Protein 8J43 (pdb70)

Sequence (570 aa):
HPPAVTVIGLGLMGSALAAVLLDAGCPTTVWNRSAHKAQSLVDRGARLTGTPREAVEASPFVIVCVLDYDVLYSVLAPSVDALAGKVLVNLTSGSPEQAREAMAWARSHGADYLDGAIMTTPPGVGSPEMMFLYGGPDDVFDAHRQTLAFLGDPLHLGDDPGLASLYDVALLGLMWSTLTGWLHGTALVGAEKTSATTFTPFAVRWLTAVAGFLTTYAPQVDAGRYPGDDATVDVQQIASIDHLLHAAASRGVDNALPELLKSVMEQARAAGHGSDSYASVIEVLRHPPAVTVIGLGLMGSALAAVLLDAGCPTTVWNRSAHKAQSLVDRGARLTGTPREAVEASPFVIVCVLDYDVLYSVLAPSVDALAGKVLVNLTSGSPEQAREAMAWARSHGADYLDGAIMTTPPGVGSPEMMFLYGGPDDVFDAHRQTLAFLGDPLHLGDDPGLASLYDVALLGLMWSTLTGWLHGTALVGAEKTSATTFTPFAVRWLTAVAGFLTTYAPQVDAGRYPGDDATVDVQQIASIDHLLHAAASRGVDNALPELLKSVMEQARAAGHGSDSYASVIEVLR

Solvent-accessible surface area: 20433 Å² total; per-residue (Å²): 231,50,44,31,0,0,0,0,3,1,31,78,34,1,33,19,0,0,19,29,0,28,121,36,51,5,83,6,12,0,29,20,214,36,54,135,103,0,104,67,4,54,112,130,55,6,134,63,6,67,63,21,93,70,0,0,92,38,2,73,2,0,0,0,16,26,95,31,0,101,54,0,61,77,24,0,56,92,0,37,120,14,0,70,72,29,3,0,0,0,7,3,41,1,4,0,47,44,0,87,114,0,17,64,49,0,164,86,58,44,8,72,5,0,0,2,4,27,1,10,24,17,112,10,10,30,38,96,133,46,5,0,0,0,0,0,40,71,115,15,13,99,77,45,106,141,10,0,39,59,0,2,31,7,44,54,35,20,95,45,10,0,35,0,3,1,9,9,2,1,0,22,4,0,10,0,1,0,2,0,2,0,0,5,1,3,3,0,0,25,54,68,196,16,40,2,68,72,1,3,82,41,0,47,86,6,4,101,14,0,8,36,18,0,82,79,9,3,71,26,8,71,77,42,139,2,38,20,111,18,24,21,0,62,74,19,12,30,8,0,55,22,1,17,102,0,0,69,82,36,56,8,74,26,44,7,2,87,32,1,41,43,7,0,58,83,0,105,92,63,62,32,8,84,23,0,1,0,0,0,0,68,30,7,150,232,54,43,30,0,0,0,0,4,1,29,79,34,1,32,19,0,0,18,29,0,27,118,36,50,6,83,6,12,0,28,20,214,36,55,139,102,0,103,68,4,54,110,126,55,6,134,63,7,66,63,22,87,71,0,0,94,37,2,70,1,0,0,0,16,26,94,30,1,100,53,0,60,78,27,0,57,93,0,34,116,14,0,67,70,28,9,0,0,0,7,2,41,1,4,0,46,42,0,88,108,0,18,66,48,0,143,86,59,44,5,69,4,0,0,2,5,26,1,12,26,16,112,16,10,31,26,99,108,32,6,0,0,0,0,0,36,84,115,12,12,100,78,37,106,146,10,0,39,63,0,2,32,8,43,53,34,20,108,45,10,0,35,0,3,2,10,8,2,1,0,21,5,0,10,0,1,0,2,1,1,0,0,4,1,2,5,0,0,31,56,64,195,16,40,2,69,70,0,3,80,44,0,46,88,6,4,104,13,0,9,34,17,0,83,77,8,3,70,26,7,70,78,43,136,2,40,19,112,18,24,18,0,62,71,19,13,30,9,0,56,24,1,16,104,0,0,69,81,35,51,7,72,25,46,8,2,88,33,1,42,43,8,0,60,81,0,105,92,64,64,32,9,85,22,0,2,0,0,0,0,73,29,7,146

B-factor: mean 20.93, std 6.82, range [9.43, 72.63]

Secondary structure (DSSP, 8-state):
-PPPEEEE--SHHHHHHHHHHHHTT--EEEE-SSGGGGHHHHHTTPEEPSSHHHHHHH-SEEEE--S-HHHHHHHHGGGGGG-TT-EEEE-----HHHHHHHHHHHHHTT-EEEEEEE-S-GGGTT-TTSEEEEES-HHHHHHHHHHHTTTSEEEEEES-THHHHHHHHHHHHHHHHHHHHHHHHHHHHHHTT--HHHHHHHHHHHHHHHHHHHHHHHHHHHHT----SS--HHHHHHHHHHHHHHHHTTT---HHHHHHHHHHHHHIIIIITTS-GGGGGGG--/-PPPEEEE--SHHHHHHHHHHHHTT--EEEE-SSGGGGHHHHHTTPEEPSSHHHHHHT-SEEEE--S-HHHHHHHHGGGGGG-TT-EEEE-S---HHHHHHHHHHHHHTT-EEEEEEEES-GGGTT-TTSEEEEES-HHHHHHHHHHHTTTSEEEEEES-THHHHHHHHHHHHHHHHHHHHHHHHHHHHHHTT--HHHHHHHHHHHHHHHHHHHHHHHHHHHHT----SS--HHHHHHHHHHHHHHHHTTT---HHHHHHHHHHHHHIIIIITTS-GGGGGGG--

Structure (mmCIF, N/CA/C/O backbone):
data_8J43
#
_entry.id   8J43
#
_cell.length_a   42.521
_cell.length_b   95.904
_cell.length_c   67.395
_cell.angle_alpha   90.00
_cell.angle_beta   96.88
_cell.angle_gamma   90.00
#
_symmetry.space_group_name_H-M   'P 1 21 1'
#
loop_
_entity.id
_entity.type
_entity.pdbx_description
1 polymer 'Beta-hydroxyacid dehydrogenase, 3-hydroxyisobutyrate dehydrogenase'
2 non-polymer 'NADP NICOTINAMIDE-ADENINE-DINUCLEOTIDE PHOSPHATE'
3 non-polymer 1,2-ETHANEDIOL
4 water water
#
loop_
_atom_site.group_PDB
_atom_site.id
_atom_site.type_symbol
_atom_site.label_atom_id
_atom_site.label_alt_id
_atom_site.label_comp_id
_atom_site.label_asym_id
_atom_site.label_entity_id
_atom_site.label_seq_id
_atom_site.pdbx_PDB_ins_code
_atom_site.Cartn_x
_atom_site.Cartn_y
_atom_site.Cartn_z
_atom_site.occupancy
_atom_site.B_iso_or_equiv
_atom_site.auth_seq_id
_atom_site.auth_comp_id
_atom_site.auth_asym_id
_atom_site.auth_atom_id
_atom_site.pdbx_PDB_model_num
ATOM 1 N N . HIS A 1 4 ? 37.678 0.352 -7.682 1.00 54.57 4 HIS A N 1
ATOM 2 C CA . HIS A 1 4 ? 36.950 1.663 -7.665 1.00 52.69 4 HIS A CA 1
ATOM 3 C C . HIS A 1 4 ? 35.439 1.481 -7.888 1.00 43.39 4 HIS A C 1
ATOM 4 O O . HIS A 1 4 ? 35.025 0.886 -8.878 1.00 41.08 4 HIS A O 1
ATOM 11 N N . PRO A 1 5 ? 34.620 1.986 -6.947 1.00 36.59 5 PRO A N 1
ATOM 12 C CA . PRO A 1 5 ? 33.174 1.775 -6.981 1.00 32.88 5 PRO A CA 1
ATOM 13 C C . PRO A 1 5 ? 32.488 2.589 -8.067 1.00 29.75 5 PRO A C 1
ATOM 14 O O . PRO A 1 5 ? 32.993 3.647 -8.433 1.00 29.23 5 PRO A O 1
ATOM 18 N N . PRO A 1 6 ? 31.332 2.107 -8.582 1.00 26.58 6 PRO A N 1
ATOM 19 C CA . PRO A 1 6 ? 30.658 2.773 -9.689 1.00 23.19 6 PRO A CA 1
ATOM 20 C C . PRO A 1 6 ? 29.717 3.874 -9.212 1.00 20.40 6 PRO A C 1
ATOM 21 O O . PRO A 1 6 ? 29.450 3.962 -8.025 1.00 18.66 6 PRO A O 1
ATOM 25 N N . ALA A 1 7 ? 29.228 4.709 -10.121 1.00 19.09 7 ALA A N 1
ATOM 26 C CA . ALA A 1 7 ? 28.154 5.649 -9.785 1.00 18.04 7 ALA A CA 1
ATOM 27 C C . ALA A 1 7 ? 26.890 4.825 -9.542 1.00 17.61 7 ALA A C 1
ATOM 28 O O . ALA A 1 7 ? 26.647 3.831 -10.249 1.00 18.00 7 ALA A O 1
ATOM 30 N N . VAL A 1 8 ? 26.123 5.203 -8.518 1.00 16.10 8 VAL A N 1
ATOM 31 C CA . VAL A 1 8 ? 24.919 4.466 -8.161 1.00 14.93 8 VAL A CA 1
ATOM 32 C C . VAL A 1 8 ? 23.753 5.405 -7.940 1.00 13.98 8 VAL A C 1
ATOM 33 O O . VAL A 1 8 ? 23.923 6.476 -7.369 1.00 12.85 8 VAL A O 1
ATOM 37 N N . THR A 1 9 ? 22.567 4.977 -8.379 1.00 13.16 9 THR A N 1
ATOM 38 C CA . THR A 1 9 ? 21.318 5.683 -8.126 1.00 12.62 9 THR A CA 1
ATOM 39 C C . THR A 1 9 ? 20.397 4.846 -7.248 1.00 12.39 9 THR A C 1
ATOM 40 O O . THR A 1 9 ? 20.295 3.624 -7.427 1.00 12.92 9 THR A O 1
ATOM 44 N N . VAL A 1 10 ? 19.750 5.498 -6.288 1.00 12.48 10 VAL A N 1
ATOM 45 C CA . VAL A 1 10 ? 18.697 4.891 -5.498 1.00 12.76 10 VAL A CA 1
ATOM 46 C C . VAL A 1 10 ? 17.381 5.629 -5.728 1.00 12.81 10 VAL A C 1
ATOM 47 O O . VAL A 1 10 ? 17.303 6.847 -5.524 1.00 12.19 10 VAL A O 1
ATOM 51 N N . ILE A 1 11 ? 16.356 4.873 -6.138 1.00 12.72 11 ILE A N 1
ATOM 52 C CA . ILE A 1 11 ? 15.005 5.387 -6.321 1.00 12.63 11 ILE A CA 1
ATOM 53 C C . ILE A 1 11 ? 14.160 4.917 -5.148 1.00 13.12 11 ILE A C 1
ATOM 54 O O . ILE A 1 11 ? 13.928 3.711 -4.988 1.00 13.21 11 ILE A O 1
ATOM 59 N N . GLY A 1 12 ? 13.728 5.868 -4.318 1.00 12.91 12 GLY A N 1
ATOM 60 C CA . GLY A 1 12 ? 12.926 5.586 -3.127 1.00 13.53 12 GLY A CA 1
ATOM 61 C C . GLY A 1 12 ? 13.791 5.835 -1.900 1.00 13.56 12 GLY A C 1
ATOM 62 O O . GLY A 1 12 ? 14.822 5.189 -1.738 1.00 13.59 12 GLY A O 1
ATOM 63 N N . LEU A 1 13 ? 13.394 6.810 -1.088 1.00 13.95 13 LEU A N 1
ATOM 64 C CA . LEU A 1 13 ? 14.122 7.187 0.110 1.00 14.82 13 LEU A CA 1
ATOM 65 C C . LEU A 1 13 ? 13.241 7.077 1.353 1.00 14.64 13 LEU A C 1
ATOM 66 O O . LEU A 1 13 ? 13.228 7.972 2.214 1.00 14.86 13 LEU A O 1
ATOM 71 N N . GLY A 1 14 ? 12.511 5.968 1.443 1.00 14.40 14 GLY A N 1
ATOM 72 C CA . GLY A 1 14 ? 11.814 5.591 2.668 1.00 14.33 14 GLY A CA 1
ATOM 73 C C . GLY A 1 14 ? 12.809 5.160 3.740 1.00 14.34 14 GLY A C 1
ATOM 74 O O . GLY A 1 14 ? 14.011 5.377 3.614 1.00 14.11 14 GLY A O 1
ATOM 75 N N . LEU A 1 15 ? 12.294 4.535 4.794 1.00 14.72 15 LEU A N 1
ATOM 76 C CA . LEU A 1 15 ? 13.133 4.020 5.862 1.00 15.27 15 LEU A CA 1
ATOM 77 C C . LEU A 1 15 ? 14.232 3.133 5.307 1.00 14.60 15 LEU A C 1
ATOM 78 O O . LEU A 1 15 ? 15.378 3.265 5.722 1.00 13.87 15 LEU A O 1
ATOM 83 N N . MET A 1 16 ? 13.899 2.259 4.359 1.00 14.59 16 MET A N 1
ATOM 84 C CA . MET A 1 16 ? 14.910 1.349 3.811 1.00 14.91 16 MET A CA 1
ATOM 85 C C . MET A 1 16 ? 15.759 1.986 2.712 1.00 14.27 16 MET A C 1
ATOM 86 O O . MET A 1 16 ? 16.966 1.848 2.700 1.00 13.94 16 MET A O 1
ATOM 91 N N . GLY A 1 17 ? 15.116 2.647 1.770 1.00 14.31 17 GLY A N 1
ATOM 92 C CA . GLY A 1 17 ? 15.823 3.335 0.682 1.00 14.15 17 GLY A CA 1
ATOM 93 C C . GLY A 1 17 ? 16.900 4.314 1.158 1.00 14.55 17 GLY A C 1
ATOM 94 O O . GLY A 1 17 ? 18.008 4.348 0.602 1.00 13.81 17 GLY A O 1
ATOM 95 N N . SER A 1 18 ? 16.567 5.106 2.177 1.00 14.89 18 SER A N 1
ATOM 96 C CA . SER A 1 18 ? 17.524 5.998 2.854 1.00 15.51 18 SER A CA 1
ATOM 97 C C . SER A 1 18 ? 18.746 5.273 3.297 1.00 14.69 18 SER A C 1
ATOM 98 O O . SER A 1 18 ? 19.851 5.716 3.048 1.00 15.20 18 SER A O 1
ATOM 101 N N . ALA A 1 19 ? 18.532 4.161 3.977 1.00 14.80 19 ALA A N 1
ATOM 102 C CA . ALA A 1 19 ? 19.640 3.407 4.552 1.00 14.93 19 ALA A CA 1
ATOM 103 C C . ALA A 1 19 ? 20.542 2.843 3.466 1.00 14.06 19 ALA A C 1
ATOM 104 O O . ALA A 1 19 ? 21.756 2.822 3.635 1.00 14.21 19 ALA A O 1
ATOM 106 N N . LEU A 1 20 ? 19.950 2.392 2.369 1.00 13.80 20 LEU A N 1
ATOM 107 C CA . LEU A 1 20 ? 20.716 1.895 1.214 1.00 14.08 20 LEU A CA 1
ATOM 108 C C . LEU A 1 20 ? 21.608 2.995 0.634 1.00 13.99 20 LEU A C 1
ATOM 109 O O . LEU A 1 20 ? 22.818 2.804 0.416 1.00 14.18 20 LEU A O 1
ATOM 114 N N . ALA A 1 21 ? 21.014 4.161 0.432 1.00 13.88 21 ALA A N 1
ATOM 115 C CA . ALA A 1 21 ? 21.749 5.318 -0.070 1.00 14.20 21 ALA A CA 1
ATOM 116 C C . ALA A 1 21 ? 22.881 5.714 0.886 1.00 14.70 21 ALA A C 1
ATOM 117 O O . ALA A 1 21 ? 23.981 5.985 0.440 1.00 14.38 21 ALA A O 1
ATOM 119 N N . ALA A 1 22 ? 22.608 5.728 2.193 1.00 15.48 22 ALA A N 1
ATOM 120 C CA . ALA A 1 22 ? 23.634 6.124 3.173 1.00 16.00 22 ALA A CA 1
ATOM 121 C C . ALA A 1 22 ? 24.859 5.197 3.151 1.00 16.34 22 ALA A C 1
ATOM 122 O O . ALA A 1 22 ? 26.001 5.675 3.281 1.00 17.30 22 ALA A O 1
ATOM 124 N N . VAL A 1 23 ? 24.618 3.896 2.994 1.00 16.22 23 VAL A N 1
ATOM 125 C CA . VAL A 1 23 ? 25.687 2.907 2.907 1.00 16.96 23 VAL A CA 1
ATOM 126 C C . VAL A 1 23 ? 26.508 3.066 1.624 1.00 16.78 23 VAL A C 1
ATOM 127 O O . VAL A 1 23 ? 27.737 3.034 1.645 1.00 17.12 23 VAL A O 1
ATOM 131 N N . LEU A 1 24 ? 25.826 3.279 0.513 1.00 17.32 24 LEU A N 1
ATOM 132 C CA . LEU A 1 24 ? 26.498 3.448 -0.761 1.00 17.94 24 LEU A CA 1
ATOM 133 C C . LEU A 1 24 ? 27.383 4.684 -0.721 1.00 18.31 24 LEU A C 1
ATOM 134 O O . LEU A 1 24 ? 28.511 4.668 -1.172 1.00 17.38 24 LEU A O 1
ATOM 139 N N . LEU A 1 25 ? 26.855 5.735 -0.126 1.00 19.79 25 LEU A N 1
ATOM 140 C CA . LEU A 1 25 ? 27.573 6.966 0.081 1.00 21.84 25 LEU A CA 1
ATOM 141 C C . LEU A 1 25 ? 28.857 6.721 0.902 1.00 22.37 25 LEU A C 1
ATOM 142 O O . LEU A 1 25 ? 29.945 7.108 0.491 1.00 21.11 25 LEU A O 1
ATOM 147 N N . ASP A 1 26 ? 28.736 6.037 2.037 1.00 22.17 26 ASP A N 1
ATOM 148 C CA . ASP A 1 26 ? 29.894 5.759 2.894 1.00 21.97 26 ASP A CA 1
ATOM 149 C C . ASP A 1 26 ? 30.906 4.812 2.246 1.00 20.59 26 ASP A C 1
ATOM 150 O O . ASP A 1 26 ? 32.072 4.845 2.592 1.00 20.81 26 ASP A O 1
ATOM 155 N N . ALA A 1 27 ? 30.465 3.972 1.320 1.00 19.47 27 ALA A N 1
ATOM 156 C CA . ALA A 1 27 ? 31.377 3.115 0.547 1.00 18.84 27 ALA A CA 1
ATOM 157 C C . ALA A 1 27 ? 32.129 3.842 -0.600 1.00 18.21 27 ALA A C 1
ATOM 158 O O . ALA A 1 27 ? 32.893 3.218 -1.349 1.00 18.21 27 ALA A O 1
ATOM 160 N N . GLY A 1 28 ? 31.904 5.143 -0.767 1.00 16.76 28 GLY A N 1
ATOM 161 C CA . GLY A 1 28 ? 32.624 5.914 -1.791 1.00 16.07 28 GLY A CA 1
ATOM 162 C C . GLY A 1 28 ? 31.946 5.983 -3.159 1.00 15.35 28 GLY A C 1
ATOM 163 O O . GLY A 1 28 ? 32.578 6.346 -4.138 1.00 14.72 28 GLY A O 1
ATOM 164 N N . CYS A 1 29 ? 30.664 5.626 -3.256 1.00 14.49 29 CYS A N 1
ATOM 165 C CA . CYS A 1 29 ? 29.982 5.668 -4.552 1.00 14.03 29 CYS A CA 1
ATOM 166 C C . CYS A 1 29 ? 29.492 7.087 -4.812 1.00 13.76 29 CYS A C 1
ATOM 167 O O . CYS A 1 29 ? 28.946 7.722 -3.916 1.00 14.70 29 CYS A O 1
ATOM 170 N N . PRO A 1 30 ? 29.685 7.600 -6.033 1.00 13.73 30 PRO A N 1
ATOM 171 C CA . PRO A 1 30 ? 28.918 8.794 -6.381 1.00 13.88 30 PRO A CA 1
ATOM 172 C C . PRO A 1 30 ? 27.435 8.450 -6.352 1.00 13.86 30 PRO A C 1
ATOM 173 O O . PRO A 1 30 ? 26.988 7.629 -7.134 1.00 14.50 30 PRO A O 1
ATOM 177 N N . THR A 1 31 ? 26.694 9.049 -5.428 1.00 14.07 31 THR A N 1
ATOM 178 C CA . THR A 1 31 ? 25.331 8.626 -5.136 1.00 14.07 31 THR A CA 1
ATOM 179 C C . THR A 1 31 ? 24.283 9.658 -5.563 1.00 13.46 31 THR A C 1
ATOM 180 O O . THR A 1 31 ? 24.300 10.784 -5.088 1.00 13.49 31 THR A O 1
ATOM 184 N N . THR A 1 32 ? 23.389 9.249 -6.466 1.00 13.22 32 THR A N 1
ATOM 185 C CA . THR A 1 32 ? 22.250 10.051 -6.910 1.00 13.23 32 THR A CA 1
ATOM 186 C C . THR A 1 32 ? 20.946 9.432 -6.402 1.00 13.28 32 THR A C 1
ATOM 187 O O . THR A 1 32 ? 20.807 8.223 -6.349 1.00 13.63 32 THR A O 1
ATOM 191 N N . VAL A 1 33 ? 20.002 10.280 -6.015 1.00 13.62 33 VAL A N 1
ATOM 192 C CA . VAL A 1 33 ? 18.769 9.823 -5.411 1.00 13.64 33 VAL A CA 1
ATOM 193 C C . VAL A 1 33 ? 17.546 10.559 -5.909 1.00 13.93 33 VAL A C 1
ATOM 194 O O . VAL A 1 33 ? 17.609 11.707 -6.393 1.00 13.45 33 VAL A O 1
ATOM 198 N N . TRP A 1 34 ? 16.423 9.863 -5.792 1.00 14.34 34 TRP A N 1
ATOM 199 C CA . TRP A 1 34 ? 15.136 10.452 -6.027 1.00 15.04 34 TRP A CA 1
ATOM 200 C C . TRP A 1 34 ? 14.111 9.841 -5.109 1.00 14.80 34 TRP A C 1
ATOM 201 O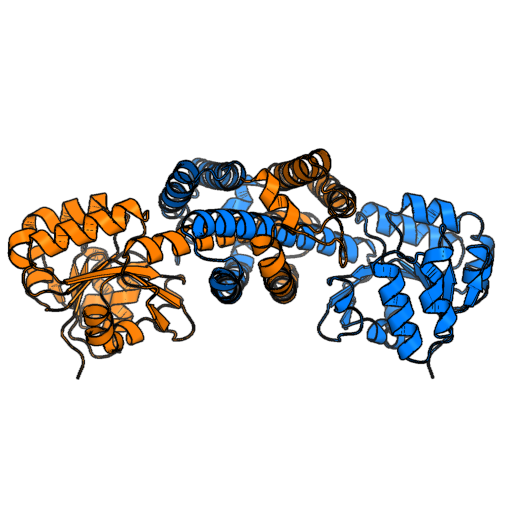 O . TRP A 1 34 ? 14.138 8.647 -4.834 1.00 13.45 34 TRP A O 1
ATOM 212 N N . ASN A 1 35 ? 13.176 10.675 -4.681 1.00 14.82 35 ASN A N 1
ATOM 213 C CA . ASN A 1 35 ? 12.021 10.244 -3.930 1.00 15.06 35 ASN A CA 1
ATOM 214 C C . ASN A 1 35 ? 10.866 11.191 -4.253 1.00 15.70 35 ASN A C 1
ATOM 215 O O . ASN A 1 35 ? 11.102 12.372 -4.492 1.00 15.77 35 ASN A O 1
ATOM 220 N N . ARG A 1 36 ? 9.632 10.679 -4.295 1.00 16.00 36 ARG A N 1
ATOM 221 C CA . ARG A 1 36 ? 8.448 11.519 -4.489 1.00 16.78 36 ARG A CA 1
ATOM 222 C C . ARG A 1 36 ? 8.438 12.714 -3.534 1.00 17.59 36 ARG A C 1
ATOM 223 O O . ARG A 1 36 ? 8.272 13.843 -3.964 1.00 17.30 36 ARG A O 1
ATOM 231 N N . SER A 1 37 ? 8.647 12.460 -2.243 1.00 18.69 37 SER A N 1
ATOM 232 C CA . SER A 1 37 ? 8.809 13.539 -1.262 1.00 19.34 37 SER A CA 1
ATOM 233 C C . SER A 1 37 ? 10.269 13.910 -1.107 1.00 19.39 37 SER A C 1
ATOM 234 O O . SER A 1 37 ? 11.016 13.233 -0.421 1.00 20.35 37 SER A O 1
ATOM 237 N N . ALA A 1 38 ? 10.654 15.018 -1.720 1.00 20.51 38 ALA A N 1
ATOM 238 C CA . ALA A 1 38 ? 12.039 15.479 -1.709 1.00 21.21 38 ALA A CA 1
ATOM 239 C C . ALA A 1 38 ? 12.614 15.726 -0.322 1.00 20.86 38 ALA A C 1
ATOM 240 O O . ALA A 1 38 ? 13.823 15.590 -0.128 1.00 20.06 38 ALA A O 1
ATOM 242 N N . HIS A 1 39 ? 11.782 16.099 0.645 1.00 20.76 39 HIS A N 1
ATOM 243 C CA . HIS A 1 39 ? 12.338 16.469 1.955 1.00 21.40 39 HIS A CA 1
ATOM 244 C C . HIS A 1 39 ? 13.091 15.293 2.609 1.00 21.51 39 HIS A C 1
ATOM 245 O O . HIS A 1 39 ? 14.026 15.503 3.381 1.00 21.11 39 HIS A O 1
ATOM 252 N N . LYS A 1 40 ? 12.721 14.059 2.260 1.00 21.50 40 LYS A N 1
ATOM 253 C CA . LYS A 1 40 ? 13.398 12.876 2.811 1.00 20.45 40 LYS A CA 1
ATOM 254 C C . LYS A 1 40 ? 14.827 12.726 2.340 1.00 20.29 40 LYS A C 1
ATOM 255 O O . LYS A 1 40 ? 15.600 11.982 2.955 1.00 20.98 40 LYS A O 1
ATOM 261 N N . ALA A 1 41 ? 15.184 13.445 1.271 1.00 19.17 41 ALA A N 1
ATOM 262 C CA . ALA A 1 41 ? 16.539 13.456 0.746 1.00 18.99 41 ALA A CA 1
ATOM 263 C C . ALA A 1 41 ? 17.487 14.386 1.498 1.00 19.79 41 ALA A C 1
ATOM 264 O O . ALA A 1 41 ? 18.699 14.343 1.279 1.00 17.39 41 ALA A O 1
ATOM 266 N N . GLN A 1 42 ? 16.953 15.256 2.355 1.00 20.80 42 GLN A N 1
ATOM 267 C CA . GLN A 1 42 ? 17.748 16.395 2.813 1.00 22.37 42 GLN A CA 1
ATOM 268 C C . GLN A 1 42 ? 19.044 15.979 3.495 1.00 21.39 42 GLN A C 1
ATOM 269 O O . GLN A 1 42 ? 20.103 16.507 3.196 1.00 19.68 42 GLN A O 1
ATOM 275 N N . SER A 1 43 ? 18.946 15.032 4.414 1.00 21.22 43 SER A N 1
ATOM 276 C CA . SER A 1 43 ? 20.101 14.607 5.156 1.00 22.34 43 SER A CA 1
ATOM 277 C C . SER A 1 43 ? 21.112 13.918 4.238 1.00 20.71 43 SER A C 1
ATOM 278 O O . SER A 1 43 ? 22.323 14.061 4.408 1.00 19.58 43 SER A O 1
ATOM 281 N N . LEU A 1 44 ? 20.614 13.169 3.265 1.00 19.04 44 LEU A N 1
ATOM 282 C CA . LEU A 1 44 ? 21.492 12.543 2.287 1.00 18.96 44 LEU A CA 1
ATOM 283 C C . LEU A 1 44 ? 22.215 13.587 1.416 1.00 18.80 44 LEU A C 1
ATOM 284 O O . LEU A 1 44 ? 23.427 13.478 1.195 1.00 17.07 44 LEU A O 1
ATOM 289 N N . VAL A 1 45 ? 21.483 14.597 0.944 1.00 18.90 45 VAL A N 1
ATOM 290 C CA . VAL A 1 45 ? 22.094 15.655 0.149 1.00 19.09 45 VAL A CA 1
ATOM 291 C C . VAL A 1 45 ? 23.208 16.373 0.944 1.00 20.28 45 VAL A C 1
ATOM 292 O O . VAL A 1 45 ? 24.318 16.568 0.429 1.00 19.08 45 VAL A O 1
ATOM 296 N N . ASP A 1 46 ? 22.914 16.741 2.197 1.00 21.78 46 ASP A N 1
ATOM 297 C CA . ASP A 1 46 ? 23.891 17.378 3.086 1.00 23.02 46 ASP A CA 1
ATOM 298 C C . ASP A 1 46 ? 25.204 16.607 3.198 1.00 22.28 46 ASP A C 1
ATOM 299 O O . ASP A 1 46 ? 26.248 17.221 3.374 1.00 21.69 46 ASP A O 1
ATOM 304 N N . ARG A 1 47 ? 25.138 15.278 3.086 1.00 22.16 47 ARG A N 1
ATOM 305 C CA . ARG A 1 47 ? 26.298 14.380 3.190 1.00 22.69 47 ARG A CA 1
ATOM 306 C C . ARG A 1 47 ? 26.959 14.061 1.848 1.00 20.92 47 ARG A C 1
ATOM 307 O O . ARG A 1 47 ? 27.909 13.292 1.819 1.00 20.79 47 ARG A O 1
ATOM 315 N N . GLY A 1 48 ? 26.437 14.579 0.737 1.00 17.99 48 GLY A N 1
ATOM 316 C CA . GLY A 1 48 ? 27.048 14.332 -0.584 1.00 17.01 48 GLY A CA 1
ATOM 317 C C . GLY A 1 48 ? 26.236 13.611 -1.666 1.00 15.95 48 GLY A C 1
ATOM 318 O O . GLY A 1 48 ? 26.746 13.379 -2.761 1.00 16.24 48 GLY A O 1
ATOM 319 N N . ALA A 1 49 ? 24.980 13.273 -1.384 1.00 14.47 49 ALA A N 1
ATOM 320 C CA . ALA A 1 49 ? 24.088 12.733 -2.416 1.00 14.80 49 ALA A CA 1
ATOM 321 C C . ALA A 1 49 ? 23.541 13.853 -3.306 1.00 14.71 49 ALA A C 1
ATOM 322 O O . ALA A 1 49 ? 23.299 14.959 -2.835 1.00 13.24 49 ALA A O 1
ATOM 324 N N . ARG A 1 50 ? 23.367 13.550 -4.591 1.00 15.60 50 ARG A N 1
ATOM 325 C CA . ARG A 1 50 ? 22.661 14.436 -5.513 1.00 16.68 50 ARG A CA 1
ATOM 326 C C . ARG A 1 50 ? 21.196 14.012 -5.622 1.00 16.70 50 ARG A C 1
ATOM 327 O O . ARG A 1 50 ? 20.900 12.846 -5.955 1.00 17.17 50 ARG A O 1
ATOM 335 N N . LEU A 1 51 ? 20.294 14.960 -5.367 1.00 16.12 51 LEU A N 1
ATOM 336 C CA . LEU A 1 51 ? 18.865 14.769 -5.580 1.00 15.85 51 LEU A CA 1
ATOM 337 C C . LEU A 1 51 ? 18.430 15.318 -6.951 1.00 16.17 51 LEU A C 1
ATOM 338 O O . LEU A 1 51 ? 18.618 16.487 -7.235 1.00 15.03 51 LEU A O 1
ATOM 343 N N . THR A 1 52 ? 17.815 14.482 -7.778 1.00 16.52 52 THR A N 1
ATOM 344 C CA . THR A 1 52 ? 17.206 14.957 -9.021 1.00 17.68 52 THR A CA 1
ATOM 345 C C . THR A 1 52 ? 15.748 15.306 -8.806 1.00 17.71 52 THR A C 1
ATOM 346 O O . THR A 1 52 ? 15.138 14.874 -7.832 1.00 17.43 52 THR A O 1
ATOM 350 N N . GLY A 1 53 ? 15.200 16.107 -9.717 1.00 19.10 53 GLY A N 1
ATOM 351 C CA . GLY A 1 53 ? 13.771 16.471 -9.695 1.00 18.94 53 GLY A CA 1
ATOM 352 C C . GLY A 1 53 ? 12.891 15.318 -10.150 1.00 20.00 53 GLY A C 1
ATOM 353 O O . GLY A 1 53 ? 11.802 15.108 -9.620 1.00 20.32 53 GLY A O 1
ATOM 354 N N . THR A 1 54 ? 13.366 14.540 -11.119 1.00 21.06 54 THR A N 1
ATOM 355 C CA . THR A 1 54 ? 12.596 13.405 -11.642 1.00 20.41 54 THR A CA 1
ATOM 356 C C . THR A 1 54 ? 13.349 12.079 -11.535 1.00 20.04 54 THR A C 1
ATOM 357 O O . THR A 1 54 ? 14.577 12.060 -11.453 1.00 19.86 54 THR A O 1
ATOM 361 N N . PRO A 1 55 ? 12.606 10.956 -11.574 1.00 19.79 55 PRO A N 1
ATOM 362 C CA . PRO A 1 55 ? 13.246 9.643 -11.615 1.00 19.44 55 PRO A CA 1
ATOM 363 C C . PRO A 1 55 ? 14.124 9.452 -12.843 1.00 20.07 55 PRO A C 1
ATOM 364 O O . PRO A 1 55 ? 15.189 8.829 -12.751 1.00 19.17 55 PRO A O 1
ATOM 368 N N . ARG A 1 56 ? 13.693 9.984 -13.981 1.00 20.68 56 ARG A N 1
ATOM 369 C CA . ARG A 1 56 ? 14.433 9.805 -15.207 1.00 21.00 56 ARG A CA 1
ATOM 370 C C . ARG A 1 56 ? 15.866 10.323 -15.088 1.00 19.93 56 ARG A C 1
ATOM 371 O O . ARG A 1 56 ? 16.816 9.628 -15.465 1.00 19.08 56 ARG A O 1
ATOM 379 N N . GLU A 1 57 ? 16.029 11.536 -14.562 1.00 19.60 57 GLU A N 1
ATOM 380 C CA . GLU A 1 57 ? 17.370 12.122 -14.410 1.00 19.37 57 GLU A CA 1
ATOM 381 C C . GLU A 1 57 ? 18.216 11.274 -13.475 1.00 17.55 57 GLU A C 1
ATOM 382 O O . G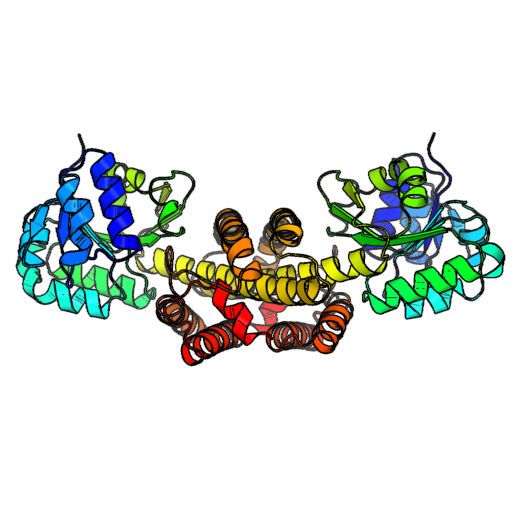LU A 1 57 ? 19.422 11.166 -13.643 1.00 16.08 57 GLU A O 1
ATOM 388 N N . ALA A 1 58 ? 17.577 10.689 -12.470 1.00 17.68 58 ALA A N 1
ATOM 389 C CA . ALA A 1 58 ? 18.287 9.831 -11.521 1.00 18.25 58 ALA A CA 1
ATOM 390 C C . ALA A 1 58 ? 18.760 8.567 -12.238 1.00 18.07 58 ALA A C 1
ATOM 391 O O . ALA A 1 58 ? 19.899 8.167 -12.091 1.00 18.44 58 ALA A O 1
ATOM 393 N N . VAL A 1 59 ? 17.879 7.981 -13.037 1.00 18.08 59 VAL A N 1
ATOM 394 C CA . VAL A 1 59 ? 18.209 6.804 -13.856 1.00 19.31 59 VAL A CA 1
ATOM 395 C C . VAL A 1 59 ? 19.332 7.093 -14.844 1.00 19.64 59 VAL A C 1
ATOM 396 O O . VAL A 1 59 ? 20.254 6.287 -14.975 1.00 20.48 59 VAL A O 1
ATOM 400 N N . GLU A 1 60 ? 19.259 8.239 -15.523 1.00 20.37 60 GLU A N 1
ATOM 401 C CA . GLU A 1 60 ? 20.300 8.640 -16.487 1.00 20.78 60 GLU A CA 1
ATOM 402 C C . GLU A 1 60 ? 21.669 8.875 -15.852 1.00 19.45 60 GLU A C 1
ATOM 403 O O . GLU A 1 60 ? 22.685 8.718 -16.512 1.00 17.52 60 GLU A O 1
ATOM 409 N N . ALA A 1 61 ? 21.683 9.246 -14.572 1.00 18.00 61 ALA A N 1
ATOM 410 C CA . ALA A 1 61 ? 22.906 9.620 -13.901 1.00 17.30 61 ALA A CA 1
ATOM 411 C C . ALA A 1 61 ? 23.853 8.452 -13.558 1.00 17.32 61 ALA A C 1
ATOM 412 O O . ALA A 1 61 ? 25.030 8.681 -13.311 1.00 16.46 61 ALA A O 1
ATOM 414 N N . SER A 1 62 ? 23.359 7.219 -13.534 1.00 17.06 62 SER A N 1
ATOM 415 C CA . SER A 1 62 ? 24.181 6.092 -13.075 1.00 17.45 62 SER A CA 1
ATOM 416 C C . SER A 1 62 ? 23.978 4.844 -13.936 1.00 17.02 62 SER A C 1
ATOM 417 O O . SER A 1 62 ? 22.886 4.621 -14.452 1.00 17.01 62 SER A O 1
ATOM 420 N N . PRO A 1 63 ? 25.030 4.018 -14.086 1.00 17.37 63 PRO A N 1
ATOM 421 C CA . PRO A 1 63 ? 24.871 2.718 -14.763 1.00 17.17 63 PRO A CA 1
ATOM 422 C C . PRO A 1 63 ? 24.178 1.670 -13.872 1.00 16.97 63 PRO A C 1
ATOM 423 O O . PRO A 1 63 ? 23.678 0.657 -14.376 1.00 16.45 63 PRO A O 1
ATOM 427 N N . PHE A 1 64 ? 24.128 1.939 -12.566 1.00 16.40 64 PHE A N 1
ATOM 428 C CA . PHE A 1 64 ? 23.653 0.999 -11.560 1.00 16.19 64 PHE A CA 1
ATOM 429 C C . PHE A 1 64 ? 22.520 1.665 -10.792 1.00 15.33 64 PHE A C 1
ATOM 430 O O . PHE A 1 64 ? 22.731 2.685 -10.136 1.00 14.68 64 PHE A O 1
ATOM 438 N N . VAL A 1 65 ? 21.318 1.106 -10.912 1.00 14.40 65 VAL A N 1
ATOM 439 C CA . VAL A 1 65 ? 20.135 1.683 -10.325 1.00 14.05 65 VAL A CA 1
ATOM 440 C C . VAL A 1 65 ? 19.473 0.702 -9.352 1.00 13.57 65 VAL A C 1
ATOM 441 O O . VAL A 1 65 ? 19.130 -0.419 -9.717 1.00 13.24 65 VAL A O 1
ATOM 445 N N . ILE A 1 66 ? 19.277 1.142 -8.117 1.00 14.16 66 ILE A N 1
ATOM 446 C CA . ILE A 1 66 ? 18.514 0.389 -7.129 1.00 14.59 66 ILE A CA 1
ATOM 447 C C . ILE A 1 66 ? 17.146 1.051 -6.962 1.00 15.09 66 ILE A C 1
ATOM 448 O O . ILE A 1 66 ? 17.058 2.278 -6.906 1.00 14.69 66 ILE A O 1
ATOM 453 N N . VAL A 1 67 ? 16.092 0.232 -6.902 1.00 15.23 67 VAL A N 1
ATOM 454 C CA . VAL A 1 67 ? 14.740 0.702 -6.574 1.00 15.48 67 VAL A CA 1
ATOM 455 C C . VAL A 1 67 ? 14.281 0.051 -5.278 1.00 15.46 67 VAL A C 1
ATOM 456 O O . VAL A 1 67 ? 14.405 -1.158 -5.086 1.00 16.46 67 VAL A O 1
ATOM 460 N N . CYS A 1 68 ? 13.753 0.858 -4.378 1.00 15.30 68 CYS A N 1
ATOM 461 C CA . CYS A 1 68 ? 13.211 0.358 -3.116 1.00 15.36 68 CYS A CA 1
ATOM 462 C C . CYS A 1 68 ? 12.044 1.255 -2.736 1.00 14.79 68 CYS A C 1
ATOM 463 O O . CYS A 1 68 ? 12.203 2.230 -1.990 1.00 15.37 68 CYS A O 1
ATOM 466 N N . VAL A 1 69 ? 10.887 0.937 -3.306 1.00 14.14 69 VAL A N 1
ATOM 467 C CA . VAL A 1 69 ? 9.647 1.694 -3.081 1.00 14.36 69 VAL A CA 1
ATOM 468 C C . VAL A 1 69 ? 8.617 0.766 -2.437 1.00 14.24 69 VAL A C 1
ATOM 469 O O . VAL A 1 69 ? 8.919 -0.405 -2.181 1.00 14.42 69 VAL A O 1
ATOM 473 N N . LEU A 1 70 ? 7.416 1.266 -2.173 1.00 13.88 70 LEU A N 1
ATOM 474 C CA . LEU A 1 70 ? 6.424 0.467 -1.458 1.00 14.09 70 LEU A CA 1
ATOM 475 C C . LEU A 1 70 ? 6.169 -0.897 -2.111 1.00 14.26 70 LEU A C 1
ATOM 476 O O . LEU A 1 70 ? 6.295 -1.936 -1.453 1.00 12.76 70 LEU A O 1
ATOM 481 N N . ASP A 1 71 ? 5.789 -0.881 -3.391 1.00 15.27 71 ASP A N 1
ATOM 482 C CA . ASP A 1 71 ? 5.458 -2.099 -4.124 1.00 15.96 71 ASP A CA 1
ATOM 483 C C . ASP A 1 71 ? 5.719 -1.906 -5.612 1.00 16.47 71 ASP A C 1
ATOM 484 O O . ASP A 1 71 ? 6.105 -0.821 -6.045 1.00 15.65 71 ASP A O 1
ATOM 489 N N . TYR A 1 72 ? 5.499 -2.960 -6.387 1.00 17.10 72 TYR A N 1
ATOM 490 C CA . TYR A 1 72 ? 5.912 -2.955 -7.791 1.00 18.37 72 TYR A CA 1
ATOM 491 C C . TYR A 1 72 ? 5.034 -2.057 -8.659 1.00 18.45 72 TYR A C 1
ATOM 492 O O . TYR A 1 72 ? 5.500 -1.557 -9.680 1.00 18.11 72 TYR A O 1
ATOM 501 N N . ASP A 1 73 ? 3.783 -1.846 -8.272 1.00 18.96 73 ASP A N 1
ATOM 502 C CA . ASP A 1 73 ? 2.922 -0.886 -9.010 1.00 20.28 73 ASP A CA 1
ATOM 503 C C . ASP A 1 73 ? 3.545 0.509 -8.995 1.00 19.41 73 ASP A C 1
ATOM 504 O O . ASP A 1 73 ? 3.608 1.200 -10.021 1.00 19.87 73 ASP A O 1
ATOM 509 N N . VAL A 1 74 ? 4.025 0.902 -7.824 1.00 18.97 74 VAL A N 1
ATOM 510 C CA . VAL A 1 74 ? 4.738 2.176 -7.669 1.00 19.13 74 VAL A CA 1
ATOM 511 C C . VAL A 1 74 ? 6.006 2.202 -8.521 1.00 19.51 74 VAL A C 1
ATOM 512 O O . VAL A 1 74 ? 6.304 3.209 -9.147 1.00 20.03 74 VAL A O 1
ATOM 516 N N . LEU A 1 75 ? 6.736 1.090 -8.554 1.00 20.46 75 LEU A N 1
ATOM 517 C CA . LEU A 1 75 ? 7.935 0.980 -9.404 1.00 20.12 75 LEU A CA 1
ATOM 518 C C . LEU A 1 75 ? 7.594 1.273 -10.869 1.00 19.96 75 LEU A C 1
ATOM 519 O O . LEU A 1 75 ? 8.268 2.062 -11.508 1.00 18.44 75 LEU A O 1
ATOM 524 N N . TYR A 1 76 ? 6.554 0.632 -11.400 1.00 20.89 76 TYR A N 1
ATOM 525 C CA . TYR A 1 76 ? 6.167 0.835 -12.811 1.00 22.06 76 TYR A CA 1
ATOM 526 C C . TYR A 1 76 ? 5.703 2.270 -13.015 1.00 21.01 76 TYR A C 1
ATOM 527 O O . TYR A 1 76 ? 6.015 2.915 -14.020 1.00 20.48 76 TYR A O 1
ATOM 536 N N . SER A 1 77 ? 4.976 2.770 -12.032 1.00 21.36 77 SER A N 1
ATOM 537 C CA . SER A 1 77 ? 4.472 4.119 -12.073 1.00 22.61 77 SER A CA 1
ATOM 538 C C . SER A 1 77 ? 5.624 5.147 -12.174 1.00 22.04 77 SER A C 1
ATOM 539 O O . SER A 1 77 ? 5.605 6.014 -13.042 1.00 20.51 77 SER A O 1
ATOM 542 N N . VAL A 1 78 ? 6.644 5.029 -11.325 1.00 22.18 78 VAL A N 1
ATOM 543 C CA . VAL A 1 78 ? 7.743 6.018 -11.331 1.00 22.58 78 VAL A CA 1
ATOM 544 C C . VAL A 1 78 ? 8.774 5.767 -12.434 1.00 23.01 78 VAL A C 1
ATOM 545 O O . VAL A 1 78 ? 9.482 6.682 -12.827 1.00 22.66 78 VAL A O 1
ATOM 549 N N . LEU A 1 79 ? 8.871 4.538 -12.932 1.00 23.62 79 LEU A N 1
ATOM 550 C CA . LEU A 1 79 ? 9.879 4.219 -13.968 1.00 23.31 79 LEU A CA 1
ATOM 551 C C . LEU A 1 79 ? 9.330 4.205 -15.384 1.00 24.31 79 LEU A C 1
ATOM 552 O O . LEU A 1 79 ? 10.121 4.246 -16.341 1.00 25.00 79 LEU A O 1
ATOM 557 N N . ALA A 1 80 ? 8.005 4.164 -15.540 1.00 24.16 80 ALA A N 1
ATOM 558 C CA . ALA A 1 80 ? 7.416 4.117 -16.885 1.00 25.16 80 ALA A CA 1
ATOM 559 C C . ALA A 1 80 ? 7.900 5.275 -17.754 1.00 24.51 80 ALA A C 1
ATOM 560 O O . ALA A 1 80 ? 8.247 5.074 -18.910 1.00 24.96 80 ALA A O 1
ATOM 562 N N . PRO A 1 81 ? 7.957 6.489 -17.198 1.00 25.57 81 PRO A N 1
ATOM 563 C CA . PRO A 1 81 ? 8.513 7.594 -17.980 1.00 26.42 81 PRO A CA 1
ATOM 564 C C . PRO A 1 81 ? 10.018 7.502 -18.305 1.00 26.73 81 PRO A C 1
ATOM 565 O O . PRO A 1 81 ? 10.487 8.260 -19.147 1.00 27.26 81 PRO A O 1
ATOM 569 N N . SER A 1 82 ? 10.766 6.609 -17.663 1.00 28.12 82 SER A N 1
ATOM 570 C CA . SER A 1 82 ? 12.218 6.481 -17.933 1.00 29.10 82 SER A CA 1
ATOM 571 C C . SER A 1 82 ? 12.600 5.284 -18.814 1.00 28.22 82 SER A C 1
ATOM 572 O O . SER A 1 82 ? 13.789 5.005 -18.964 1.00 27.00 82 SER A O 1
ATOM 575 N N . VAL A 1 83 ? 11.624 4.577 -19.386 1.00 28.22 83 VAL A N 1
ATOM 576 C CA . VAL A 1 83 ? 11.937 3.317 -20.087 1.00 28.69 83 VAL A CA 1
ATOM 577 C C . VAL A 1 83 ? 12.971 3.490 -21.193 1.00 28.57 83 VAL A C 1
ATOM 578 O O . VAL A 1 83 ? 13.769 2.579 -21.425 1.00 30.46 83 VAL A O 1
ATOM 582 N N . ASP A 1 84 ? 12.959 4.642 -21.866 1.00 28.48 84 ASP A N 1
ATOM 583 C CA . ASP A 1 84 ? 13.932 4.933 -22.920 1.00 30.58 84 ASP A CA 1
ATOM 584 C C . ASP A 1 84 ? 15.364 5.132 -22.407 1.00 30.22 84 ASP A C 1
ATOM 585 O O . ASP A 1 84 ? 16.300 5.154 -23.201 1.00 31.16 84 ASP A O 1
ATOM 590 N N . ALA A 1 85 ? 15.528 5.325 -21.099 1.00 27.44 85 ALA A N 1
ATOM 591 C CA . ALA A 1 85 ? 16.848 5.536 -20.512 1.00 25.61 85 ALA A CA 1
ATOM 592 C C . ALA A 1 85 ? 17.409 4.277 -19.857 1.00 24.34 85 ALA A C 1
ATOM 593 O O . ALA A 1 85 ? 18.497 4.311 -19.327 1.00 22.36 85 ALA A O 1
ATOM 595 N N . LEU A 1 86 ? 16.665 3.176 -19.880 1.00 24.46 86 LEU A N 1
ATOM 596 C CA . LEU A 1 86 ? 17.076 1.983 -19.137 1.00 23.93 86 LEU A CA 1
ATOM 597 C C . LEU A 1 86 ? 18.139 1.157 -19.850 1.00 24.10 86 LEU A C 1
ATOM 598 O O . LEU A 1 86 ? 18.846 0.382 -19.198 1.00 22.41 86 LEU A O 1
ATOM 603 N N . ALA A 1 87 ? 18.266 1.316 -21.171 1.00 22.64 87 ALA A N 1
ATOM 604 C CA . ALA A 1 87 ? 19.141 0.437 -21.943 1.00 22.74 87 ALA A CA 1
ATOM 605 C C . ALA A 1 87 ? 20.598 0.511 -21.474 1.00 22.97 87 ALA A C 1
ATOM 606 O O . ALA A 1 87 ? 21.157 1.589 -21.332 1.00 20.46 87 ALA A O 1
ATOM 608 N N . GLY A 1 88 ? 21.198 -0.658 -21.229 1.00 23.18 88 GLY A N 1
ATOM 609 C CA . GLY A 1 88 ? 22.602 -0.743 -20.833 1.00 22.34 88 GLY A CA 1
ATOM 610 C C . GLY A 1 88 ? 22.778 -0.580 -19.337 1.00 22.07 88 GLY A C 1
ATOM 611 O O . GLY A 1 88 ? 23.884 -0.707 -18.835 1.00 22.87 88 GLY A O 1
ATOM 612 N N . LYS A 1 89 ? 21.689 -0.294 -18.626 1.00 21.49 89 LYS A N 1
ATOM 613 C CA . LYS A 1 89 ? 21.727 -0.117 -17.177 1.00 21.03 89 LYS A CA 1
ATOM 614 C C . LYS A 1 89 ? 21.589 -1.475 -16.475 1.00 19.60 89 LYS A C 1
ATOM 615 O O . LYS A 1 89 ? 21.144 -2.451 -17.066 1.00 19.07 89 LYS A O 1
ATOM 621 N N . VAL A 1 90 ? 21.928 -1.512 -15.198 1.00 19.74 90 VAL A N 1
ATOM 622 C CA . VAL A 1 90 ? 21.479 -2.606 -14.344 1.00 20.19 90 VAL A CA 1
ATOM 623 C C . VAL A 1 90 ? 20.444 -2.055 -13.368 1.00 19.32 90 VAL A C 1
ATOM 624 O O . VAL A 1 90 ? 20.670 -1.017 -12.739 1.00 18.95 90 VAL A O 1
ATOM 628 N N . LEU A 1 91 ? 19.323 -2.745 -13.253 1.00 17.89 91 LEU A N 1
ATOM 629 C CA . LEU A 1 91 ? 18.293 -2.353 -12.340 1.00 18.70 91 LEU A CA 1
ATOM 630 C C . LEU A 1 91 ? 18.212 -3.441 -11.273 1.00 17.33 91 LEU A C 1
ATOM 631 O O . LEU A 1 91 ? 17.983 -4.610 -11.578 1.00 17.13 91 LEU A O 1
ATOM 636 N N . VAL A 1 92 ? 18.415 -3.051 -10.020 1.00 16.45 92 VAL A N 1
ATOM 637 C CA . VAL A 1 92 ? 18.366 -3.982 -8.900 1.00 16.19 92 VAL A CA 1
ATOM 638 C C . VAL A 1 92 ? 17.172 -3.612 -8.070 1.00 16.23 92 VAL A C 1
ATOM 639 O O . VAL A 1 92 ? 17.164 -2.573 -7.390 1.00 16.37 92 VAL A O 1
ATOM 643 N N . ASN A 1 93 ? 16.158 -4.465 -8.114 1.00 15.89 93 ASN A N 1
ATOM 644 C CA . ASN A 1 93 ? 14.888 -4.163 -7.487 1.00 16.38 93 ASN A CA 1
ATOM 645 C C . ASN A 1 93 ? 14.751 -4.795 -6.106 1.00 16.40 93 ASN A C 1
ATOM 646 O O . ASN A 1 93 ? 14.552 -5.994 -6.000 1.00 15.77 93 ASN A O 1
ATOM 651 N N . LEU A 1 94 ? 14.857 -3.977 -5.052 1.00 16.74 94 LEU A N 1
ATOM 652 C CA . LEU A 1 94 ? 14.825 -4.458 -3.660 1.00 17.05 94 LEU A CA 1
ATOM 653 C C . LEU A 1 94 ? 13.476 -4.149 -3.030 1.00 17.71 94 LEU A C 1
ATOM 654 O O . LEU A 1 94 ? 13.288 -4.265 -1.811 1.00 17.85 94 LEU A O 1
ATOM 659 N N . THR A 1 95 ? 12.524 -3.786 -3.883 1.00 17.29 95 THR A N 1
ATOM 660 C CA . THR A 1 95 ? 11.135 -3.647 -3.470 1.00 16.57 95 THR A CA 1
ATOM 661 C C . THR A 1 95 ? 10.563 -5.026 -3.089 1.00 17.24 95 THR A C 1
ATOM 662 O O . THR A 1 95 ? 10.946 -6.044 -3.674 1.00 16.90 95 THR A O 1
ATOM 666 N N . SER A 1 96 ? 9.685 -5.059 -2.083 1.00 17.61 96 SER A N 1
ATOM 667 C CA . SER A 1 96 ? 8.991 -6.285 -1.711 1.00 18.46 96 SER A CA 1
ATOM 668 C C . SER A 1 96 ? 7.915 -6.574 -2.769 1.00 18.76 96 SER A C 1
ATOM 669 O O . SER A 1 96 ? 7.278 -5.653 -3.299 1.00 17.56 96 SER A O 1
ATOM 672 N N . GLY A 1 97 ? 7.730 -7.857 -3.076 1.00 19.30 97 GLY A N 1
ATOM 673 C CA . GLY A 1 97 ? 6.659 -8.320 -3.956 1.00 19.57 97 GLY A CA 1
ATOM 674 C C . GLY A 1 97 ? 6.565 -9.843 -4.011 1.00 20.58 97 GLY A C 1
ATOM 675 O O . GLY A 1 97 ? 7.249 -10.561 -3.268 1.00 20.82 97 GLY A O 1
ATOM 676 N N . SER A 1 98 ? 5.711 -10.324 -4.907 1.00 20.71 98 SER A N 1
ATOM 677 C CA . SER A 1 98 ? 5.499 -11.751 -5.098 1.00 21.17 98 SER A CA 1
ATOM 678 C C . SER A 1 98 ? 6.410 -12.320 -6.202 1.00 21.40 98 SER A C 1
ATOM 679 O O . SER A 1 98 ? 6.873 -11.588 -7.067 1.00 20.09 98 SER A O 1
ATOM 682 N N . PRO A 1 99 ? 6.642 -13.638 -6.198 1.00 22.09 99 PRO A N 1
ATOM 683 C CA . PRO A 1 99 ? 7.475 -14.225 -7.251 1.00 22.55 99 PRO A CA 1
ATOM 684 C C . PRO A 1 99 ? 6.985 -13.879 -8.676 1.00 23.35 99 PRO A C 1
ATOM 685 O O . PRO A 1 99 ? 7.803 -13.652 -9.592 1.00 22.77 99 PRO A O 1
ATOM 689 N N . GLU A 1 100 ? 5.668 -13.812 -8.835 1.00 23.13 100 GLU A N 1
ATOM 690 C CA . GLU A 1 100 ? 5.036 -13.558 -10.118 1.00 24.36 100 GLU A CA 1
ATOM 691 C C . GLU A 1 100 ? 5.363 -12.118 -10.580 1.00 22.86 100 GLU A C 1
ATOM 692 O O . GLU A 1 100 ? 5.714 -11.885 -11.743 1.00 22.06 100 GLU A O 1
ATOM 698 N N . GLN A 1 101 ? 5.307 -11.168 -9.649 1.00 21.57 101 GLN A N 1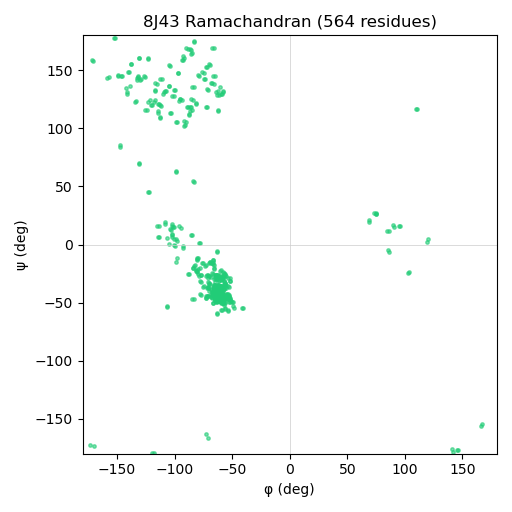
ATOM 699 C CA . GLN A 1 101 ? 5.711 -9.785 -9.928 1.00 21.29 101 GLN A CA 1
ATOM 700 C C . GLN A 1 101 ? 7.178 -9.641 -10.299 1.00 20.96 101 GLN A C 1
ATOM 701 O O . GLN A 1 101 ? 7.525 -8.815 -11.148 1.00 19.31 101 GLN A O 1
ATOM 707 N N . ALA A 1 102 ? 8.027 -10.415 -9.628 1.00 20.56 102 ALA A N 1
ATOM 708 C CA . ALA A 1 102 ? 9.465 -10.396 -9.888 1.00 21.68 102 ALA A CA 1
ATOM 709 C C . ALA A 1 102 ? 9.778 -10.873 -11.302 1.00 22.81 102 ALA A C 1
ATOM 710 O O . ALA A 1 102 ? 10.633 -10.296 -11.966 1.00 21.72 102 ALA A O 1
ATOM 712 N N . ARG A 1 103 ? 9.106 -11.933 -11.747 1.00 23.91 103 ARG A N 1
ATOM 713 C CA . ARG A 1 103 ? 9.361 -12.470 -13.090 1.00 24.76 103 ARG A CA 1
ATOM 714 C C . ARG A 1 103 ? 8.837 -11.529 -14.162 1.00 24.78 103 ARG A C 1
ATOM 715 O O . ARG A 1 103 ? 9.479 -11.343 -15.185 1.00 24.04 103 ARG A O 1
ATOM 723 N N . GLU A 1 104 ? 7.702 -10.891 -13.909 1.00 26.16 104 GLU A N 1
ATOM 724 C CA . GLU A 1 104 ? 7.182 -9.890 -14.842 1.00 27.02 104 GLU A CA 1
ATOM 725 C C . GLU A 1 104 ? 8.114 -8.688 -14.962 1.00 24.56 104 GLU A C 1
ATOM 726 O O . GLU A 1 104 ? 8.336 -8.168 -16.058 1.00 22.42 104 GLU A O 1
ATOM 732 N N . ALA A 1 105 ? 8.639 -8.238 -13.825 1.00 23.89 105 ALA A N 1
ATOM 733 C CA . ALA A 1 105 ? 9.511 -7.060 -13.802 1.00 23.69 105 ALA A CA 1
ATOM 734 C C . ALA A 1 105 ? 10.800 -7.316 -14.575 1.00 22.40 105 ALA A C 1
ATOM 735 O O . ALA A 1 105 ? 11.294 -6.433 -15.253 1.00 21.04 105 ALA A O 1
ATOM 737 N N . MET A 1 106 ? 11.331 -8.531 -14.486 1.00 23.94 106 MET A N 1
ATOM 738 C CA . MET A 1 106 ? 12.521 -8.873 -15.248 1.00 25.28 106 MET A CA 1
ATOM 739 C C . MET A 1 106 ? 12.249 -8.836 -16.746 1.00 24.93 106 MET A C 1
ATOM 740 O O . MET A 1 106 ? 13.064 -8.311 -17.512 1.00 25.92 106 MET A O 1
ATOM 745 N N . ALA A 1 107 ? 11.130 -9.420 -17.166 1.00 25.42 107 ALA A N 1
ATOM 746 C CA . ALA A 1 107 ? 10.762 -9.417 -18.582 1.00 25.84 107 ALA A CA 1
ATOM 747 C C . ALA A 1 107 ? 10.632 -7.966 -19.068 1.00 25.56 107 ALA A C 1
ATOM 748 O O . ALA A 1 107 ? 11.207 -7.599 -20.094 1.00 25.12 107 ALA A O 1
ATOM 750 N N . TRP A 1 108 ? 9.933 -7.141 -18.291 1.00 25.53 108 TRP A N 1
ATOM 751 C CA . TRP A 1 108 ? 9.752 -5.714 -18.626 1.00 25.18 108 TRP A CA 1
ATOM 752 C C . TRP A 1 108 ? 11.094 -4.932 -18.742 1.00 24.07 108 TRP A C 1
ATOM 753 O O . TRP A 1 108 ? 11.300 -4.172 -19.697 1.00 23.07 108 TRP A O 1
ATOM 764 N N . ALA A 1 109 ? 11.993 -5.128 -17.782 1.00 23.18 109 ALA A N 1
ATOM 765 C CA . ALA A 1 109 ? 13.308 -4.484 -17.814 1.00 23.54 109 ALA A CA 1
ATOM 766 C C . ALA A 1 109 ? 14.149 -4.974 -18.998 1.00 25.06 109 ALA A C 1
ATOM 767 O O . ALA A 1 109 ? 14.828 -4.181 -19.664 1.00 23.75 109 ALA A O 1
ATOM 769 N N . ARG A 1 110 ? 14.102 -6.275 -19.267 1.00 27.82 110 ARG A N 1
ATOM 770 C CA . ARG A 1 110 ? 14.832 -6.817 -20.412 1.00 31.59 110 ARG A CA 1
ATOM 771 C C . ARG A 1 110 ? 14.284 -6.244 -21.720 1.00 28.72 110 ARG A C 1
ATOM 772 O O . ARG A 1 110 ? 15.061 -5.977 -22.643 1.00 26.17 110 ARG A O 1
ATOM 780 N N . SER A 1 111 ? 12.965 -6.043 -21.791 1.00 26.71 111 SER A N 1
ATOM 781 C CA . SER A 1 111 ? 12.353 -5.518 -23.005 1.00 26.19 111 SER A CA 1
ATOM 782 C C . SER A 1 111 ? 12.845 -4.110 -23.332 1.00 26.31 111 SER A C 1
ATOM 783 O O . SER A 1 111 ? 12.839 -3.712 -24.497 1.00 27.84 111 SER A O 1
ATOM 786 N N . HIS A 1 112 ? 13.273 -3.360 -22.314 1.00 25.09 112 HIS A N 1
ATOM 787 C CA . HIS A 1 112 ? 13.848 -2.034 -22.526 1.00 24.28 112 HIS A CA 1
ATOM 788 C C . HIS A 1 112 ? 15.379 -2.013 -22.457 1.00 23.52 112 HIS A C 1
ATOM 789 O O . HIS A 1 112 ? 15.988 -0.945 -22.330 1.00 22.67 112 HIS A O 1
ATOM 796 N N . GLY A 1 113 ? 16.002 -3.187 -22.533 1.00 22.92 113 GLY A N 1
ATOM 797 C CA . GLY A 1 113 ? 17.450 -3.279 -22.687 1.00 22.08 113 GLY A CA 1
ATOM 798 C C . GLY A 1 113 ? 18.272 -3.239 -21.428 1.00 21.72 113 GLY A C 1
ATOM 799 O O . GLY A 1 113 ? 19.492 -3.109 -21.498 1.00 21.38 113 GLY A O 1
ATOM 800 N N . ALA A 1 114 ? 17.625 -3.370 -20.269 1.00 22.04 114 ALA A N 1
ATOM 801 C CA . ALA A 1 114 ? 18.335 -3.323 -18.989 1.00 21.17 114 ALA A CA 1
ATOM 802 C C . ALA A 1 114 ? 18.640 -4.712 -18.465 1.00 20.92 114 ALA A C 1
ATOM 803 O O . ALA A 1 114 ? 17.865 -5.654 -18.675 1.00 21.63 114 ALA A O 1
ATOM 805 N N . ASP A 1 115 ? 19.763 -4.833 -17.764 1.00 19.95 115 ASP A N 1
ATOM 806 C CA . ASP A 1 115 ? 20.016 -5.992 -16.930 1.00 19.27 115 ASP A CA 1
ATOM 807 C C . ASP A 1 115 ? 19.184 -5.843 -15.659 1.00 18.85 115 ASP A C 1
ATOM 808 O O . ASP A 1 115 ? 18.932 -4.720 -15.192 1.00 19.70 115 ASP A O 1
ATOM 813 N N . TYR A 1 116 ? 18.747 -6.965 -15.099 1.00 18.03 116 TYR A N 1
ATOM 814 C CA . TYR A 1 116 ? 17.831 -6.946 -13.964 1.00 17.59 116 TYR A CA 1
ATOM 815 C C . TYR A 1 116 ? 18.145 -8.036 -12.951 1.00 17.57 116 TYR A C 1
ATOM 816 O O . TYR A 1 116 ? 18.401 -9.187 -13.315 1.00 17.30 116 TYR A O 1
ATOM 825 N N . LEU A 1 117 ? 18.136 -7.640 -11.673 1.00 17.13 117 LEU A N 1
ATOM 826 C CA . LEU A 1 117 ? 18.166 -8.564 -10.541 1.00 16.97 117 LEU A CA 1
ATOM 827 C C . LEU A 1 117 ? 17.040 -8.191 -9.607 1.00 16.37 117 LEU A C 1
ATOM 828 O O . LEU A 1 117 ? 16.788 -6.999 -9.374 1.00 15.58 117 LEU A O 1
ATOM 833 N N . ASP A 1 118 ? 16.419 -9.215 -9.038 1.00 15.53 118 ASP A N 1
ATOM 834 C CA . ASP A 1 118 ? 15.405 -9.038 -8.033 1.00 15.91 118 ASP A CA 1
ATOM 835 C C . ASP A 1 118 ? 15.997 -9.468 -6.699 1.00 15.93 118 ASP A C 1
ATOM 836 O O . ASP A 1 118 ? 16.591 -10.553 -6.594 1.00 15.55 118 ASP A O 1
ATOM 841 N N . GLY A 1 119 ? 15.815 -8.625 -5.687 1.00 15.54 119 GLY A N 1
ATOM 842 C CA . GLY A 1 119 ? 16.386 -8.876 -4.369 1.00 15.88 119 GLY A CA 1
ATOM 843 C C . GLY A 1 119 ? 15.405 -8.722 -3.230 1.00 15.29 119 GLY A C 1
ATOM 844 O O . GLY A 1 119 ? 14.340 -8.093 -3.370 1.00 15.06 119 GLY A O 1
ATOM 845 N N . ALA A 1 120 ? 15.778 -9.319 -2.103 1.00 14.94 120 ALA A N 1
ATOM 846 C CA . ALA A 1 120 ? 14.997 -9.269 -0.879 1.00 14.94 120 ALA A CA 1
ATOM 847 C C . ALA A 1 120 ? 15.946 -8.935 0.253 1.00 14.32 120 ALA A C 1
ATOM 848 O O . ALA A 1 120 ? 16.935 -9.617 0.445 1.00 14.71 120 ALA A O 1
ATOM 850 N N . ILE A 1 121 ? 15.662 -7.865 0.973 1.00 14.10 121 ILE A N 1
ATOM 851 C CA . ILE A 1 121 ? 16.507 -7.394 2.079 1.00 13.72 121 ILE A CA 1
ATOM 852 C C . ILE A 1 121 ? 16.089 -8.106 3.377 1.00 14.01 121 ILE A C 1
ATOM 853 O O . ILE A 1 121 ? 14.987 -7.877 3.895 1.00 14.08 121 ILE A O 1
ATOM 858 N N . MET A 1 122 ? 16.949 -8.983 3.910 1.00 14.59 122 MET A N 1
ATOM 859 C CA . MET A 1 122 ? 16.600 -9.713 5.141 1.00 14.98 122 MET A CA 1
ATOM 860 C C . MET A 1 122 ? 17.243 -9.035 6.365 1.00 14.77 122 MET A C 1
ATOM 861 O O . MET A 1 122 ? 18.098 -9.614 7.060 1.00 15.72 122 MET A O 1
ATOM 866 N N . THR A 1 123 ? 16.810 -7.798 6.601 1.00 14.32 123 THR A N 1
ATOM 867 C CA . THR A 1 123 ? 17.246 -6.978 7.741 1.00 13.89 123 THR A CA 1
ATOM 868 C C . THR A 1 123 ? 16.385 -5.717 7.779 1.00 14.26 123 THR A C 1
ATOM 869 O O . THR A 1 123 ? 15.777 -5.328 6.763 1.00 14.28 123 THR A O 1
ATOM 873 N N . THR A 1 124 ? 16.328 -5.080 8.946 1.00 14.17 124 THR A N 1
ATOM 874 C CA . THR A 1 124 ? 15.772 -3.742 9.039 1.00 14.09 124 THR A CA 1
ATOM 875 C C . THR A 1 124 ? 16.878 -2.749 8.665 1.00 14.45 124 THR A C 1
ATOM 876 O O . THR A 1 124 ? 18.012 -3.154 8.449 1.00 14.30 124 THR A O 1
ATOM 880 N N . PRO A 1 125 ? 16.560 -1.443 8.574 1.00 15.31 125 PRO A N 1
ATOM 881 C CA . PRO A 1 125 ? 17.566 -0.497 8.062 1.00 15.45 125 PRO A CA 1
ATOM 882 C C . PRO A 1 125 ? 18.915 -0.427 8.785 1.00 15.68 125 PRO A C 1
ATOM 883 O O . PRO A 1 125 ? 19.934 -0.270 8.106 1.00 14.90 125 PRO A O 1
ATOM 887 N N . PRO A 1 126 ? 18.943 -0.527 10.132 1.00 16.14 126 PRO A N 1
ATOM 888 C CA . PRO A 1 126 ? 20.252 -0.486 10.823 1.00 16.73 126 PRO A CA 1
ATOM 889 C C . PRO A 1 126 ? 21.271 -1.545 10.361 1.00 17.09 126 PRO A C 1
ATOM 890 O O . PRO A 1 126 ? 22.461 -1.290 10.367 1.00 17.33 126 PRO A O 1
ATOM 894 N N . GLY A 1 127 ? 20.802 -2.725 9.967 1.00 17.43 127 GLY A N 1
ATOM 895 C CA . GLY A 1 127 ? 21.693 -3.787 9.545 1.00 16.70 127 GLY A CA 1
ATOM 896 C C . GLY A 1 127 ? 22.191 -3.663 8.118 1.00 17.16 127 GLY A C 1
ATOM 897 O O . GLY A 1 127 ? 23.107 -4.396 7.725 1.00 17.18 127 GLY A O 1
ATOM 898 N N . VAL A 1 128 ? 21.609 -2.763 7.323 1.00 16.76 128 VAL A N 1
ATOM 899 C CA . VAL A 1 128 ? 22.115 -2.523 5.973 1.00 16.97 128 VAL A CA 1
ATOM 900 C C . VAL A 1 128 ? 23.580 -2.095 6.129 1.00 17.66 128 VAL A C 1
ATOM 901 O O . VAL A 1 128 ? 23.898 -1.263 6.972 1.00 18.12 128 VAL A O 1
ATOM 905 N N . GLY A 1 129 ? 24.469 -2.712 5.363 1.00 17.92 129 GLY A N 1
ATOM 906 C CA . GLY A 1 129 ? 25.889 -2.446 5.476 1.00 18.75 129 GLY A CA 1
ATOM 907 C C . GLY A 1 129 ? 26.625 -3.536 6.216 1.00 19.90 129 GLY A C 1
ATOM 908 O O . GLY A 1 129 ? 27.815 -3.717 6.019 1.00 19.75 129 GLY A O 1
ATOM 909 N N . SER A 1 130 ? 25.925 -4.278 7.064 1.00 22.02 130 SER A N 1
ATOM 910 C CA . SER A 1 130 ? 26.536 -5.388 7.795 1.00 23.96 130 SER A CA 1
ATOM 911 C C . SER A 1 130 ? 26.644 -6.676 6.956 1.00 24.41 130 SER A C 1
ATOM 912 O O . SER A 1 130 ? 25.634 -7.215 6.498 1.00 24.14 130 SER A O 1
ATOM 915 N N . PRO A 1 131 ? 27.871 -7.195 6.775 1.00 25.38 131 PRO A N 1
ATOM 916 C CA . PRO A 1 131 ? 28.030 -8.443 6.018 1.00 25.78 131 PRO A CA 1
ATOM 917 C C . PRO A 1 131 ? 27.365 -9.691 6.620 1.00 25.34 131 PRO A C 1
ATOM 918 O O . PRO A 1 131 ? 27.357 -10.715 5.967 1.00 25.19 131 PRO A O 1
ATOM 922 N N . GLU A 1 132 ? 26.807 -9.624 7.830 1.00 26.15 132 GLU A N 1
ATOM 923 C CA . GLU A 1 132 ? 26.024 -10.746 8.360 1.00 27.86 132 GLU A CA 1
ATOM 924 C C . GLU A 1 132 ? 24.593 -10.755 7.859 1.00 24.91 132 GLU A C 1
ATOM 925 O O . GLU A 1 132 ? 23.928 -11.777 7.963 1.00 22.77 132 GLU A O 1
ATOM 931 N N . MET A 1 133 ? 24.104 -9.632 7.331 1.00 21.23 133 MET A N 1
ATOM 932 C CA . MET A 1 133 ? 22.708 -9.566 6.898 1.00 20.28 133 MET A CA 1
ATOM 933 C C . MET A 1 133 ? 22.531 -10.079 5.463 1.00 19.98 133 MET A C 1
ATOM 934 O O . MET A 1 133 ? 23.176 -9.583 4.520 1.00 19.65 133 MET A O 1
ATOM 939 N N . MET A 1 134 ? 21.634 -11.053 5.311 1.00 18.12 134 MET A N 1
ATOM 940 C CA . MET A 1 134 ? 21.349 -11.670 4.013 1.00 16.85 134 MET A CA 1
ATOM 941 C C . MET A 1 134 ? 20.598 -10.714 3.089 1.00 16.43 134 MET A C 1
ATOM 942 O O . MET A 1 134 ? 19.632 -10.075 3.499 1.00 15.71 134 MET A O 1
ATOM 947 N N . PHE A 1 135 ? 21.071 -10.631 1.846 1.00 15.67 135 PHE A N 1
ATOM 948 C CA . PHE A 1 135 ? 20.331 -10.064 0.739 1.00 15.75 135 PHE A CA 1
ATOM 949 C C . PHE A 1 135 ? 20.203 -11.205 -0.266 1.00 16.00 135 PHE A C 1
ATOM 950 O O . PHE A 1 135 ? 21.219 -11.729 -0.731 1.00 16.34 135 PHE A O 1
ATOM 958 N N . LEU A 1 136 ? 18.974 -11.598 -0.589 1.00 15.19 136 LEU A N 1
ATOM 959 C CA . LEU A 1 136 ? 18.745 -12.738 -1.478 1.00 15.39 136 LEU A CA 1
ATOM 960 C C . LEU A 1 136 ? 18.448 -12.229 -2.866 1.00 15.64 136 LEU A C 1
ATOM 961 O O . LEU A 1 136 ? 17.625 -11.309 -3.011 1.00 16.84 136 LEU A O 1
ATOM 966 N N . TYR A 1 137 ? 19.095 -12.813 -3.876 1.00 14.51 137 TYR A N 1
ATOM 967 C CA . TYR A 1 137 ? 18.961 -12.339 -5.245 1.00 14.98 137 TYR A CA 1
ATOM 968 C C . TYR A 1 137 ? 18.554 -13.458 -6.178 1.00 15.52 137 TYR A C 1
ATOM 969 O O . TYR A 1 137 ? 18.976 -14.606 -6.006 1.00 16.47 137 TYR A O 1
ATOM 978 N N . GLY A 1 138 ? 17.745 -13.103 -7.166 1.00 16.00 138 GLY A N 1
ATOM 979 C CA . GLY A 1 138 ? 17.409 -13.968 -8.285 1.00 15.57 138 GLY A CA 1
ATOM 980 C C . GLY A 1 138 ? 17.576 -13.217 -9.595 1.00 15.73 138 GLY A C 1
ATOM 981 O O . GLY A 1 138 ? 17.305 -12.012 -9.683 1.00 14.08 138 GLY A O 1
ATOM 982 N N . GLY A 1 139 ? 18.024 -13.943 -10.614 1.00 15.80 139 GLY A N 1
ATOM 983 C CA . GLY A 1 139 ? 18.310 -13.365 -11.921 1.00 17.29 139 GLY A CA 1
ATOM 984 C C . GLY A 1 139 ? 19.549 -13.992 -12.527 1.00 17.67 139 GLY A C 1
ATOM 985 O O . GLY A 1 139 ? 20.151 -14.874 -11.918 1.00 18.56 139 GLY A O 1
ATOM 986 N N . PRO A 1 140 ? 19.945 -13.543 -13.718 1.00 19.36 140 PRO A N 1
ATOM 987 C CA . PRO A 1 140 ? 21.064 -14.200 -14.422 1.00 20.25 140 PRO A CA 1
ATOM 988 C C . PRO A 1 140 ? 22.411 -14.177 -13.666 1.00 21.58 140 PRO A C 1
ATOM 989 O O . PRO A 1 140 ? 22.806 -13.140 -13.108 1.00 21.42 140 PRO A O 1
ATOM 993 N N . ASP A 1 141 ? 23.083 -15.323 -13.666 1.00 24.17 141 ASP A N 1
ATOM 994 C CA . ASP A 1 141 ? 24.438 -15.514 -13.107 1.00 27.87 141 ASP A CA 1
ATOM 995 C C . ASP A 1 141 ? 25.357 -14.350 -13.430 1.00 27.22 141 ASP A C 1
ATOM 996 O O . ASP A 1 141 ? 25.968 -13.762 -12.540 1.00 26.77 141 ASP A O 1
ATOM 1001 N N . ASP A 1 142 ? 25.458 -14.063 -14.732 1.00 27.22 142 ASP A N 1
ATOM 1002 C CA . ASP A 1 142 ? 26.401 -13.081 -15.280 1.00 27.50 142 ASP A CA 1
ATOM 1003 C C . ASP A 1 142 ? 26.197 -11.724 -14.654 1.00 24.73 142 ASP A C 1
ATOM 1004 O O . ASP A 1 142 ? 27.169 -11.073 -14.276 1.00 24.75 142 ASP A O 1
ATOM 1009 N N . VAL A 1 143 ? 24.938 -11.311 -14.539 1.00 22.28 143 VAL A N 1
ATOM 1010 C CA . VAL A 1 143 ? 24.595 -10.017 -13.936 1.00 20.67 143 VAL A CA 1
ATOM 1011 C C . VAL A 1 143 ? 24.989 -9.999 -12.461 1.00 19.44 143 VAL A C 1
ATOM 1012 O O . VAL A 1 143 ? 25.599 -9.051 -11.996 1.00 17.78 143 VAL A O 1
ATOM 1016 N N . PHE A 1 144 ? 24.643 -11.055 -11.726 1.00 19.13 144 PHE A N 1
ATOM 1017 C CA . PHE A 1 144 ? 24.993 -11.119 -10.316 1.00 18.95 144 PHE A CA 1
ATOM 1018 C C . PHE A 1 144 ? 26.517 -11.109 -10.124 1.00 19.55 144 PHE A C 1
ATOM 1019 O O . PHE A 1 144 ? 27.027 -10.408 -9.251 1.00 19.08 144 PHE A O 1
ATOM 1027 N N . ASP A 1 145 ? 27.234 -11.884 -10.938 1.00 20.30 145 ASP A N 1
ATOM 1028 C CA . ASP A 1 145 ? 28.690 -11.962 -10.825 1.00 20.49 145 ASP A CA 1
ATOM 1029 C C . ASP A 1 145 ? 29.356 -10.618 -11.162 1.00 20.67 145 ASP A C 1
ATOM 1030 O O . ASP A 1 145 ? 30.300 -10.216 -10.481 1.00 20.24 145 ASP A O 1
ATOM 1035 N N . ALA A 1 146 ? 28.881 -9.940 -12.208 1.00 18.84 146 ALA A N 1
ATOM 1036 C CA . ALA A 1 146 ? 29.414 -8.640 -12.572 1.00 19.57 146 ALA A CA 1
ATOM 1037 C C . ALA A 1 146 ? 29.203 -7.569 -11.483 1.00 20.30 146 ALA A C 1
ATOM 1038 O O . ALA A 1 146 ? 30.018 -6.661 -11.336 1.00 20.12 146 ALA A O 1
ATOM 1040 N N . HIS A 1 147 ? 28.135 -7.694 -10.700 1.00 20.20 147 HIS A N 1
ATOM 1041 C CA . HIS A 1 147 ? 27.762 -6.641 -9.759 1.00 20.12 147 HIS A CA 1
ATOM 1042 C C . HIS A 1 147 ? 27.858 -6.991 -8.284 1.00 20.32 147 HIS A C 1
ATOM 1043 O O . HIS A 1 147 ? 27.497 -6.168 -7.416 1.00 20.09 147 HIS A O 1
ATOM 1050 N N . ARG A 1 148 ? 28.392 -8.178 -8.006 1.00 20.38 148 ARG A N 1
ATOM 1051 C CA . ARG A 1 148 ? 28.495 -8.683 -6.634 1.00 21.84 148 ARG A CA 1
ATOM 1052 C C . ARG A 1 148 ? 29.211 -7.725 -5.682 1.00 21.72 148 ARG A C 1
ATOM 1053 O O . ARG A 1 148 ? 28.790 -7.520 -4.542 1.00 20.27 148 ARG A O 1
ATOM 1061 N N . GLN A 1 149 ? 30.304 -7.156 -6.164 1.00 22.60 149 GLN A N 1
ATOM 1062 C CA . GLN A 1 149 ? 31.143 -6.287 -5.347 1.00 23.77 149 GLN A CA 1
ATOM 1063 C C . GLN A 1 149 ? 30.365 -5.065 -4.826 1.00 22.13 149 GLN A C 1
ATOM 1064 O O . GLN A 1 149 ? 30.526 -4.665 -3.675 1.00 22.14 149 GLN A O 1
ATOM 1070 N N . THR A 1 150 ? 29.513 -4.489 -5.671 1.00 20.34 150 THR A N 1
ATOM 1071 C CA . THR A 1 150 ? 28.682 -3.350 -5.269 1.00 19.18 150 THR A CA 1
ATOM 1072 C C . THR A 1 150 ? 27.587 -3.833 -4.295 1.00 18.47 150 THR A C 1
ATOM 1073 O O . THR A 1 150 ? 27.350 -3.198 -3.266 1.00 16.39 150 THR A O 1
ATOM 1077 N N . LEU A 1 151 ? 26.952 -4.969 -4.608 1.00 17.52 151 LEU A N 1
ATOM 1078 C CA . LEU A 1 151 ? 25.928 -5.537 -3.731 1.00 16.89 151 LEU A CA 1
ATOM 1079 C C . LEU A 1 151 ? 26.484 -5.879 -2.342 1.00 16.56 151 LEU A C 1
ATOM 1080 O O . LEU A 1 151 ? 25.793 -5.737 -1.333 1.00 16.49 151 LEU A O 1
ATOM 1085 N N . ALA A 1 152 ? 27.735 -6.335 -2.299 1.00 16.01 152 ALA A N 1
ATOM 1086 C CA . ALA A 1 152 ? 28.414 -6.659 -1.038 1.00 16.20 152 ALA A CA 1
ATOM 1087 C C . ALA A 1 152 ? 28.542 -5.457 -0.083 1.00 15.72 152 ALA A C 1
ATOM 1088 O O . ALA A 1 152 ? 28.707 -5.637 1.127 1.00 14.88 152 ALA A O 1
ATOM 1090 N N . PHE A 1 153 ? 28.488 -4.238 -0.617 1.00 15.91 153 PHE A N 1
ATOM 1091 C CA . PHE A 1 153 ? 28.464 -3.051 0.243 1.00 16.70 153 PHE A CA 1
ATOM 1092 C C . PHE A 1 153 ? 27.231 -3.044 1.151 1.00 16.50 153 PHE A C 1
ATOM 1093 O O . PHE A 1 153 ? 27.286 -2.491 2.258 1.00 16.12 153 PHE A O 1
ATOM 1101 N N . LEU A 1 154 ? 26.130 -3.624 0.674 1.00 16.28 154 LEU A N 1
ATOM 1102 C CA . LEU A 1 154 ? 24.844 -3.539 1.375 1.00 16.76 154 LEU A CA 1
ATOM 1103 C C . LEU A 1 154 ? 24.663 -4.645 2.409 1.00 17.63 154 LEU A C 1
ATOM 1104 O O . LEU A 1 154 ? 23.888 -4.477 3.374 1.00 16.51 154 LEU A O 1
ATOM 1109 N N . GLY A 1 155 ? 25.365 -5.765 2.195 1.00 17.19 155 GLY A N 1
ATOM 1110 C CA . GLY A 1 155 ? 25.251 -6.930 3.042 1.00 17.89 155 GLY A CA 1
ATOM 1111 C C . GLY A 1 155 ? 25.877 -8.153 2.394 1.00 18.02 155 GLY A C 1
ATOM 1112 O O . GLY A 1 155 ? 26.746 -8.025 1.541 1.00 17.61 155 GLY A O 1
ATOM 1113 N N . ASP A 1 156 ? 25.426 -9.330 2.801 1.00 18.04 156 ASP A N 1
ATOM 1114 C CA . ASP A 1 156 ? 25.885 -10.599 2.241 1.00 18.88 156 ASP A CA 1
ATOM 1115 C C . ASP A 1 156 ? 25.002 -10.990 1.056 1.00 19.06 156 ASP A C 1
ATOM 1116 O O . ASP A 1 156 ? 23.859 -11.411 1.248 1.00 17.52 156 ASP A O 1
ATOM 1121 N N . PRO A 1 157 ? 25.518 -10.853 -0.168 1.00 18.39 157 PRO A N 1
ATOM 1122 C CA . PRO A 1 157 ? 24.646 -11.087 -1.297 1.00 18.75 157 PRO A CA 1
ATOM 1123 C C . PRO A 1 157 ? 24.642 -12.553 -1.701 1.00 19.64 157 PRO A C 1
ATOM 1124 O O . PRO A 1 157 ? 25.678 -13.089 -2.068 1.00 21.73 157 PRO A O 1
ATOM 1128 N N . LEU A 1 158 ? 23.479 -13.183 -1.610 1.00 19.89 158 LEU A N 1
ATOM 1129 C CA . LEU A 1 158 ? 23.320 -14.613 -1.857 1.00 20.76 158 LEU A CA 1
ATOM 1130 C C . LEU A 1 158 ? 22.462 -14.827 -3.094 1.00 20.25 158 LEU A C 1
ATOM 1131 O O . LEU A 1 158 ? 21.275 -14.481 -3.103 1.00 18.78 158 LEU A O 1
ATOM 1136 N N . HIS A 1 159 ? 23.071 -15.391 -4.132 1.00 20.27 159 HIS A N 1
ATOM 1137 C CA . HIS A 1 159 ? 22.383 -15.596 -5.394 1.00 20.46 159 HIS A CA 1
ATOM 1138 C C . HIS A 1 159 ? 21.662 -16.932 -5.309 1.00 21.04 159 HIS A C 1
ATOM 1139 O O . HIS A 1 159 ? 22.308 -17.978 -5.201 1.00 20.20 159 HIS A O 1
ATOM 1146 N N . LEU A 1 160 ? 20.334 -16.897 -5.353 1.00 20.68 160 LEU A N 1
ATOM 1147 C CA . LEU A 1 160 ? 19.541 -18.120 -5.259 1.00 21.81 160 LEU A CA 1
ATOM 1148 C C . LEU A 1 160 ? 19.448 -18.857 -6.575 1.00 22.81 160 LEU A C 1
ATOM 1149 O O . LEU A 1 160 ? 19.156 -20.034 -6.567 1.00 24.50 160 LEU A O 1
ATOM 1154 N N . GLY A 1 161 ? 19.666 -18.180 -7.698 1.00 23.09 161 GLY A N 1
ATOM 1155 C CA . GLY A 1 161 ? 19.617 -18.836 -9.000 1.00 24.11 161 GLY A CA 1
ATOM 1156 C C . GLY A 1 161 ? 19.055 -17.923 -10.069 1.00 25.45 161 GLY A C 1
ATOM 1157 O O . GLY A 1 161 ? 18.737 -16.760 -9.794 1.00 23.19 161 GLY A O 1
ATOM 1158 N N . ASP A 1 162 ? 18.915 -18.462 -11.278 1.00 27.11 162 ASP A N 1
ATOM 1159 C CA . ASP A 1 162 ? 18.494 -17.701 -12.462 1.00 29.08 162 ASP A CA 1
ATOM 1160 C C . ASP A 1 162 ? 17.078 -17.145 -12.387 1.00 27.24 162 ASP A C 1
ATOM 1161 O O . ASP A 1 162 ? 16.807 -16.096 -12.965 1.00 27.24 162 ASP A O 1
ATOM 1166 N N . ASP A 1 163 ? 16.166 -17.850 -11.716 1.00 26.37 163 ASP A N 1
ATOM 1167 C CA . ASP A 1 163 ? 14.773 -17.385 -11.632 1.00 25.99 163 ASP A CA 1
ATOM 1168 C C . ASP A 1 163 ? 14.652 -16.164 -10.684 1.00 25.18 163 ASP A C 1
ATOM 1169 O O . ASP A 1 163 ? 14.958 -16.283 -9.505 1.00 23.93 163 ASP A O 1
ATOM 1174 N N . PRO A 1 164 ? 14.216 -14.990 -11.201 1.00 23.91 164 PRO A N 1
ATOM 1175 C CA . PRO A 1 164 ? 14.059 -13.824 -10.304 1.00 22.93 164 PRO A CA 1
ATOM 1176 C C . PRO A 1 164 ? 13.016 -13.992 -9.217 1.00 22.19 164 PRO A C 1
ATOM 1177 O O . PRO A 1 164 ? 13.148 -13.371 -8.165 1.00 21.91 164 PRO A O 1
ATOM 1181 N N . GLY A 1 165 ? 12.003 -14.828 -9.453 1.00 20.71 165 GLY A N 1
ATOM 1182 C CA . GLY A 1 165 ? 10.964 -15.074 -8.458 1.00 20.44 165 GLY A CA 1
ATOM 1183 C C . GLY A 1 165 ? 11.466 -15.793 -7.207 1.00 20.80 165 GLY A C 1
ATOM 1184 O O . GLY A 1 165 ? 10.797 -15.788 -6.175 1.00 20.52 165 GLY A O 1
ATOM 1185 N N . LEU A 1 166 ? 12.646 -16.406 -7.289 1.00 20.67 166 LEU A N 1
ATOM 1186 C CA . LEU A 1 166 ? 13.176 -17.151 -6.145 1.00 20.63 166 LEU A CA 1
ATOM 1187 C C . LEU A 1 166 ? 13.419 -16.251 -4.928 1.00 19.86 166 LEU A C 1
ATOM 1188 O O . LEU A 1 166 ? 13.168 -16.664 -3.798 1.00 19.34 166 LEU A O 1
ATOM 1193 N N . ALA A 1 167 ? 13.914 -15.036 -5.165 1.00 19.06 167 ALA A N 1
ATOM 1194 C CA . ALA A 1 167 ? 14.183 -14.108 -4.081 1.00 19.54 167 ALA A CA 1
ATOM 1195 C C . ALA A 1 167 ? 12.906 -13.856 -3.299 1.00 19.82 167 ALA A C 1
ATOM 1196 O O . ALA A 1 167 ? 12.873 -13.985 -2.073 1.00 18.77 167 ALA A O 1
ATOM 1198 N N . SER A 1 168 ? 11.846 -13.526 -4.026 1.00 20.61 168 SER A N 1
ATOM 1199 C CA . SER A 1 168 ? 10.579 -13.186 -3.411 1.00 21.51 168 SER A CA 1
ATOM 1200 C C . SER A 1 168 ? 9.896 -14.422 -2.804 1.00 21.49 168 SER A C 1
ATOM 1201 O O . SER A 1 168 ? 9.219 -14.308 -1.789 1.00 21.47 168 SER A O 1
ATOM 1204 N N . LEU A 1 169 ? 10.097 -15.591 -3.414 1.00 20.19 169 LEU A N 1
ATOM 1205 C CA . LEU A 1 169 ? 9.572 -16.846 -2.869 1.00 20.70 169 LEU A CA 1
ATOM 1206 C C . LEU A 1 169 ? 10.115 -17.109 -1.451 1.00 19.23 169 LEU A C 1
ATOM 1207 O O . LEU A 1 169 ? 9.354 -17.379 -0.505 1.00 17.93 169 LEU A O 1
ATOM 1212 N N . TYR A 1 170 ? 11.434 -17.007 -1.312 1.00 17.38 170 TYR A N 1
ATOM 1213 C CA . TYR A 1 170 ? 12.073 -17.182 -0.022 1.00 17.36 170 TYR A CA 1
ATOM 1214 C C . TYR A 1 170 ? 11.644 -16.083 0.942 1.00 16.19 170 TYR A C 1
ATOM 1215 O O . TYR A 1 170 ? 11.359 -16.346 2.118 1.00 14.41 170 TYR A O 1
ATOM 1224 N N . ASP A 1 171 ? 11.583 -14.859 0.420 1.00 15.84 171 ASP A N 1
ATOM 1225 C CA . ASP A 1 171 ? 11.258 -13.655 1.203 1.00 15.89 171 ASP A CA 1
ATOM 1226 C C . ASP A 1 171 ? 9.910 -13.771 1.927 1.00 15.74 171 ASP A C 1
ATOM 1227 O O . ASP A 1 171 ? 9.847 -13.602 3.142 1.00 16.05 171 ASP A O 1
ATOM 1232 N N . VAL A 1 172 ? 8.837 -14.060 1.194 1.00 15.65 172 VAL A N 1
ATOM 1233 C CA . VAL A 1 172 ? 7.501 -14.139 1.810 1.00 15.10 172 VAL A CA 1
ATOM 1234 C C . VAL A 1 172 ? 7.465 -15.276 2.823 1.00 14.99 172 VAL A C 1
ATOM 1235 O O . VAL A 1 172 ? 6.902 -15.140 3.909 1.00 14.86 172 VAL A O 1
ATOM 1239 N N . ALA A 1 173 ? 8.113 -16.386 2.488 1.00 15.37 173 ALA A N 1
ATOM 1240 C CA . ALA A 1 173 ? 8.181 -17.521 3.410 1.00 15.50 173 ALA A CA 1
ATOM 1241 C C . ALA A 1 173 ? 8.924 -17.117 4.694 1.00 15.70 173 ALA A C 1
ATOM 1242 O O . ALA A 1 173 ? 8.464 -17.400 5.818 1.00 16.18 173 ALA A O 1
ATOM 1244 N N . LEU A 1 174 ? 10.044 -16.419 4.529 1.00 15.48 174 LEU A N 1
ATOM 1245 C CA . LEU A 1 174 ? 10.824 -15.934 5.681 1.00 15.14 174 LEU A CA 1
ATOM 1246 C C . LEU A 1 174 ? 10.085 -14.843 6.467 1.00 14.72 174 LEU A C 1
ATOM 1247 O O . LEU A 1 174 ? 10.132 -14.832 7.701 1.00 15.19 174 LEU A O 1
ATOM 1252 N N . LEU A 1 175 ? 9.387 -13.941 5.781 1.00 14.46 175 LEU A N 1
ATOM 1253 C CA . LEU A 1 175 ? 8.600 -12.924 6.488 1.00 14.42 175 LEU A CA 1
ATOM 1254 C C . LEU A 1 175 ? 7.479 -13.548 7.348 1.00 13.96 175 LEU A C 1
ATOM 1255 O O . LEU A 1 175 ? 7.260 -13.145 8.500 1.00 12.58 175 LEU A O 1
ATOM 1260 N N . GLY A 1 176 ? 6.808 -14.552 6.791 1.00 14.25 176 GLY A N 1
ATOM 1261 C CA . GLY A 1 176 ? 5.765 -15.283 7.524 1.00 14.49 176 GLY A CA 1
ATOM 1262 C C . GLY A 1 176 ? 6.281 -15.896 8.818 1.00 14.95 176 GLY A C 1
ATOM 1263 O O . GLY A 1 176 ? 5.632 -15.804 9.880 1.00 14.24 176 GLY A O 1
ATOM 1264 N N . LEU A 1 177 ? 7.452 -16.535 8.712 1.00 14.90 177 LEU A N 1
ATOM 1265 C CA . LEU A 1 177 ? 8.205 -16.977 9.874 1.00 14.61 177 LEU A CA 1
ATOM 1266 C C . LEU A 1 177 ? 8.429 -15.824 10.880 1.00 14.24 177 LEU A C 1
ATOM 1267 O O . LEU A 1 177 ? 8.210 -15.994 12.084 1.00 13.66 177 LEU A O 1
ATOM 1272 N N . MET A 1 178 ? 8.850 -14.658 10.394 1.00 14.60 178 MET A N 1
ATOM 1273 C CA . MET A 1 178 ? 9.157 -13.525 11.278 1.00 14.51 178 MET A CA 1
ATOM 1274 C C . MET A 1 178 ? 7.911 -13.012 11.962 1.00 13.70 178 MET A C 1
ATOM 1275 O O . MET A 1 178 ? 7.923 -12.818 13.174 1.00 13.30 178 MET A O 1
ATOM 1280 N N . TRP A 1 179 ? 6.852 -12.752 11.198 1.00 13.53 179 TRP A N 1
ATOM 1281 C CA . TRP A 1 179 ? 5.592 -12.301 11.790 1.00 13.66 179 TRP A CA 1
ATOM 1282 C C . TRP A 1 179 ? 5.044 -13.287 12.820 1.00 14.15 179 TRP A C 1
ATOM 1283 O O . TRP A 1 179 ? 4.534 -12.889 13.879 1.00 14.43 179 TRP A O 1
ATOM 1294 N N . SER A 1 180 ? 5.158 -14.574 12.525 1.00 14.72 180 SER A N 1
ATOM 1295 C CA . SER A 1 180 ? 4.675 -15.580 13.460 1.00 14.97 180 SER A CA 1
ATOM 1296 C C . SER A 1 180 ? 5.474 -15.541 14.767 1.00 14.48 180 SER A C 1
ATOM 1297 O O . SER A 1 180 ? 4.905 -15.560 15.868 1.00 14.26 180 SER A O 1
ATOM 1300 N N . THR A 1 181 ? 6.796 -15.489 14.641 1.00 14.14 181 THR A N 1
ATOM 1301 C CA . THR A 1 181 ? 7.684 -15.406 15.815 1.00 14.32 181 THR A CA 1
ATOM 1302 C C . THR A 1 181 ? 7.424 -14.147 16.651 1.00 14.74 181 THR A C 1
ATOM 1303 O O . THR A 1 181 ? 7.277 -14.231 17.875 1.00 15.49 181 THR A O 1
ATOM 1307 N N . LEU A 1 182 ? 7.358 -12.988 15.999 1.00 15.00 182 LEU A N 1
ATOM 1308 C CA . LEU A 1 182 ? 7.137 -11.715 16.702 1.00 15.18 182 LEU A CA 1
ATOM 1309 C C . LEU A 1 182 ? 5.840 -11.712 17.484 1.00 14.76 182 LEU A C 1
ATOM 1310 O O . LEU A 1 182 ? 5.803 -11.217 18.604 1.00 13.73 182 LEU A O 1
ATOM 1315 N N . THR A 1 183 ? 4.783 -12.252 16.876 1.00 14.81 183 THR A N 1
ATOM 1316 C CA . THR A 1 183 ? 3.460 -12.253 17.489 1.00 14.60 183 THR A CA 1
ATOM 1317 C C . THR A 1 183 ? 3.409 -13.248 18.671 1.00 14.17 183 THR A C 1
ATOM 1318 O O . THR A 1 183 ? 2.922 -12.913 19.765 1.00 13.55 183 THR A O 1
ATOM 1322 N N . GLY A 1 184 ? 3.959 -14.446 18.485 1.00 13.49 184 GLY A N 1
ATOM 1323 C CA . GLY A 1 184 ? 4.105 -15.403 19.606 1.00 13.14 184 GLY A CA 1
ATOM 1324 C C . GLY A 1 184 ? 4.949 -14.853 20.748 1.00 13.51 184 GLY A C 1
ATOM 1325 O O . GLY A 1 184 ? 4.6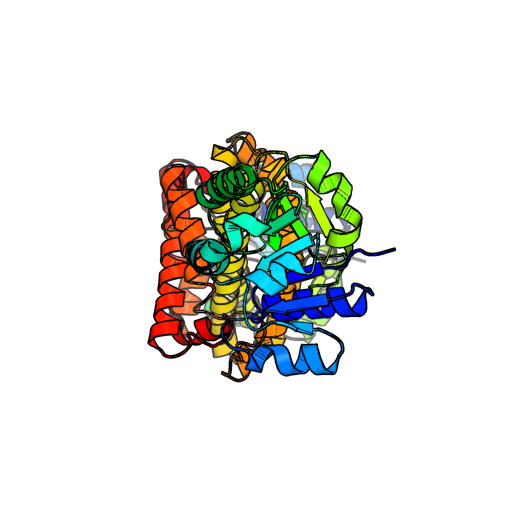35 -15.062 21.928 1.00 12.68 184 GLY A O 1
ATOM 1326 N N . TRP A 1 185 ? 6.030 -14.142 20.395 1.00 13.91 185 TRP A N 1
ATOM 1327 C CA . TRP A 1 185 ? 6.875 -13.476 21.385 1.00 13.30 185 TRP A CA 1
ATOM 1328 C C . TRP A 1 185 ? 6.083 -12.450 22.140 1.00 13.49 185 TRP A C 1
ATOM 1329 O O . TRP A 1 185 ? 6.163 -12.400 23.371 1.00 12.93 185 TRP A O 1
ATOM 1340 N N . LEU A 1 186 ? 5.351 -11.610 21.412 1.00 14.11 186 LEU A N 1
ATOM 1341 C CA . LEU A 1 186 ? 4.548 -10.546 22.040 1.00 14.55 186 LEU A CA 1
ATOM 1342 C C . LEU A 1 186 ? 3.454 -11.121 22.935 1.00 15.30 186 LEU A C 1
ATOM 1343 O O . LEU A 1 186 ? 3.168 -10.585 24.020 1.00 15.00 186 LEU A O 1
ATOM 1348 N N . HIS A 1 187 ? 2.820 -12.192 22.481 1.00 15.51 187 HIS A N 1
ATOM 1349 C CA . HIS A 1 187 ? 1.789 -12.864 23.302 1.00 16.35 187 HIS A CA 1
ATOM 1350 C C . HIS A 1 187 ? 2.368 -13.357 24.640 1.00 16.87 187 HIS A C 1
ATOM 1351 O O . HIS A 1 187 ? 1.824 -13.061 25.712 1.00 16.35 187 HIS A O 1
ATOM 1358 N N . GLY A 1 188 ? 3.498 -14.055 24.570 1.00 17.32 188 GLY A N 1
ATOM 1359 C CA . GLY A 1 188 ? 4.212 -14.498 25.771 1.00 18.73 188 GLY A CA 1
ATOM 1360 C C . GLY A 1 188 ? 4.685 -13.369 26.667 1.00 19.36 188 GLY A C 1
ATOM 1361 O O . GLY A 1 188 ? 4.571 -13.450 27.898 1.00 20.15 188 GLY A O 1
ATOM 1362 N N . THR A 1 189 ? 5.200 -12.307 26.049 1.00 19.42 189 THR A N 1
ATOM 1363 C CA . THR A 1 189 ? 5.624 -11.119 26.772 1.00 19.55 189 THR A CA 1
ATOM 1364 C C . THR A 1 189 ? 4.450 -10.467 27.557 1.00 19.29 189 THR A C 1
ATOM 1365 O O . THR A 1 189 ? 4.605 -10.086 28.712 1.00 19.78 189 THR A O 1
ATOM 1369 N N . ALA A 1 190 ? 3.289 -10.357 26.931 1.00 19.05 190 ALA A N 1
ATOM 1370 C CA . ALA A 1 190 ? 2.078 -9.900 27.618 1.00 18.87 190 ALA A CA 1
ATOM 1371 C C . ALA A 1 190 ? 1.785 -10.767 28.847 1.00 19.69 190 ALA A C 1
ATOM 1372 O O . ALA A 1 190 ? 1.520 -10.279 29.950 1.00 19.35 190 ALA A O 1
ATOM 1374 N N . LEU A 1 191 ? 1.886 -12.069 28.652 1.00 21.42 191 LEU A N 1
ATOM 1375 C CA . LEU A 1 191 ? 1.610 -13.034 29.701 1.00 22.88 191 LEU A CA 1
ATOM 1376 C C . LEU A 1 191 ? 2.512 -12.842 30.928 1.00 21.88 191 LEU A C 1
ATOM 1377 O O . LEU A 1 191 ? 2.018 -12.644 32.051 1.00 20.61 191 LEU A O 1
ATOM 1382 N N . VAL A 1 192 ? 3.828 -12.880 30.738 1.00 21.15 192 VAL A N 1
ATOM 1383 C CA . VAL A 1 192 ? 4.732 -12.758 31.888 1.00 21.09 192 VAL A CA 1
ATOM 1384 C C . VAL A 1 192 ? 4.674 -11.342 32.432 1.00 21.13 192 VAL A C 1
ATOM 1385 O O . VAL A 1 192 ? 4.907 -11.135 33.607 1.00 21.60 192 VAL A O 1
ATOM 1389 N N . GLY A 1 193 ? 4.356 -10.377 31.569 1.00 22.25 193 GLY A N 1
ATOM 1390 C CA . GLY A 1 193 ? 4.208 -8.963 31.966 1.00 23.08 193 GLY A CA 1
ATOM 1391 C C . GLY A 1 193 ? 3.074 -8.693 32.950 1.00 23.73 193 GLY A C 1
ATOM 1392 O O . GLY A 1 193 ? 3.214 -7.856 33.837 1.00 22.70 193 GLY A O 1
ATOM 1393 N N . ALA A 1 194 ? 1.962 -9.410 32.813 1.00 25.48 194 ALA A N 1
ATOM 1394 C CA . ALA A 1 194 ? 0.883 -9.370 33.805 1.00 27.50 194 ALA A CA 1
ATOM 1395 C C . ALA A 1 194 ? 1.383 -9.727 35.215 1.00 29.57 194 ALA A C 1
ATOM 1396 O O . ALA A 1 194 ? 0.794 -9.307 36.202 1.00 30.52 194 ALA A O 1
ATOM 1398 N N . GLU A 1 195 ? 2.467 -10.502 35.298 1.00 31.81 195 GLU A N 1
ATOM 1399 C CA . GLU A 1 195 ? 3.088 -10.840 36.579 1.00 31.28 195 GLU A CA 1
ATOM 1400 C C . GLU A 1 195 ? 4.264 -9.938 36.932 1.00 32.29 195 GLU A C 1
ATOM 1401 O O . GLU A 1 195 ? 5.045 -10.290 37.799 1.00 32.81 195 GLU A O 1
ATOM 1407 N N . LYS A 1 196 ? 4.402 -8.792 36.264 1.00 32.61 196 LYS A N 1
ATOM 1408 C CA . LYS A 1 196 ? 5.468 -7.816 36.543 1.00 32.32 196 LYS A CA 1
ATOM 1409 C C . LYS A 1 196 ? 6.881 -8.252 36.170 1.00 29.05 196 LYS A C 1
ATOM 1410 O O . LYS A 1 196 ? 7.849 -7.678 36.666 1.00 27.80 196 LYS A O 1
ATOM 1416 N N . THR A 1 197 ? 6.998 -9.250 35.296 1.00 25.84 197 THR A N 1
ATOM 1417 C CA . THR A 1 197 ? 8.258 -9.551 34.629 1.00 23.16 197 THR A CA 1
ATOM 1418 C C . THR A 1 197 ? 8.354 -8.668 33.366 1.00 20.56 197 THR A C 1
ATOM 1419 O O . THR A 1 197 ? 7.537 -8.785 32.468 1.00 19.31 197 THR A O 1
ATOM 1423 N N . SER A 1 198 ? 9.361 -7.799 33.305 1.00 19.01 198 SER A N 1
ATOM 1424 C CA . SER A 1 198 ? 9.485 -6.856 32.184 1.00 17.98 198 SER A CA 1
ATOM 1425 C C . SER A 1 198 ? 9.861 -7.589 30.915 1.00 17.87 198 SER A C 1
ATOM 1426 O O . SER A 1 198 ? 10.431 -8.686 30.983 1.00 17.34 198 SER A O 1
ATOM 1429 N N . ALA A 1 199 ? 9.532 -7.000 29.763 1.00 17.99 199 ALA A N 1
ATOM 1430 C CA . ALA A 1 199 ? 9.925 -7.545 28.454 1.00 18.04 199 ALA A CA 1
ATOM 1431 C C . ALA A 1 199 ? 11.448 -7.664 28.353 1.00 18.55 199 ALA A C 1
ATOM 1432 O O . ALA A 1 199 ? 11.981 -8.632 27.787 1.00 19.47 199 ALA A O 1
ATOM 1434 N N . THR A 1 200 ? 12.145 -6.701 28.934 1.00 16.70 200 THR A N 1
ATOM 1435 C CA . THR A 1 200 ? 13.596 -6.689 28.908 1.00 16.76 200 THR A CA 1
ATOM 1436 C C . THR A 1 200 ? 14.198 -7.796 29.793 1.00 16.94 200 THR A C 1
ATOM 1437 O O . THR A 1 200 ? 15.310 -8.249 29.539 1.00 17.33 200 THR A O 1
ATOM 1441 N N . THR A 1 201 ? 13.470 -8.229 30.815 1.00 15.95 201 THR A N 1
ATOM 1442 C CA . THR A 1 201 ? 13.881 -9.394 31.604 1.00 16.33 201 THR A CA 1
ATOM 1443 C C . THR A 1 201 ? 13.573 -10.729 30.887 1.00 16.85 201 THR A C 1
ATOM 1444 O O . THR A 1 201 ? 14.403 -11.647 30.909 1.00 15.99 201 THR A O 1
ATOM 1448 N N . PHE A 1 202 ? 12.385 -10.833 30.278 1.00 16.00 202 PHE A N 1
ATOM 1449 C CA . PHE A 1 202 ? 11.952 -12.064 29.607 1.00 16.63 202 PHE A CA 1
ATOM 1450 C C . PHE A 1 202 ? 12.717 -12.343 28.304 1.00 16.66 202 PHE A C 1
ATOM 1451 O O . PHE A 1 202 ? 13.020 -13.480 27.982 1.00 16.75 202 PHE A O 1
ATOM 1459 N N . THR A 1 203 ? 13.030 -11.293 27.560 1.00 17.03 203 THR A N 1
ATOM 1460 C CA . THR A 1 203 ? 13.460 -11.439 26.180 1.00 16.22 203 THR A CA 1
ATOM 1461 C C . THR A 1 203 ? 14.782 -12.190 26.000 1.00 16.54 203 THR A C 1
ATOM 1462 O O . THR A 1 203 ? 14.906 -12.978 25.063 1.00 15.27 203 THR A O 1
ATOM 1466 N N . PRO A 1 204 ? 15.784 -11.955 26.872 1.00 17.42 204 PRO A N 1
ATOM 1467 C CA . PRO A 1 204 ? 17.006 -12.766 26.728 1.00 17.19 204 PRO A CA 1
ATOM 1468 C C . PRO A 1 204 ? 16.749 -14.290 26.811 1.00 17.45 204 PRO A C 1
ATOM 1469 O O . PRO A 1 204 ? 17.455 -15.056 26.133 1.00 16.74 204 PRO A O 1
ATOM 1473 N N . PHE A 1 205 ? 15.741 -14.711 27.592 1.00 17.18 205 PHE A N 1
ATOM 1474 C CA . PHE A 1 205 ? 15.346 -16.127 27.633 1.00 17.64 205 PHE A CA 1
ATOM 1475 C C . PHE A 1 205 ? 14.733 -16.555 26.301 1.00 17.14 205 PHE A C 1
ATOM 1476 O O . PHE A 1 205 ? 15.010 -17.649 25.818 1.00 17.53 205 PHE A O 1
ATOM 1484 N N . ALA A 1 206 ? 13.893 -15.689 25.732 1.00 16.33 206 ALA A N 1
ATOM 1485 C CA . ALA A 1 206 ? 13.310 -15.920 24.407 1.00 16.48 206 ALA A CA 1
ATOM 1486 C C . ALA A 1 206 ? 14.371 -16.042 23.320 1.00 16.35 206 ALA A C 1
ATOM 1487 O O . ALA A 1 206 ? 14.285 -16.920 22.463 1.00 17.02 206 ALA A O 1
ATOM 1489 N N . VAL A 1 207 ? 15.371 -15.164 23.364 1.00 15.78 207 VAL A N 1
ATOM 1490 C CA . VAL A 1 207 ? 16.406 -15.149 22.351 1.00 15.79 207 VAL A CA 1
ATOM 1491 C C . VAL A 1 207 ? 17.152 -16.479 22.420 1.00 15.38 207 VAL A C 1
ATOM 1492 O O . VAL A 1 207 ? 17.350 -17.156 21.431 1.00 14.02 207 VAL A O 1
ATOM 1496 N N . ARG A 1 208 ? 17.547 -16.854 23.619 1.00 15.71 208 ARG A N 1
ATOM 1497 C CA . ARG A 1 208 ? 18.291 -18.090 23.825 1.00 15.73 208 ARG A CA 1
ATOM 1498 C C . ARG A 1 208 ? 17.488 -19.310 23.405 1.00 15.51 208 ARG A C 1
ATOM 1499 O O . ARG A 1 208 ? 18.009 -20.198 22.731 1.00 15.78 208 ARG A O 1
ATOM 1507 N N . TRP A 1 209 ? 16.214 -19.328 23.801 1.00 14.77 209 TRP A N 1
ATOM 1508 C CA . TRP A 1 209 ? 15.286 -20.359 23.383 1.00 15.13 209 TRP A CA 1
ATOM 1509 C C . TRP A 1 209 ? 15.197 -20.484 21.858 1.00 15.21 209 TRP A C 1
ATOM 1510 O O . TRP A 1 209 ? 15.061 -21.588 21.339 1.00 15.10 209 TRP A O 1
ATOM 1521 N N . LEU A 1 210 ? 15.264 -19.364 21.144 1.00 15.36 210 LEU A N 1
ATOM 1522 C CA . LEU A 1 210 ? 15.141 -19.415 19.690 1.00 15.18 210 LEU A CA 1
ATOM 1523 C C . LEU A 1 210 ? 16.283 -20.188 19.029 1.00 14.69 210 LEU A C 1
ATOM 1524 O O . LEU A 1 210 ? 16.125 -20.694 17.900 1.00 14.62 210 LEU A O 1
ATOM 1529 N N . THR A 1 211 ? 17.439 -20.239 19.692 1.00 14.80 211 THR A N 1
ATOM 1530 C CA . THR A 1 211 ? 18.557 -21.043 19.203 1.00 14.85 211 THR A CA 1
ATOM 1531 C C . THR A 1 211 ? 18.172 -22.517 19.188 1.00 14.71 211 THR A C 1
ATOM 1532 O O . THR A 1 211 ? 18.346 -23.195 18.177 1.00 15.81 211 THR A O 1
ATOM 1536 N N . ALA A 1 212 ? 17.591 -22.997 20.278 1.00 15.32 212 ALA A N 1
ATOM 1537 C CA . ALA A 1 212 ? 17.116 -24.391 20.341 1.00 15.68 212 ALA A CA 1
ATOM 1538 C C . ALA A 1 212 ? 15.951 -24.650 19.367 1.00 15.85 212 ALA A C 1
ATOM 1539 O O . ALA A 1 212 ? 15.865 -25.713 18.761 1.00 16.00 212 ALA A O 1
ATOM 1541 N N . VAL A 1 213 ? 15.062 -23.673 19.212 1.00 16.11 213 VAL A N 1
ATOM 1542 C CA . VAL A 1 213 ? 13.963 -23.807 18.281 1.00 15.98 213 VAL A CA 1
ATOM 1543 C C . VAL A 1 213 ? 14.505 -23.912 16.852 1.00 15.86 213 VAL A C 1
ATOM 1544 O O . VAL A 1 213 ? 14.005 -24.721 16.062 1.00 15.15 213 VAL A O 1
ATOM 1548 N N . ALA A 1 214 ? 15.511 -23.096 16.517 1.00 15.04 214 ALA A N 1
ATOM 1549 C CA . ALA A 1 214 ? 16.101 -23.152 15.181 1.00 14.89 214 ALA A CA 1
ATOM 1550 C C . ALA A 1 214 ? 16.662 -24.555 14.919 1.00 14.70 214 ALA A C 1
ATOM 1551 O O . ALA A 1 214 ? 16.594 -25.051 13.811 1.00 14.49 214 ALA A O 1
ATOM 1553 N N . GLY A 1 215 ? 17.210 -25.174 15.957 1.00 14.71 215 GLY A N 1
ATOM 1554 C CA . GLY A 1 215 ? 17.656 -26.578 15.902 1.00 14.61 215 GLY A CA 1
ATOM 1555 C C . GLY A 1 215 ? 16.528 -27.569 15.626 1.00 14.45 215 GLY A C 1
ATOM 1556 O O . GLY A 1 215 ? 16.732 -28.578 14.949 1.00 13.45 215 GLY A O 1
ATOM 1557 N N . PHE A 1 216 ? 15.331 -27.286 16.139 1.00 14.36 216 PHE A N 1
ATOM 1558 C CA . PHE A 1 216 ? 14.167 -28.115 15.820 1.00 14.13 216 PHE A CA 1
ATOM 1559 C C . PHE A 1 216 ? 13.856 -28.018 14.312 1.00 13.53 216 PHE A C 1
ATOM 1560 O O . PHE A 1 216 ? 13.532 -29.028 13.668 1.00 12.58 216 PHE A O 1
ATOM 1568 N N . LEU A 1 217 ? 13.979 -26.820 13.746 1.00 12.90 217 LEU A N 1
ATOM 1569 C CA . LEU A 1 217 ? 13.744 -26.652 12.315 1.00 12.93 217 LEU A CA 1
ATOM 1570 C C . LEU A 1 217 ? 14.710 -27.541 11.509 1.00 12.69 217 LEU A C 1
ATOM 1571 O O . LEU A 1 217 ? 14.301 -28.230 10.573 1.00 12.28 217 LEU A O 1
ATOM 1576 N N . THR A 1 218 ? 15.988 -27.513 11.885 1.00 12.18 218 THR A N 1
ATOM 1577 C CA . THR A 1 218 ? 17.004 -28.321 11.240 1.00 12.41 218 THR A CA 1
ATOM 1578 C C . THR A 1 218 ? 16.704 -29.840 11.289 1.00 12.83 218 THR A C 1
ATOM 1579 O O . THR A 1 218 ? 16.793 -30.539 10.269 1.00 12.72 218 THR A O 1
ATOM 1583 N N . THR A 1 219 ? 16.300 -30.329 12.460 1.00 12.46 219 THR A N 1
ATOM 1584 C CA . THR A 1 219 ? 15.888 -31.714 12.628 1.00 12.59 219 THR A CA 1
ATOM 1585 C C . THR A 1 219 ? 14.679 -32.085 11.772 1.00 12.40 219 THR A C 1
ATOM 1586 O O . THR A 1 219 ? 14.636 -33.172 11.202 1.00 11.57 219 THR A O 1
ATOM 1590 N N . TYR A 1 220 ? 13.694 -31.195 11.703 1.00 12.54 220 TYR A N 1
ATOM 1591 C CA . TYR A 1 220 ? 12.426 -31.538 11.077 1.00 12.89 220 TYR A CA 1
ATOM 1592 C C . TYR A 1 220 ? 12.420 -31.384 9.544 1.00 12.98 220 TYR A C 1
ATOM 1593 O O . TYR A 1 220 ? 11.574 -31.977 8.867 1.00 14.10 220 TYR A O 1
ATOM 1602 N N . ALA A 1 221 ? 13.350 -30.608 8.994 1.00 13.58 221 ALA A N 1
ATOM 1603 C CA . ALA A 1 221 ? 13.436 -30.418 7.533 1.00 13.68 221 ALA A CA 1
ATOM 1604 C C . ALA A 1 221 ? 13.415 -31.739 6.714 1.00 13.93 221 ALA A C 1
ATOM 1605 O O . ALA A 1 221 ? 12.589 -31.884 5.803 1.00 14.07 221 ALA A O 1
ATOM 1607 N N . PRO A 1 222 ? 14.301 -32.711 7.042 1.00 13.98 222 PRO A N 1
ATOM 1608 C CA . PRO A 1 222 ? 14.247 -33.953 6.262 1.00 14.15 222 PRO A CA 1
ATOM 1609 C C . PRO A 1 222 ? 12.919 -34.713 6.446 1.00 14.21 222 PRO A C 1
ATOM 1610 O O . PRO A 1 222 ? 12.510 -35.457 5.540 1.00 13.79 222 PRO A O 1
ATOM 1614 N N . GLN A 1 223 ? 12.270 -34.541 7.603 1.00 13.64 223 GLN A N 1
ATOM 1615 C CA . GLN A 1 223 ? 10.940 -35.107 7.806 1.00 13.91 223 GLN A CA 1
ATOM 1616 C C . GLN A 1 223 ? 9.920 -34.471 6.866 1.00 14.72 223 GLN A C 1
ATOM 1617 O O . GLN A 1 223 ? 9.158 -35.191 6.216 1.00 15.38 223 GLN A O 1
ATOM 1623 N N . VAL A 1 224 ? 9.903 -33.139 6.800 1.00 15.15 224 VAL A N 1
ATOM 1624 C CA . VAL A 1 224 ? 9.020 -32.442 5.870 1.00 15.36 224 VAL A CA 1
ATOM 1625 C C . VAL A 1 224 ? 9.220 -32.944 4.415 1.00 15.40 224 VAL A C 1
ATOM 1626 O O . VAL A 1 224 ? 8.240 -33.235 3.718 1.00 14.96 224 VAL A O 1
ATOM 1630 N N . ASP A 1 225 ? 10.462 -33.055 3.957 1.00 15.31 225 ASP A N 1
ATOM 1631 C CA . ASP A 1 225 ? 10.710 -33.493 2.575 1.00 16.14 225 ASP A CA 1
ATOM 1632 C C . ASP A 1 225 ? 10.270 -34.946 2.314 1.00 16.64 225 ASP A C 1
ATOM 1633 O O . ASP A 1 225 ? 9.795 -35.268 1.223 1.00 16.27 225 ASP A O 1
ATOM 1638 N N . ALA A 1 226 ? 10.423 -35.812 3.322 1.00 16.78 226 ALA A N 1
ATOM 1639 C CA . ALA A 1 226 ? 10.023 -37.216 3.220 1.00 16.51 226 ALA A CA 1
ATOM 1640 C C . ALA A 1 226 ? 8.513 -37.459 3.339 1.00 16.03 226 ALA A C 1
ATOM 1641 O O . ALA A 1 226 ? 8.021 -38.462 2.845 1.00 14.90 226 ALA A O 1
ATOM 1643 N N . GLY A 1 227 ? 7.792 -36.572 4.015 1.00 15.70 227 GLY A N 1
ATOM 1644 C CA . GLY A 1 227 ? 6.388 -36.834 4.332 1.00 15.67 227 GLY A CA 1
ATOM 1645 C C . GLY A 1 227 ? 6.240 -37.848 5.457 1.00 15.89 227 GLY A C 1
ATOM 1646 O O . GLY A 1 227 ? 5.224 -38.525 5.562 1.00 14.25 227 GLY A O 1
ATOM 1647 N N . ARG A 1 228 ? 7.252 -37.943 6.317 1.00 16.84 228 ARG A N 1
ATOM 1648 C CA . ARG A 1 228 ? 7.245 -38.919 7.399 1.00 17.53 228 ARG A CA 1
ATOM 1649 C C . ARG A 1 228 ? 7.843 -38.266 8.643 1.00 17.92 228 ARG A C 1
ATOM 1650 O O . ARG A 1 228 ? 8.943 -37.663 8.569 1.00 19.02 228 ARG A O 1
ATOM 1658 N N . TYR A 1 229 ? 7.138 -38.404 9.771 1.00 16.76 229 TYR A N 1
ATOM 1659 C CA . TYR A 1 229 ? 7.341 -37.521 10.923 1.00 17.52 229 TYR A CA 1
ATOM 1660 C C . TYR A 1 229 ? 7.505 -38.282 12.254 1.00 17.42 229 TYR A C 1
ATOM 1661 O O . TYR A 1 229 ? 6.630 -38.227 13.125 1.00 18.16 229 TYR A O 1
ATOM 1670 N N . PRO A 1 230 ? 8.635 -38.978 12.431 1.00 17.63 230 PRO A N 1
ATOM 1671 C CA . PRO A 1 230 ? 8.710 -39.877 13.590 1.00 17.53 230 PRO A CA 1
ATOM 1672 C C . PRO A 1 230 ? 8.649 -39.117 14.922 1.00 17.69 230 PRO A C 1
ATOM 1673 O O . PRO A 1 230 ? 9.366 -38.136 15.095 1.00 17.36 230 PRO A O 1
ATOM 1677 N N . GLY A 1 231 ? 7.799 -39.564 15.845 1.00 17.87 231 GLY A N 1
ATOM 1678 C CA . GLY A 1 231 ? 7.641 -38.921 17.150 1.00 18.34 231 GLY A CA 1
ATOM 1679 C C . GLY A 1 231 ? 8.692 -39.362 18.165 1.00 19.08 231 GLY A C 1
ATOM 1680 O O . GLY A 1 231 ? 8.343 -39.781 19.254 1.00 19.18 231 GLY A O 1
ATOM 1681 N N . ASP A 1 232 ? 9.972 -39.253 17.803 1.00 20.74 232 ASP A N 1
ATOM 1682 C CA . ASP A 1 232 ? 11.121 -39.694 18.623 1.00 22.05 232 ASP A CA 1
ATOM 1683 C C . ASP A 1 232 ? 11.496 -38.708 19.729 1.00 19.75 232 ASP A C 1
ATOM 1684 O O . ASP A 1 232 ? 12.105 -39.093 20.719 1.00 19.52 232 ASP A O 1
ATOM 1689 N N . ASP A 1 233 ? 11.175 -37.434 19.539 1.00 18.72 233 ASP A N 1
ATOM 1690 C CA . ASP A 1 233 ? 11.572 -36.373 20.478 1.00 17.25 233 ASP A CA 1
ATOM 1691 C C . ASP A 1 233 ? 10.384 -35.865 21.304 1.00 17.23 233 ASP A C 1
ATOM 1692 O O . ASP A 1 233 ? 10.404 -35.895 22.549 1.00 15.61 233 ASP A O 1
ATOM 1697 N N . ALA A 1 234 ? 9.328 -35.457 20.609 1.00 17.16 234 ALA A N 1
ATOM 1698 C CA . ALA A 1 234 ? 8.110 -34.990 21.244 1.00 17.21 234 ALA A CA 1
ATOM 1699 C C . ALA A 1 234 ? 6.939 -35.128 20.276 1.00 16.99 234 ALA A C 1
ATOM 1700 O O . ALA A 1 234 ? 7.101 -34.917 19.070 1.00 15.75 234 ALA A O 1
ATOM 1702 N N . THR A 1 235 ? 5.766 -35.470 20.805 1.00 16.44 235 THR A N 1
ATOM 1703 C CA . THR A 1 235 ? 4.603 -35.790 19.971 1.00 17.12 235 THR A CA 1
ATOM 1704 C C . THR A 1 235 ? 3.565 -34.665 19.928 1.00 17.34 235 THR A C 1
ATOM 1705 O O . THR A 1 235 ? 3.449 -33.846 20.863 1.00 16.16 235 THR A O 1
ATOM 1709 N N . VAL A 1 236 ? 2.812 -34.639 18.829 1.00 18.60 236 VAL A N 1
ATOM 1710 C CA . VAL A 1 236 ? 1.697 -33.694 18.677 1.00 18.81 236 VAL A CA 1
ATOM 1711 C C . VAL A 1 236 ? 0.727 -33.793 19.875 1.00 18.36 236 VAL A C 1
ATOM 1712 O O . VAL A 1 236 ? 0.295 -32.767 20.407 1.00 17.77 236 VAL A O 1
ATOM 1716 N N . ASP A 1 237 ? 0.418 -35.012 20.314 1.00 18.74 237 ASP A N 1
ATOM 1717 C CA . ASP A 1 237 ? -0.536 -35.189 21.433 1.00 19.29 237 ASP A CA 1
ATOM 1718 C C . ASP A 1 237 ? -0.038 -34.550 22.708 1.00 18.94 237 ASP A C 1
ATOM 1719 O O . ASP A 1 237 ? -0.824 -33.970 23.451 1.00 19.09 237 ASP A O 1
ATOM 1724 N N . VAL A 1 238 ? 1.264 -34.651 22.961 1.00 18.93 238 VAL A N 1
ATOM 1725 C CA . VAL A 1 238 ? 1.830 -34.086 24.185 1.00 19.75 238 VAL A CA 1
ATOM 1726 C C . VAL A 1 238 ? 1.799 -32.565 24.102 1.00 20.26 238 VAL A C 1
ATOM 1727 O O . VAL A 1 238 ? 1.574 -31.879 25.115 1.00 20.67 238 VAL A O 1
ATOM 1731 N N . GLN A 1 239 ? 1.973 -32.041 22.888 1.00 20.42 239 GLN A N 1
ATOM 1732 C CA A GLN A 1 239 ? 2.003 -30.591 22.635 0.50 21.05 239 GLN A CA 1
ATOM 1733 C CA B GLN A 1 239 ? 2.008 -30.594 22.688 0.50 20.07 239 GLN A CA 1
ATOM 1734 C C . GLN A 1 239 ? 0.617 -29.963 22.752 1.00 20.36 239 GLN A C 1
ATOM 1735 O O . GLN A 1 239 ? 0.486 -28.816 23.152 1.00 21.06 239 GLN A O 1
ATOM 1746 N N . ILE A 1 240 ? -0.412 -30.718 22.373 1.00 20.22 240 ILE A N 1
ATOM 1747 C CA . ILE A 1 240 ? -1.809 -30.293 22.587 1.00 21.05 240 ILE A CA 1
ATOM 1748 C C . ILE A 1 240 ? -2.100 -30.140 24.088 1.00 21.55 240 ILE A C 1
ATOM 1749 O O . ILE A 1 240 ? -2.720 -29.162 24.514 1.00 21.88 240 ILE A O 1
ATOM 1754 N N . ALA A 1 241 ? -1.629 -31.091 24.886 1.00 22.55 241 ALA A N 1
ATOM 1755 C CA . ALA A 1 241 ? -1.789 -30.999 26.336 1.00 23.68 241 ALA A CA 1
ATOM 1756 C C . ALA A 1 241 ? -1.075 -29.770 26.904 1.00 23.49 241 ALA A C 1
ATOM 1757 O O . ALA A 1 241 ? -1.653 -29.064 27.733 1.00 22.90 241 ALA A O 1
ATOM 1759 N N . SER A 1 242 ? 0.149 -29.476 26.448 1.00 22.65 242 SER A N 1
ATOM 1760 C CA . SER A 1 242 ? 0.885 -28.355 27.035 1.00 21.84 242 SER A CA 1
ATOM 1761 C C . SER A 1 242 ? 0.387 -27.012 26.536 1.00 20.35 242 SER A C 1
ATOM 1762 O O . SER A 1 242 ? 0.394 -26.067 27.313 1.00 19.25 242 SER A O 1
ATOM 1765 N N . ILE A 1 243 ? -0.086 -26.911 25.296 1.00 19.90 243 ILE A N 1
ATOM 1766 C CA . ILE A 1 243 ? -0.656 -25.631 24.842 1.00 20.49 243 ILE A CA 1
ATOM 1767 C C . ILE A 1 243 ? -1.902 -25.219 25.667 1.00 21.71 243 ILE A C 1
ATOM 1768 O O . ILE A 1 243 ? -2.173 -24.023 25.824 1.00 22.16 243 ILE A O 1
ATOM 1773 N N . ASP A 1 244 ? -2.622 -26.185 26.234 1.00 21.88 244 ASP A N 1
ATOM 1774 C CA . ASP A 1 244 ? -3.775 -25.860 27.092 1.00 22.76 244 ASP A CA 1
ATOM 1775 C C . ASP A 1 244 ? -3.347 -25.141 28.357 1.00 22.23 244 ASP A C 1
ATOM 1776 O O . ASP A 1 244 ? -4.109 -24.347 28.892 1.00 22.33 244 ASP A O 1
ATOM 1781 N N . HIS A 1 245 ? -2.129 -25.414 28.832 1.00 22.65 245 HIS A N 1
ATOM 1782 C CA . HIS A 1 245 ? -1.546 -24.648 29.942 1.00 21.41 245 HIS A CA 1
ATOM 1783 C C . HIS A 1 245 ? -1.270 -23.187 29.544 1.00 19.86 245 HIS A C 1
ATOM 1784 O O . HIS A 1 245 ? -1.497 -22.282 30.331 1.00 18.65 245 HIS A O 1
ATOM 1791 N N . LEU A 1 246 ? -0.788 -22.970 28.323 1.00 19.20 246 LEU A N 1
ATOM 1792 C CA . LEU A 1 246 ? -0.622 -21.624 27.784 1.00 18.78 246 LEU A CA 1
ATOM 1793 C C . LEU A 1 246 ? -1.961 -20.907 27.676 1.00 19.19 246 LEU A C 1
ATOM 1794 O O . LEU A 1 246 ? -2.105 -19.767 28.139 1.00 18.82 246 LEU A O 1
ATOM 1799 N N . LEU A 1 247 ? -2.952 -21.570 27.093 1.00 20.74 247 LEU A N 1
ATOM 1800 C CA . LEU A 1 247 ? -4.265 -20.934 26.927 1.00 22.99 247 LEU A CA 1
ATOM 1801 C C . LEU A 1 247 ? -4.860 -20.522 28.275 1.00 23.84 247 LEU A C 1
ATOM 1802 O O . LEU A 1 247 ? -5.279 -19.386 28.432 1.00 24.04 247 LEU A O 1
ATOM 1807 N N . HIS A 1 248 ? -4.854 -21.441 29.235 1.00 26.32 248 HIS A N 1
ATOM 1808 C CA . HIS A 1 248 ? -5.354 -21.209 30.598 1.00 29.01 248 HIS A CA 1
ATOM 1809 C C . HIS A 1 248 ? -4.608 -20.041 31.293 1.00 29.79 248 HIS A C 1
ATOM 1810 O O . HIS A 1 248 ? -5.223 -19.123 31.853 1.00 29.30 248 HIS A O 1
ATOM 1817 N N . ALA A 1 249 ? -3.280 -20.062 31.240 1.00 26.81 249 ALA A N 1
ATOM 1818 C CA . ALA A 1 249 ? -2.501 -19.006 31.861 1.00 26.55 249 ALA A CA 1
ATOM 1819 C C . ALA A 1 249 ? -2.791 -17.637 31.227 1.00 26.83 249 ALA A C 1
ATOM 1820 O O . ALA A 1 249 ? -2.851 -16.635 31.924 1.00 26.44 249 ALA A O 1
ATOM 1822 N N . ALA A 1 250 ? -2.942 -17.604 29.908 1.00 27.51 250 ALA A N 1
ATOM 1823 C CA . ALA A 1 250 ? -3.134 -16.354 29.169 1.00 28.25 250 ALA A CA 1
ATOM 1824 C C . ALA A 1 250 ? -4.536 -15.784 29.412 1.00 30.15 250 ALA A C 1
ATOM 1825 O O . ALA A 1 250 ? -4.697 -14.591 29.699 1.00 30.32 250 ALA A O 1
ATOM 1827 N N . ALA A 1 251 ? -5.539 -16.657 29.321 1.00 32.00 251 ALA A N 1
ATOM 1828 C CA . ALA A 1 251 ? -6.945 -16.291 29.553 1.00 32.37 251 ALA A CA 1
ATOM 1829 C C . ALA A 1 251 ? -7.156 -15.603 30.895 1.00 32.20 251 ALA A C 1
ATOM 1830 O O . ALA A 1 251 ? -7.807 -14.575 30.981 1.00 33.09 251 ALA A O 1
ATOM 1832 N N . SER A 1 252 ? -6.574 -16.174 31.935 1.00 31.04 252 SER A N 1
ATOM 1833 C CA . SER A 1 252 ? -6.645 -15.613 33.278 1.00 30.99 252 SER A CA 1
ATOM 1834 C C . SER A 1 252 ? -5.909 -14.265 33.468 1.00 29.85 252 SER A C 1
ATOM 1835 O O . SER A 1 252 ? -6.100 -13.596 34.472 1.00 31.15 252 SER A O 1
ATOM 1838 N N . ARG A 1 253 ? -5.041 -13.895 32.536 1.00 28.88 253 ARG A N 1
ATOM 1839 C CA . ARG A 1 253 ? -4.227 -12.687 32.662 1.00 27.85 253 ARG A CA 1
ATOM 1840 C C . ARG A 1 253 ? -4.564 -11.647 31.596 1.00 26.37 253 ARG A C 1
ATOM 1841 O O . ARG A 1 253 ? -3.802 -10.708 31.370 1.00 25.03 253 ARG A O 1
ATOM 1849 N N . GLY A 1 254 ? -5.713 -11.814 30.954 1.00 27.07 254 GLY A N 1
ATOM 1850 C CA . GLY A 1 254 ? -6.233 -10.785 30.060 1.00 27.32 254 GLY A CA 1
ATOM 1851 C C . GLY A 1 254 ? -5.506 -10.713 28.731 1.00 27.42 254 GLY A C 1
ATOM 1852 O O . GLY A 1 254 ? -5.471 -9.663 28.090 1.00 28.04 254 GLY A O 1
ATOM 1853 N N . VAL A 1 255 ? -4.929 -11.825 28.298 1.00 26.52 255 VAL A N 1
ATOM 1854 C CA . VAL A 1 255 ? -4.230 -11.845 27.024 1.00 24.49 255 VAL A CA 1
ATOM 1855 C C . VAL A 1 255 ? -5.114 -12.502 25.979 1.00 24.35 255 VAL A C 1
ATOM 1856 O O . VAL A 1 255 ? -5.603 -13.597 26.192 1.00 24.64 255 VAL A O 1
ATOM 1860 N N . ASP A 1 256 ? -5.312 -11.825 24.852 1.00 23.93 256 ASP A N 1
ATOM 1861 C CA . ASP A 1 256 ? -6.106 -12.365 23.754 1.00 26.30 256 ASP A CA 1
ATOM 1862 C C . ASP A 1 256 ? -5.473 -13.649 23.209 1.00 27.78 256 ASP A C 1
ATOM 1863 O O . ASP A 1 256 ? -4.280 -13.663 22.859 1.00 30.32 256 ASP A O 1
ATOM 1868 N N . ASN A 1 257 ? -6.284 -14.705 23.112 1.00 26.92 257 ASN A N 1
ATOM 1869 C CA . ASN A 1 257 ? -5.800 -16.047 22.763 1.00 24.98 257 ASN A CA 1
ATOM 1870 C C . ASN A 1 257 ? -6.065 -16.469 21.324 1.00 23.68 257 ASN A C 1
ATOM 1871 O O . ASN A 1 257 ? -5.973 -17.658 21.001 1.00 21.89 257 ASN A O 1
ATOM 1876 N N . ALA A 1 258 ? -6.361 -15.530 20.432 1.00 21.95 258 ALA A N 1
ATOM 1877 C CA . ALA A 1 258 ? -6.596 -15.942 19.055 1.00 22.08 258 ALA A CA 1
ATOM 1878 C C . ALA A 1 258 ? -5.432 -16.802 18.544 1.00 21.72 258 ALA A C 1
ATOM 1879 O O . ALA A 1 258 ? -5.650 -17.877 17.978 1.00 21.47 258 ALA A O 1
ATOM 1881 N N . LEU A 1 259 ? -4.202 -16.344 18.759 1.00 21.22 259 LEU A N 1
ATOM 1882 C CA . LEU A 1 259 ? -3.050 -17.016 18.162 1.00 20.64 259 LEU A CA 1
ATOM 1883 C C . LEU A 1 259 ? -2.886 -18.457 18.674 1.00 19.75 259 LEU A C 1
ATOM 1884 O O . LEU A 1 259 ? -2.948 -19.384 17.899 1.00 18.55 259 LEU A O 1
ATOM 1889 N N . PRO A 1 260 ? -2.706 -18.650 19.979 1.00 20.67 260 PRO A N 1
ATOM 1890 C CA . PRO A 1 260 ? -2.538 -20.012 20.444 1.00 22.01 260 PRO A CA 1
ATOM 1891 C C . PRO A 1 260 ? -3.786 -20.920 20.261 1.00 23.70 260 PRO A C 1
ATOM 1892 O O . PRO A 1 260 ? -3.635 -22.134 20.275 1.00 23.23 260 PRO A O 1
ATOM 1896 N N . GLU A 1 261 ? -4.980 -20.340 20.103 1.00 23.99 261 GLU A N 1
ATOM 1897 C CA . GLU A 1 261 ? -6.182 -21.101 19.752 1.00 24.80 261 GLU A CA 1
ATOM 1898 C C . GLU A 1 261 ? -6.049 -21.643 18.350 1.00 24.30 261 GLU A C 1
ATOM 1899 O O . GLU A 1 261 ? -6.325 -22.803 18.116 1.00 23.60 261 GLU A O 1
ATOM 1905 N N . LEU A 1 262 ? -5.611 -20.804 17.412 1.00 23.74 262 LEU A N 1
ATOM 1906 C CA . LEU A 1 262 ? -5.329 -21.272 16.067 1.00 22.75 262 LEU A CA 1
ATOM 1907 C C . LEU A 1 262 ? -4.238 -22.362 16.038 1.00 23.03 262 LEU A C 1
ATOM 1908 O O . LEU A 1 262 ? -4.407 -23.395 15.378 1.00 22.34 262 LEU A O 1
ATOM 1913 N N . LEU A 1 263 ? -3.138 -22.147 16.755 1.00 21.65 263 LEU A N 1
ATOM 1914 C CA . LEU A 1 263 ? -2.072 -23.163 16.814 1.00 21.32 263 LEU A CA 1
ATOM 1915 C C . LEU A 1 263 ? -2.580 -24.497 17.408 1.00 21.40 263 LEU A C 1
ATOM 1916 O O . LEU A 1 263 ? -2.216 -25.576 16.948 1.00 19.44 263 LEU A O 1
ATOM 1921 N N . LYS A 1 264 ? -3.429 -24.411 18.426 1.00 21.69 264 LYS A N 1
ATOM 1922 C CA . LYS A 1 264 ? -4.042 -25.596 19.008 1.00 22.33 264 LYS A CA 1
ATOM 1923 C C . LYS A 1 264 ? -4.920 -26.306 17.980 1.00 21.82 264 LYS A C 1
ATOM 1924 O O . LYS A 1 264 ? -4.876 -27.533 17.857 1.00 22.65 264 LYS A O 1
ATOM 1930 N N . SER A 1 265 ? -5.717 -25.526 17.255 1.00 21.35 265 SER A N 1
ATOM 1931 C CA . SER A 1 265 ? -6.618 -26.059 16.236 1.00 21.48 265 SER A CA 1
ATOM 1932 C C . SER A 1 265 ? -5.842 -26.793 15.167 1.00 20.72 265 SER A C 1
ATOM 1933 O O . SER A 1 265 ? -6.236 -27.870 14.743 1.00 20.30 265 SER A O 1
ATOM 1936 N N . VAL A 1 266 ? -4.729 -26.198 14.738 1.00 20.56 266 VAL A N 1
ATOM 1937 C CA . VAL A 1 266 ? -3.844 -26.801 13.763 1.00 19.85 266 VAL A CA 1
ATOM 1938 C C . VAL A 1 266 ? -3.273 -28.142 14.262 1.00 19.77 266 VAL A C 1
ATOM 1939 O O . VAL A 1 266 ? -3.231 -29.135 13.509 1.00 18.58 266 VAL A O 1
ATOM 1943 N N . MET A 1 267 ? -2.852 -28.185 15.523 1.00 18.98 267 MET A N 1
ATOM 1944 C CA . MET A 1 267 ? -2.426 -29.457 16.127 1.00 19.54 267 MET A CA 1
ATOM 1945 C C . MET A 1 267 ? -3.560 -30.486 16.227 1.00 19.54 267 MET A C 1
ATOM 1946 O O . MET A 1 267 ? -3.355 -31.673 15.940 1.00 17.44 267 MET A O 1
ATOM 1951 N N . GLU A 1 268 ? -4.742 -30.031 16.650 1.00 19.52 268 GLU A N 1
ATOM 1952 C CA . GLU A 1 268 ? -5.938 -30.903 16.673 1.00 20.37 268 GLU A CA 1
ATOM 1953 C C . GLU A 1 268 ? -6.268 -31.446 15.293 1.00 19.22 268 GLU A C 1
ATOM 1954 O O . GLU A 1 268 ? -6.594 -32.619 15.167 1.00 19.06 268 GLU A O 1
ATOM 1960 N N . GLN A 1 269 ? -6.164 -30.597 14.273 1.00 18.83 269 GLN A N 1
ATOM 1961 C CA . GLN A 1 269 ? -6.368 -31.026 12.898 1.00 19.42 269 GLN A CA 1
ATOM 1962 C C . GLN A 1 269 ? -5.375 -32.120 12.526 1.00 20.25 269 GLN A C 1
ATOM 1963 O O . GLN A 1 269 ? -5.755 -33.122 11.933 1.00 20.33 269 GLN A O 1
ATOM 1969 N N . ALA A 1 270 ? -4.103 -31.942 12.883 1.00 19.39 270 ALA A N 1
ATOM 1970 C CA . ALA A 1 270 ? -3.098 -32.952 12.579 1.00 19.38 270 ALA A CA 1
ATOM 1971 C C . ALA A 1 270 ? -3.376 -34.263 13.326 1.00 19.91 270 ALA A C 1
ATOM 1972 O O . ALA A 1 270 ? -3.271 -35.348 12.750 1.00 17.01 270 ALA A O 1
ATOM 1974 N N . ARG A 1 271 ? -3.755 -34.161 14.600 1.00 21.52 271 ARG A N 1
ATOM 1975 C CA . ARG A 1 271 ? -4.152 -35.339 15.376 1.00 23.23 271 ARG A CA 1
ATOM 1976 C C . ARG A 1 271 ? -5.311 -36.094 14.720 1.00 23.80 271 ARG A C 1
ATOM 1977 O O . ARG A 1 271 ? -5.276 -37.317 14.614 1.00 23.87 271 ARG A O 1
ATOM 1985 N N . ALA A 1 272 ? -6.342 -35.363 14.309 1.00 24.49 272 ALA A N 1
ATOM 1986 C CA . ALA A 1 272 ? -7.516 -35.956 13.653 1.00 25.73 272 ALA A CA 1
ATOM 1987 C C . ALA A 1 272 ? -7.150 -36.697 12.366 1.00 26.08 272 ALA A C 1
ATOM 1988 O O . ALA A 1 272 ? -7.815 -37.669 11.987 1.00 29.33 272 ALA A O 1
ATOM 1990 N N . ALA A 1 273 ? -6.099 -36.230 11.693 1.00 24.11 273 ALA A N 1
ATOM 1991 C CA . ALA A 1 273 ? -5.610 -36.854 10.465 1.00 23.61 273 ALA A CA 1
ATOM 1992 C C . ALA A 1 273 ? -4.645 -38.008 10.727 1.00 22.56 273 ALA A C 1
ATOM 1993 O O . ALA A 1 273 ? -4.026 -38.508 9.801 1.00 21.93 273 ALA A O 1
ATOM 1995 N N . GLY A 1 274 ? -4.498 -38.402 11.988 1.00 23.01 274 GLY A N 1
ATOM 1996 C CA . GLY A 1 274 ? -3.663 -39.546 12.371 1.00 23.79 274 GLY A CA 1
ATOM 1997 C C . GLY A 1 274 ? -2.238 -39.250 12.818 1.00 23.50 274 GLY A C 1
ATOM 1998 O O . GLY A 1 274 ? -1.415 -40.162 12.881 1.00 24.82 274 GLY A O 1
ATOM 1999 N N . HIS A 1 275 ? -1.935 -37.996 13.148 1.00 21.82 275 HIS A N 1
ATOM 2000 C CA . HIS A 1 275 ? -0.561 -37.611 13.457 1.00 20.38 275 HIS A CA 1
ATOM 2001 C C . HIS A 1 275 ? -0.285 -37.322 14.939 1.00 19.69 275 HIS A C 1
ATOM 2002 O O . HIS A 1 275 ? 0.739 -36.714 15.280 1.00 18.18 275 HIS A O 1
ATOM 2009 N N . GLY A 1 276 ? -1.170 -37.790 15.819 1.00 19.17 276 GLY A N 1
ATOM 2010 C CA . GLY A 1 276 ? -1.013 -37.598 17.254 1.00 18.75 276 GLY A CA 1
ATOM 2011 C C . GLY A 1 276 ? 0.288 -38.135 17.833 1.00 18.86 276 GLY A C 1
ATOM 2012 O O . GLY A 1 276 ? 0.814 -37.564 18.792 1.00 18.05 276 GLY A O 1
ATOM 2013 N N . SER A 1 277 ? 0.814 -39.208 17.247 1.00 17.64 277 SER A N 1
ATOM 2014 C CA . SER A 1 277 ? 2.066 -39.774 17.696 1.00 17.46 277 SER A CA 1
ATOM 2015 C C . SER A 1 277 ? 3.279 -39.344 16.873 1.00 16.66 277 SER A C 1
ATOM 2016 O O . SER A 1 277 ? 4.398 -39.804 17.100 1.00 16.04 277 SER A O 1
ATOM 2019 N N . ASP A 1 278 ? 3.060 -38.479 15.898 1.00 16.60 278 ASP A N 1
ATOM 2020 C CA . ASP A 1 278 ? 4.155 -37.992 15.070 1.00 16.12 278 ASP A CA 1
ATOM 2021 C C . ASP A 1 278 ? 4.749 -36.733 15.692 1.00 15.23 278 ASP A C 1
ATOM 2022 O O . ASP A 1 278 ? 4.176 -36.154 16.609 1.00 13.88 278 ASP A O 1
ATOM 2027 N N . SER A 1 279 ? 5.894 -36.309 15.168 1.00 15.28 279 SER A N 1
ATOM 2028 C CA . SER A 1 279 ? 6.475 -35.019 15.547 1.00 15.39 279 SER A CA 1
ATOM 2029 C C . SER A 1 279 ? 5.612 -33.852 15.044 1.00 15.04 279 SER A C 1
ATOM 2030 O O . SER A 1 279 ? 4.706 -34.040 14.230 1.00 13.45 279 SER A O 1
ATOM 2033 N N . TYR A 1 280 ? 5.931 -32.645 15.530 1.00 15.86 280 TYR A N 1
ATOM 2034 C CA . TYR A 1 280 ? 5.204 -31.430 15.152 1.00 16.18 280 TYR A CA 1
ATOM 2035 C C . TYR A 1 280 ? 5.311 -31.139 13.644 1.00 16.85 280 TYR A C 1
ATOM 2036 O O . TYR A 1 280 ? 4.415 -30.528 13.061 1.00 17.85 280 TYR A O 1
ATOM 2045 N N . ALA A 1 281 ? 6.392 -31.572 13.006 1.00 16.29 281 ALA A N 1
ATOM 2046 C CA . ALA A 1 281 ? 6.539 -31.355 11.563 1.00 16.53 281 ALA A CA 1
ATOM 2047 C C . ALA A 1 281 ? 5.360 -31.943 10.752 1.00 16.61 281 ALA A C 1
ATOM 2048 O O . ALA A 1 281 ? 5.071 -31.471 9.644 1.00 15.24 281 ALA A O 1
ATOM 2050 N N . SER A 1 282 ? 4.690 -32.963 11.307 1.00 16.60 282 SER A N 1
ATOM 2051 C CA . SER A 1 282 ? 3.484 -33.534 10.690 1.00 16.22 282 SER A CA 1
ATOM 2052 C C . SER A 1 282 ? 2.385 -32.493 10.469 1.00 16.84 282 SER A C 1
ATOM 2053 O O . SER A 1 282 ? 1.537 -32.665 9.589 1.00 15.52 282 SER A O 1
ATOM 2056 N N . VAL A 1 283 ? 2.397 -31.415 11.258 1.00 16.49 283 VAL A N 1
ATOM 2057 C CA . VAL A 1 283 ? 1.440 -30.336 11.079 1.00 16.97 283 VAL A CA 1
ATOM 2058 C C . VAL A 1 283 ? 1.424 -29.783 9.634 1.00 17.86 283 VAL A C 1
ATOM 2059 O O . VAL A 1 283 ? 0.397 -29.309 9.148 1.00 17.61 283 VAL A O 1
ATOM 2063 N N . ILE A 1 284 ? 2.539 -29.859 8.923 1.00 19.19 284 ILE A N 1
ATOM 2064 C CA . ILE A 1 284 ? 2.540 -29.441 7.521 1.00 20.30 284 ILE A CA 1
ATOM 2065 C C . ILE A 1 284 ? 1.515 -30.197 6.654 1.00 21.07 284 ILE A C 1
ATOM 2066 O O . ILE A 1 284 ? 1.023 -29.646 5.654 1.00 22.02 284 ILE A O 1
ATOM 2071 N N . GLU A 1 285 ? 1.195 -31.436 7.039 1.00 20.88 285 GLU A N 1
ATOM 2072 C CA . GLU A 1 285 ? 0.158 -32.226 6.360 1.00 23.04 285 GLU A CA 1
ATOM 2073 C C . GLU A 1 285 ? -1.218 -31.557 6.332 1.00 22.79 285 GLU A C 1
ATOM 2074 O O . GLU A 1 285 ? -2.008 -31.795 5.461 1.00 20.86 285 GLU A O 1
ATOM 2080 N N . VAL A 1 286 ? -1.490 -30.726 7.316 1.00 23.99 286 VAL A N 1
ATOM 2081 C CA . VAL A 1 286 ? -2.762 -30.057 7.444 1.00 24.91 286 VAL A CA 1
ATOM 2082 C C . VAL A 1 286 ? -2.708 -28.609 6.911 1.00 24.97 286 VAL A C 1
ATOM 2083 O O . VAL A 1 286 ? -3.676 -27.881 7.008 1.00 24.47 286 VAL A O 1
ATOM 2087 N N . LEU A 1 287 ? -1.576 -28.203 6.337 1.00 26.77 287 LEU A N 1
ATOM 2088 C CA . LEU A 1 287 ? -1.449 -26.881 5.726 1.00 28.40 287 LEU A CA 1
ATOM 2089 C C . LEU A 1 287 ? -1.427 -26.949 4.191 1.00 31.01 287 LEU A C 1
ATOM 2090 O O . LEU A 1 287 ? -1.239 -25.922 3.523 1.00 29.68 287 LEU A O 1
ATOM 2095 N N . ARG A 1 288 ? -1.644 -28.144 3.638 1.00 36.59 288 ARG A N 1
ATOM 2096 C CA . ARG A 1 288 ? -1.818 -28.307 2.182 1.00 39.80 288 ARG A CA 1
ATOM 2097 C C . ARG A 1 288 ? -3.233 -28.738 1.796 1.00 42.83 288 ARG A C 1
ATOM 2098 O O . ARG A 1 288 ? -3.492 -29.910 1.532 1.00 48.20 288 ARG A O 1
ATOM 2106 N N . HIS B 1 4 ? 30.759 -36.836 44.028 1.00 53.98 4 HIS B N 1
ATOM 2107 C CA . HIS B 1 4 ? 29.912 -37.296 45.173 1.00 51.30 4 HIS B CA 1
ATOM 2108 C C . HIS B 1 4 ? 28.415 -37.034 44.897 1.00 45.65 4 HIS B C 1
ATOM 2109 O O . HIS B 1 4 ? 27.740 -36.370 45.689 1.00 46.58 4 HIS B O 1
ATOM 2116 N N . PRO B 1 5 ? 27.884 -37.580 43.783 1.00 39.04 5 PRO B N 1
ATOM 2117 C CA . PRO B 1 5 ? 26.465 -37.436 43.468 1.00 35.50 5 PRO B CA 1
ATOM 2118 C C . PRO B 1 5 ? 25.570 -38.268 44.390 1.00 32.57 5 PRO B C 1
ATOM 2119 O O . PRO B 1 5 ? 26.011 -39.300 44.893 1.00 32.90 5 PRO B O 1
ATOM 2123 N N . PRO B 1 6 ? 24.315 -37.830 44.607 1.00 27.24 6 PRO B N 1
ATOM 2124 C CA . PRO B 1 6 ? 23.385 -38.562 45.436 1.00 25.80 6 PRO B CA 1
ATOM 2125 C C . PRO B 1 6 ? 22.639 -39.639 44.637 1.00 23.20 6 PRO B C 1
ATOM 2126 O O . PRO B 1 6 ? 22.695 -39.649 43.388 1.00 21.84 6 PRO B O 1
ATOM 2130 N N . ALA B 1 7 ? 21.955 -40.530 45.351 1.00 20.63 7 ALA B N 1
ATOM 2131 C CA . ALA B 1 7 ? 21.029 -41.459 44.720 1.00 19.72 7 ALA B CA 1
ATOM 2132 C C . ALA B 1 7 ? 19.856 -40.645 44.183 1.00 18.89 7 ALA B C 1
ATOM 2133 O O . ALA B 1 7 ? 19.412 -39.675 44.826 1.00 18.43 7 ALA B O 1
ATOM 2135 N N . VAL B 1 8 ? 19.391 -40.999 42.987 1.00 17.63 8 VAL B N 1
ATOM 2136 C CA . VAL B 1 8 ? 18.296 -40.263 42.351 1.00 17.33 8 VAL B CA 1
ATOM 2137 C C . VAL B 1 8 ? 17.249 -41.197 41.809 1.00 16.86 8 VAL B C 1
ATOM 2138 O O . VAL B 1 8 ? 17.582 -42.263 41.288 1.00 17.53 8 VAL B O 1
ATOM 2142 N N . THR B 1 9 ? 15.989 -40.779 41.910 1.00 16.14 9 THR B N 1
ATOM 2143 C CA . THR B 1 9 ? 14.864 -41.511 41.344 1.00 16.03 9 THR B CA 1
ATOM 2144 C C . THR B 1 9 ? 14.187 -40.673 40.268 1.00 16.20 9 THR B C 1
ATOM 2145 O O . THR B 1 9 ? 14.016 -39.451 40.430 1.00 16.45 9 THR B O 1
ATOM 2149 N N . VAL B 1 10 ? 13.807 -41.326 39.175 1.00 15.85 10 VAL B N 1
ATOM 2150 C CA . VAL B 1 10 ? 12.997 -40.713 38.145 1.00 16.38 10 VAL B CA 1
ATOM 2151 C C . VAL B 1 10 ? 11.679 -41.465 38.024 1.00 17.01 10 VAL B C 1
ATOM 2152 O O . VAL B 1 10 ? 11.679 -42.689 37.804 1.00 18.48 10 VAL B O 1
ATOM 2156 N N . ILE B 1 11 ? 10.572 -40.729 38.192 1.00 16.01 11 ILE B N 1
ATOM 2157 C CA . ILE B 1 11 ? 9.226 -41.249 37.998 1.00 15.93 11 ILE B CA 1
ATOM 2158 C C . ILE B 1 11 ? 8.696 -40.753 36.666 1.00 15.67 11 ILE B C 1
ATOM 2159 O O . ILE B 1 11 ? 8.486 -39.560 36.471 1.00 15.67 11 ILE B O 1
ATOM 2164 N N . GLY B 1 12 ? 8.515 -41.696 35.742 1.00 15.63 12 GLY B N 1
ATOM 2165 C CA . GLY B 1 12 ? 8.030 -41.405 34.395 1.00 15.90 12 GLY B CA 1
ATOM 2166 C C . GLY B 1 12 ? 9.173 -41.638 33.437 1.00 16.23 12 GLY B C 1
ATOM 2167 O O . GLY B 1 12 ? 10.205 -40.980 33.540 1.00 15.52 12 GLY B O 1
ATOM 2168 N N . LEU B 1 13 ? 8.999 -42.602 32.539 1.00 16.54 13 LEU B N 1
ATOM 2169 C CA . LEU B 1 13 ? 10.015 -42.969 31.574 1.00 16.85 13 LEU B CA 1
ATOM 2170 C C . LEU B 1 13 ? 9.467 -42.857 30.153 1.00 17.00 13 LEU B C 1
ATOM 2171 O O . LEU B 1 13 ? 9.686 -43.732 29.328 1.00 17.63 13 LEU B O 1
ATOM 2176 N N . GLY B 1 14 ? 8.776 -41.749 29.876 1.00 16.68 14 GLY B N 1
ATOM 2177 C CA . GLY B 1 14 ? 8.402 -41.396 28.528 1.00 17.08 14 GLY B CA 1
ATOM 2178 C C . GLY B 1 14 ? 9.613 -40.921 27.743 1.00 17.49 14 GLY B C 1
ATOM 2179 O O . GLY B 1 14 ? 10.750 -41.127 28.155 1.00 16.84 14 GLY B O 1
ATOM 2180 N N . LEU B 1 15 ? 9.354 -40.250 26.626 1.00 17.35 15 LEU B N 1
ATOM 2181 C CA . LEU B 1 15 ? 10.415 -39.716 25.787 1.00 17.47 15 LEU B CA 1
ATOM 2182 C C . LEU B 1 15 ? 11.371 -38.860 26.598 1.00 16.55 15 LEU B C 1
ATOM 2183 O O . LEU B 1 15 ? 12.582 -38.996 26.473 1.00 14.94 15 LEU B O 1
ATOM 2188 N N . MET B 1 16 ? 10.829 -37.998 27.452 1.00 16.41 16 MET B N 1
ATOM 2189 C CA . MET B 1 16 ? 11.669 -37.088 28.225 1.00 15.95 16 MET B CA 1
ATOM 2190 C C . MET B 1 16 ? 12.194 -37.737 29.487 1.00 16.11 16 MET B C 1
ATOM 2191 O O . MET B 1 16 ? 13.375 -37.604 29.799 1.00 15.85 16 MET B O 1
ATOM 2196 N N . GLY B 1 17 ? 11.321 -38.412 30.229 1.00 15.68 17 GLY B N 1
ATOM 2197 C CA . GLY B 1 17 ? 11.739 -39.117 31.440 1.00 16.28 17 GLY B CA 1
ATOM 2198 C C . GLY B 1 17 ? 12.920 -40.069 31.258 1.00 16.79 17 GLY B C 1
ATOM 2199 O O . GLY B 1 17 ? 13.846 -40.091 32.074 1.00 16.10 17 GLY B O 1
ATOM 2200 N N . SER B 1 18 ? 12.862 -40.869 30.188 1.00 17.45 18 SER B N 1
ATOM 2201 C CA . SER B 1 18 ? 13.964 -41.749 29.774 1.00 17.67 18 SER B CA 1
ATOM 2202 C C . SER B 1 18 ? 15.257 -41.010 29.648 1.00 16.36 18 SER B C 1
ATOM 2203 O O . SER B 1 18 ? 16.265 -41.444 30.160 1.00 15.94 18 SER B O 1
ATOM 2206 N N . ALA B 1 19 ? 15.216 -39.894 28.940 1.00 16.10 19 ALA B N 1
ATOM 2207 C CA . ALA B 1 19 ? 16.425 -39.133 28.670 1.00 16.37 19 ALA B CA 1
ATOM 2208 C C . ALA B 1 19 ? 17.022 -38.567 29.949 1.00 16.02 19 ALA B C 1
ATOM 2209 O O . ALA B 1 19 ? 18.249 -38.545 30.095 1.00 16.00 19 ALA B O 1
ATOM 2211 N N . LEU B 1 20 ? 16.163 -38.125 30.869 1.00 15.52 20 LEU B N 1
ATOM 2212 C CA . LEU B 1 20 ? 16.620 -37.627 32.176 1.00 15.45 20 LEU B CA 1
ATOM 2213 C C . LEU B 1 20 ? 17.335 -38.736 32.955 1.00 15.48 20 LEU B C 1
ATOM 2214 O O . LEU B 1 20 ? 18.440 -38.551 33.484 1.00 14.97 20 LEU B O 1
ATOM 2219 N N . ALA B 1 21 ? 16.715 -39.908 32.984 1.00 15.82 21 ALA B N 1
ATOM 2220 C CA . ALA B 1 21 ? 17.298 -41.058 33.666 1.00 15.91 21 ALA B CA 1
ATOM 2221 C C . ALA B 1 21 ? 18.626 -41.450 33.034 1.00 16.01 21 ALA B C 1
ATOM 2222 O O . ALA B 1 21 ? 19.576 -41.720 33.754 1.00 16.72 21 ALA B O 1
ATOM 2224 N N . ALA B 1 22 ? 18.703 -41.454 31.697 1.00 15.84 22 ALA B N 1
ATOM 2225 C CA . ALA B 1 22 ? 19.946 -41.849 31.010 1.00 15.52 22 ALA B CA 1
ATOM 2226 C C . ALA B 1 22 ? 21.122 -40.915 31.340 1.00 15.82 22 ALA B C 1
ATOM 2227 O O . ALA B 1 22 ? 22.244 -41.376 31.519 1.00 15.74 22 ALA B O 1
ATOM 2229 N N . VAL B 1 23 ? 20.847 -39.616 31.431 1.00 15.80 23 VAL B N 1
ATOM 2230 C CA . VAL B 1 23 ? 21.865 -38.629 31.784 1.00 16.56 23 VAL B CA 1
ATOM 2231 C C . VAL B 1 23 ? 22.316 -38.785 33.239 1.00 16.85 23 VAL B C 1
ATOM 2232 O O . VAL B 1 23 ? 23.510 -38.748 33.534 1.00 15.65 23 VAL B O 1
ATOM 2236 N N . LEU B 1 24 ? 21.364 -38.998 34.136 1.00 17.85 24 LEU B N 1
ATOM 2237 C CA . LEU B 1 24 ? 21.704 -39.153 35.547 1.00 18.86 24 LEU B CA 1
ATOM 2238 C C . LEU B 1 24 ? 22.571 -40.375 35.738 1.00 19.12 24 LEU B C 1
ATOM 2239 O O . LEU B 1 24 ? 23.560 -40.346 36.467 1.00 18.99 24 LEU B O 1
ATOM 2244 N N . LEU B 1 25 ? 22.209 -41.429 35.033 1.00 20.38 25 LEU B N 1
ATOM 2245 C CA . LEU B 1 25 ? 22.966 -42.658 35.018 1.00 22.00 25 LEU B CA 1
ATOM 2246 C C . LEU B 1 25 ? 24.407 -42.408 34.562 1.00 22.23 25 LEU B C 1
ATOM 2247 O O . LEU B 1 25 ? 25.356 -42.783 35.252 1.00 20.24 25 LEU B O 1
ATOM 2252 N N . ASP B 1 26 ? 24.571 -41.745 33.419 1.00 22.20 26 ASP B N 1
ATOM 2253 C CA . ASP B 1 26 ? 25.910 -41.491 32.872 1.00 23.24 26 ASP B CA 1
ATOM 2254 C C . ASP B 1 26 ? 26.731 -40.522 33.731 1.00 21.60 26 ASP B C 1
ATOM 2255 O O . ASP B 1 26 ? 27.943 -40.554 33.682 1.00 20.62 26 ASP B O 1
ATOM 2260 N N . ALA B 1 27 ? 26.073 -39.672 34.512 1.00 20.13 27 ALA B N 1
ATOM 2261 C CA . ALA B 1 27 ? 26.761 -38.795 35.459 1.00 19.63 27 ALA B CA 1
ATOM 2262 C C . ALA B 1 27 ? 27.203 -39.491 36.773 1.00 19.89 27 ALA B C 1
ATOM 2263 O O . ALA B 1 27 ? 27.747 -38.834 37.676 1.00 21.33 27 ALA B O 1
ATOM 2265 N N . GLY B 1 28 ? 26.958 -40.792 36.908 1.00 19.35 28 GLY B N 1
ATOM 2266 C CA . GLY B 1 28 ? 27.401 -41.528 38.096 1.00 19.90 28 GLY B CA 1
ATOM 2267 C C . GLY B 1 28 ? 26.416 -41.569 39.265 1.00 19.74 28 GLY B C 1
ATOM 2268 O O . GLY B 1 28 ? 26.791 -41.927 40.370 1.00 20.69 28 GLY B O 1
ATOM 2269 N N . CYS B 1 29 ? 25.146 -41.252 39.034 1.00 18.64 29 CYS B N 1
ATOM 2270 C CA . CYS B 1 29 ? 24.153 -41.317 40.105 1.00 17.82 29 CYS B CA 1
ATOM 2271 C C . CYS B 1 29 ? 23.633 -42.758 40.198 1.00 17.12 29 CYS B C 1
ATOM 2272 O O . CYS B 1 29 ? 23.329 -43.371 39.187 1.00 17.10 29 CYS B O 1
ATOM 2275 N N . PRO B 1 30 ? 23.520 -43.296 41.419 1.00 16.59 30 PRO B N 1
ATOM 2276 C CA . PRO B 1 30 ? 22.710 -44.501 41.542 1.00 16.01 30 PRO B CA 1
ATOM 2277 C C . PRO B 1 30 ? 21.276 -44.166 41.150 1.00 15.84 30 PRO B C 1
ATOM 2278 O O . PRO B 1 30 ? 20.634 -43.347 41.801 1.00 16.40 30 PRO B O 1
ATOM 2282 N N . THR B 1 31 ? 20.795 -44.774 40.075 1.00 15.35 31 THR B N 1
ATOM 2283 C CA . THR B 1 31 ? 19.550 -44.371 39.442 1.00 15.50 31 THR B CA 1
ATOM 2284 C C . THR B 1 31 ? 18.452 -45.422 39.582 1.00 15.51 31 THR B C 1
ATOM 2285 O O . THR B 1 31 ? 18.622 -46.564 39.122 1.00 15.26 31 THR B O 1
ATOM 2289 N N . THR B 1 32 ? 17.341 -45.018 40.214 1.00 15.18 32 THR B N 1
ATOM 2290 C CA . THR B 1 32 ? 16.151 -45.854 40.345 1.00 15.35 32 THR B CA 1
ATOM 2291 C C . THR B 1 32 ? 15.008 -45.256 39.540 1.00 15.25 32 THR B C 1
ATOM 2292 O O . THR B 1 32 ? 14.850 -44.048 39.488 1.00 14.55 32 THR B O 1
ATOM 2296 N N . VAL B 1 33 ? 14.204 -46.116 38.920 1.00 15.66 33 VAL B N 1
ATOM 2297 C CA . VAL B 1 33 ? 13.148 -45.660 38.035 1.00 16.28 33 VAL B CA 1
ATOM 2298 C C . VAL B 1 33 ? 11.844 -46.412 38.199 1.00 17.01 33 VAL B C 1
ATOM 2299 O O . VAL B 1 33 ? 11.798 -47.574 38.643 1.00 17.47 33 VAL B O 1
ATOM 2303 N N . TRP B 1 34 ? 10.778 -45.724 37.817 1.00 17.93 34 TRP B N 1
ATOM 2304 C CA . TRP B 1 34 ? 9.477 -46.325 37.705 1.00 18.09 34 TRP B CA 1
ATOM 2305 C C . TRP B 1 34 ? 8.710 -45.694 36.573 1.00 18.14 34 TRP B C 1
ATOM 2306 O O . TRP B 1 34 ? 8.799 -44.491 36.351 1.00 18.30 34 TRP B O 1
ATOM 2317 N N . ASN B 1 35 ? 7.921 -46.522 35.904 1.00 17.84 35 ASN B N 1
ATOM 2318 C CA . ASN B 1 35 ? 6.984 -46.076 34.889 1.00 18.32 35 ASN B CA 1
ATOM 2319 C C . ASN B 1 35 ? 5.793 -47.034 34.884 1.00 19.20 35 ASN B C 1
ATOM 2320 O O . ASN B 1 35 ? 5.971 -48.219 35.148 1.00 19.52 35 ASN B O 1
ATOM 2325 N N . ARG B 1 36 ? 4.585 -46.524 34.620 1.00 21.26 36 ARG B N 1
ATOM 2326 C CA . ARG B 1 36 ? 3.387 -47.375 34.495 1.00 22.25 36 ARG B CA 1
ATOM 2327 C C . ARG B 1 36 ? 3.640 -48.551 33.542 1.00 23.59 36 ARG B C 1
ATOM 2328 O O . ARG B 1 36 ? 3.368 -49.696 33.885 1.00 23.95 36 ARG B O 1
ATOM 2336 N N . SER B 1 37 ? 4.171 -48.263 32.356 1.00 23.24 37 SER B N 1
ATOM 2337 C CA . SER B 1 37 ? 4.573 -49.319 31.413 1.00 22.93 37 SER B CA 1
ATOM 2338 C C 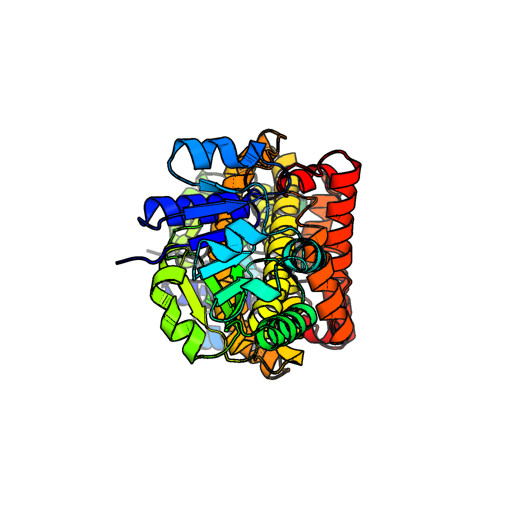. SER B 1 37 ? 6.032 -49.704 31.615 1.00 23.43 37 SER B C 1
ATOM 2339 O O . SER B 1 37 ? 6.932 -49.015 31.156 1.00 22.21 37 SER B O 1
ATOM 2342 N N . ALA B 1 38 ? 6.250 -50.826 32.288 1.00 24.08 38 ALA B N 1
ATOM 2343 C CA . ALA B 1 38 ? 7.588 -51.274 32.645 1.00 23.57 38 ALA B CA 1
ATOM 2344 C C . ALA B 1 38 ? 8.516 -51.495 31.456 1.00 23.64 38 ALA B C 1
ATOM 2345 O O . ALA B 1 38 ? 9.734 -51.348 31.594 1.00 22.40 38 ALA B O 1
ATOM 2347 N N . HIS B 1 39 ? 7.969 -51.850 30.297 1.00 23.89 39 HIS B N 1
ATOM 2348 C CA . HIS B 1 39 ? 8.830 -52.175 29.157 1.00 24.83 39 HIS B CA 1
ATOM 2349 C C . HIS B 1 39 ? 9.739 -51.009 28.762 1.00 24.17 39 HIS B C 1
ATOM 2350 O O . HIS B 1 39 ? 10.847 -51.220 28.274 1.00 23.67 39 HIS B O 1
ATOM 2357 N N . LYS B 1 40 ? 9.295 -49.778 29.024 1.00 24.43 40 LYS B N 1
ATOM 2358 C CA . LYS B 1 40 ? 10.093 -48.594 28.683 1.00 23.50 40 LYS B CA 1
ATOM 2359 C C . LYS B 1 40 ? 11.339 -48.450 29.539 1.00 23.27 40 LYS B C 1
ATOM 2360 O O . LYS B 1 40 ? 12.239 -47.696 29.181 1.00 24.20 40 LYS B O 1
ATOM 2366 N N . ALA B 1 41 ? 11.398 -49.178 30.655 1.00 22.08 41 ALA B N 1
ATOM 2367 C CA . ALA B 1 41 ? 12.582 -49.201 31.510 1.00 22.89 41 ALA B CA 1
ATOM 2368 C C . ALA B 1 41 ? 13.697 -50.121 31.011 1.00 22.99 41 ALA B C 1
ATOM 2369 O O . ALA B 1 41 ? 14.820 -50.066 31.523 1.00 22.13 41 ALA B O 1
ATOM 2371 N N . GLN B 1 42 ? 13.404 -50.988 30.049 1.00 24.07 42 GLN B N 1
ATOM 2372 C CA . GLN B 1 42 ? 14.309 -52.108 29.798 1.00 26.95 42 GLN B CA 1
ATOM 2373 C C . GLN B 1 42 ? 15.721 -51.661 29.434 1.00 24.98 42 GLN B C 1
ATOM 2374 O O . GLN B 1 42 ? 16.695 -52.170 29.970 1.00 23.42 42 GLN B O 1
ATOM 2380 N N . SER B 1 43 ? 15.823 -50.707 28.523 1.00 24.37 43 SER B N 1
ATOM 2381 C CA . SER B 1 43 ? 17.111 -50.236 28.082 1.00 25.05 43 SER B CA 1
ATOM 2382 C C . SER B 1 43 ? 17.876 -49.569 29.235 1.00 24.37 43 SER B C 1
ATOM 2383 O O . SER B 1 43 ? 19.096 -49.706 29.358 1.00 23.76 43 SER B O 1
ATOM 2386 N N . LEU B 1 44 ? 17.150 -48.848 30.082 1.00 22.69 44 LEU B N 1
ATOM 2387 C CA . LEU B 1 44 ? 17.765 -48.241 31.252 1.00 21.43 44 LEU B CA 1
ATOM 2388 C C . LEU B 1 44 ? 18.250 -49.288 32.264 1.00 21.97 44 LEU B C 1
ATOM 2389 O O . LEU B 1 44 ? 19.351 -49.178 32.790 1.00 19.96 44 LEU B O 1
ATOM 2394 N N . VAL B 1 45 ? 17.444 -50.315 32.519 1.00 22.96 45 VAL B N 1
ATOM 2395 C CA . VAL B 1 45 ? 17.850 -51.387 33.433 1.00 23.29 45 VAL B CA 1
ATOM 2396 C C . VAL B 1 45 ? 19.123 -52.087 32.931 1.00 24.70 45 VAL B C 1
ATOM 2397 O O . VAL B 1 45 ? 20.078 -52.275 33.707 1.00 24.91 45 VAL B O 1
ATOM 2401 N N . ASP B 1 46 ? 19.156 -52.431 31.636 1.00 25.34 46 ASP B N 1
ATOM 2402 C CA . ASP B 1 46 ? 20.339 -53.039 31.009 1.00 25.87 46 ASP B CA 1
ATOM 2403 C C . ASP B 1 46 ? 21.626 -52.236 31.252 1.00 25.84 46 ASP B C 1
ATOM 2404 O O . ASP B 1 46 ? 22.697 -52.815 31.326 1.00 26.12 46 ASP B O 1
ATOM 2409 N N . ARG B 1 47 ? 21.504 -50.912 31.369 1.00 26.72 47 ARG B N 1
ATOM 2410 C CA . ARG B 1 47 ? 22.635 -49.988 31.557 1.00 27.11 47 ARG B CA 1
ATOM 2411 C C . ARG B 1 47 ? 22.946 -49.689 33.020 1.00 24.90 47 ARG B C 1
ATOM 2412 O O . ARG B 1 47 ? 23.882 -48.940 33.295 1.00 23.64 47 ARG B O 1
ATOM 2420 N N . GLY B 1 48 ? 22.159 -50.220 33.955 1.00 22.62 48 GLY B N 1
ATOM 2421 C CA . GLY B 1 48 ? 22.443 -50.027 35.386 1.00 21.45 48 GLY B CA 1
ATOM 2422 C C . GLY B 1 48 ? 21.393 -49.336 36.252 1.00 19.98 48 GLY B C 1
ATOM 2423 O O . GLY B 1 48 ? 21.639 -49.101 37.435 1.00 19.24 48 GLY B O 1
ATOM 2424 N N . ALA B 1 49 ? 20.227 -49.017 35.690 1.00 18.97 49 ALA B N 1
ATOM 2425 C CA . ALA B 1 49 ? 19.116 -48.502 36.471 1.00 18.64 49 ALA B CA 1
ATOM 2426 C C . ALA B 1 49 ? 18.391 -49.639 37.182 1.00 19.19 49 ALA B C 1
ATOM 2427 O O . ALA B 1 49 ? 18.293 -50.763 36.657 1.00 18.62 49 ALA B O 1
ATOM 2429 N N . ARG B 1 50 ? 17.881 -49.344 38.377 1.00 19.16 50 ARG B N 1
ATOM 2430 C CA . ARG B 1 50 ? 16.955 -50.235 39.060 1.00 18.68 50 ARG B CA 1
ATOM 2431 C C . ARG B 1 50 ? 15.508 -49.824 38.776 1.00 18.81 50 ARG B C 1
ATOM 2432 O O . ARG B 1 50 ? 15.123 -48.669 39.039 1.00 19.25 50 ARG B O 1
ATOM 2440 N N . LEU B 1 51 ? 14.714 -50.767 38.281 1.00 17.62 51 LEU B N 1
ATOM 2441 C CA . LEU B 1 51 ? 13.262 -50.616 38.148 1.00 18.00 51 LEU B CA 1
ATOM 2442 C C . LEU B 1 51 ? 12.510 -51.182 39.378 1.00 18.26 51 LEU B C 1
ATOM 2443 O O . LEU B 1 51 ? 12.663 -52.341 39.707 1.00 16.61 51 LEU B O 1
ATOM 2448 N N . THR B 1 52 ? 11.684 -50.371 40.027 1.00 18.22 52 THR B N 1
ATOM 2449 C CA . THR B 1 52 ? 10.774 -50.870 41.055 1.00 18.68 52 THR B CA 1
ATOM 2450 C C . THR B 1 52 ? 9.415 -51.219 40.475 1.00 19.70 52 THR B C 1
ATOM 2451 O O . THR B 1 52 ? 9.062 -50.764 39.389 1.00 18.31 52 THR B O 1
ATOM 2455 N N . GLY B 1 53 ? 8.651 -52.019 41.224 1.00 20.65 53 GLY B N 1
ATOM 2456 C CA . GLY B 1 53 ? 7.297 -52.414 40.838 1.00 20.99 53 GLY B CA 1
ATOM 2457 C C . GLY B 1 53 ? 6.302 -51.284 41.042 1.00 22.03 53 GLY B C 1
ATOM 2458 O O . GLY B 1 53 ? 5.393 -51.092 40.233 1.00 22.81 53 GLY B O 1
ATOM 2459 N N . THR B 1 54 ? 6.490 -50.511 42.110 1.00 22.07 54 THR B N 1
ATOM 2460 C CA . THR B 1 54 ? 5.590 -49.404 42.413 1.00 21.74 54 THR B CA 1
ATOM 2461 C C . THR B 1 54 ? 6.336 -48.065 42.526 1.00 21.62 54 THR B C 1
ATOM 2462 O O . THR B 1 54 ? 7.556 -48.034 42.746 1.00 20.63 54 THR B O 1
ATOM 2466 N N . PRO B 1 55 ? 5.595 -46.948 42.391 1.00 21.73 55 PRO B N 1
ATOM 2467 C CA . PRO B 1 55 ? 6.174 -45.628 42.597 1.00 20.88 55 PRO B CA 1
ATOM 2468 C C . PRO B 1 55 ? 6.730 -45.445 43.996 1.00 21.42 55 PRO B C 1
ATOM 2469 O O . PRO B 1 55 ? 7.784 -44.815 44.170 1.00 20.00 55 PRO B O 1
ATOM 2473 N N . ARG B 1 56 ? 6.031 -45.998 44.988 1.00 21.70 56 ARG B N 1
ATOM 2474 C CA . ARG B 1 56 ? 6.435 -45.823 46.365 1.00 22.38 56 ARG B CA 1
ATOM 2475 C C . ARG B 1 56 ? 7.848 -46.329 46.607 1.00 20.96 56 ARG B C 1
ATOM 2476 O O . ARG B 1 56 ? 8.658 -45.627 47.204 1.00 22.31 56 ARG B O 1
ATOM 2484 N N . GLU B 1 57 ? 8.153 -47.530 46.128 1.00 20.67 57 GLU B N 1
ATOM 2485 C CA . GLU B 1 57 ? 9.491 -48.112 46.319 1.00 20.71 57 GLU B CA 1
ATOM 2486 C C . GLU B 1 57 ? 10.552 -47.243 45.638 1.00 18.76 57 GLU B C 1
ATOM 2487 O O . GLU B 1 57 ? 11.680 -47.130 46.116 1.00 18.35 57 GLU B O 1
ATOM 2493 N N . ALA B 1 58 ? 10.192 -46.646 44.510 1.00 18.54 58 ALA B N 1
ATOM 2494 C CA . ALA B 1 58 ? 11.119 -45.771 43.786 1.00 18.49 58 ALA B CA 1
ATOM 2495 C C . ALA B 1 58 ? 11.367 -44.514 44.604 1.00 18.35 58 ALA B C 1
ATOM 2496 O O . ALA B 1 58 ? 12.518 -44.089 44.765 1.00 18.60 58 ALA B O 1
ATOM 2498 N N . VAL B 1 59 ? 10.294 -43.942 45.145 1.00 18.35 59 VAL B N 1
ATOM 2499 C CA . VAL B 1 59 ? 10.392 -42.774 46.030 1.00 19.23 59 VAL B CA 1
ATOM 2500 C C . VAL B 1 59 ? 11.224 -43.072 47.276 1.00 19.23 59 VAL B C 1
ATOM 2501 O O . VAL B 1 59 ? 12.055 -42.273 47.666 1.00 18.22 59 VAL B O 1
ATOM 2505 N N . GLU B 1 60 ? 10.993 -44.228 47.893 1.00 21.62 60 GLU B N 1
ATOM 2506 C CA . GLU B 1 60 ? 11.746 -44.638 49.102 1.00 22.65 60 GLU B CA 1
ATOM 2507 C C . GLU B 1 60 ? 13.236 -44.846 48.852 1.00 21.71 60 GLU B C 1
ATOM 2508 O O . GLU B 1 60 ? 14.045 -44.674 49.752 1.00 21.54 60 GLU B O 1
ATOM 2514 N N . ALA B 1 61 ? 13.591 -45.198 47.621 1.00 21.27 61 ALA B N 1
ATOM 2515 C CA . ALA B 1 61 ? 14.961 -45.543 47.284 1.00 19.96 61 ALA B CA 1
ATOM 2516 C C . ALA B 1 61 ? 15.948 -44.367 47.218 1.00 19.28 61 ALA B C 1
ATOM 2517 O O . ALA B 1 61 ? 17.145 -44.582 47.242 1.00 19.22 61 ALA B O 1
ATOM 2519 N N . SER B 1 62 ? 15.470 -43.136 47.103 1.00 19.35 62 SER B N 1
ATOM 2520 C CA . SER B 1 62 ? 16.366 -41.993 46.881 1.00 19.40 62 SER B CA 1
ATOM 2521 C C . SER B 1 62 ? 15.916 -40.770 47.686 1.00 19.14 62 SER B C 1
ATOM 2522 O O . SER B 1 62 ? 14.720 -40.571 47.887 1.00 20.31 62 SER B O 1
ATOM 2525 N N . PRO B 1 63 ? 16.870 -39.927 48.115 1.00 19.22 63 PRO B N 1
ATOM 2526 C CA . PRO B 1 63 ? 16.522 -38.640 48.726 1.00 19.43 63 PRO B CA 1
ATOM 2527 C C . PRO B 1 63 ? 16.057 -37.586 47.696 1.00 19.16 63 PRO B C 1
ATOM 2528 O O . PRO B 1 63 ? 15.441 -36.596 48.064 1.00 19.80 63 PRO B O 1
ATOM 2532 N N . PHE B 1 64 ? 16.337 -37.831 46.419 1.00 18.80 64 PHE B N 1
ATOM 2533 C CA . PHE B 1 64 ? 16.164 -36.857 45.335 1.00 18.11 64 PHE B CA 1
ATOM 2534 C C . PHE B 1 64 ? 15.286 -37.502 44.276 1.00 17.68 64 PHE B C 1
ATOM 2535 O O . PHE B 1 64 ? 15.653 -38.522 43.687 1.00 17.30 64 PHE B O 1
ATOM 2543 N N . VAL B 1 65 ? 14.105 -36.935 44.066 1.00 17.68 65 VAL B N 1
ATOM 2544 C CA . VAL B 1 65 ? 13.098 -37.540 43.215 1.00 17.11 65 VAL B CA 1
ATOM 2545 C C . VAL B 1 65 ? 12.692 -36.565 42.104 1.00 17.53 65 VAL B C 1
ATOM 2546 O O . VAL B 1 65 ? 12.271 -35.457 42.374 1.00 17.51 65 VAL B O 1
ATOM 2550 N N . ILE B 1 66 ? 12.835 -36.992 40.852 1.00 17.93 66 ILE B N 1
ATOM 2551 C CA . ILE B 1 66 ? 12.350 -36.239 39.706 1.00 17.92 66 ILE B CA 1
ATOM 2552 C C . ILE B 1 66 ? 11.092 -36.903 39.182 1.00 17.75 66 ILE B C 1
ATOM 2553 O O . ILE B 1 66 ? 11.024 -38.131 39.107 1.00 18.13 66 ILE B O 1
ATOM 2558 N N . VAL B 1 67 ? 10.090 -36.088 38.860 1.00 17.27 67 VAL B N 1
ATOM 2559 C CA . VAL B 1 67 ? 8.876 -36.559 38.200 1.00 17.63 67 VAL B CA 1
ATOM 2560 C C . VAL B 1 67 ? 8.767 -35.894 36.827 1.00 17.66 67 VAL B C 1
ATOM 2561 O O . VAL B 1 67 ? 8.935 -34.686 36.693 1.00 17.01 67 VAL B O 1
ATOM 2565 N N . CYS B 1 68 ? 8.486 -36.697 35.815 1.00 17.93 68 CYS B N 1
ATOM 2566 C CA . CYS B 1 68 ? 8.273 -36.191 34.478 1.00 17.99 68 CYS B CA 1
ATOM 2567 C C . CYS B 1 68 ? 7.246 -37.082 33.794 1.00 17.50 68 CYS B C 1
ATOM 2568 O O . CYS B 1 68 ? 7.590 -38.044 33.087 1.00 16.88 68 CYS B O 1
ATOM 2571 N N . VAL B 1 69 ? 5.979 -36.753 34.034 1.00 17.52 69 VAL B N 1
ATOM 2572 C CA . VAL B 1 69 ? 4.835 -37.494 33.490 1.00 17.74 69 VAL B CA 1
ATOM 2573 C C . VAL B 1 69 ? 4.011 -36.537 32.633 1.00 18.16 69 VAL B C 1
ATOM 2574 O O . VAL B 1 69 ? 4.373 -35.370 32.492 1.00 19.68 69 VAL B O 1
ATOM 2578 N N . LEU B 1 70 ? 2.915 -37.011 32.045 1.00 18.36 70 LEU B N 1
ATOM 2579 C CA . LEU B 1 70 ? 2.136 -36.175 31.134 1.00 19.28 70 LEU B CA 1
ATOM 2580 C C . LEU B 1 70 ? 1.733 -34.836 31.746 1.00 19.55 70 LEU B C 1
ATOM 2581 O O . LEU B 1 70 ? 2.026 -33.778 31.167 1.00 19.65 70 LEU B O 1
ATOM 2586 N N . ASP B 1 71 ? 1.029 -34.880 32.881 1.00 19.57 71 ASP B N 1
ATOM 2587 C CA . ASP B 1 71 ? 0.531 -33.672 33.529 1.00 20.29 71 ASP B CA 1
ATOM 2588 C C . ASP B 1 71 ? 0.412 -33.888 35.029 1.00 19.97 71 ASP B C 1
ATOM 2589 O O . ASP B 1 71 ? 0.672 -34.974 35.526 1.00 18.44 71 ASP B O 1
ATOM 2594 N N . TYR B 1 72 ? 0.011 -32.843 35.735 1.00 20.00 72 TYR B N 1
ATOM 2595 C CA . TYR B 1 72 ? 0.032 -32.858 37.192 1.00 21.08 72 TYR B CA 1
ATOM 2596 C C . TYR B 1 72 ? -1.032 -33.763 37.791 1.00 21.79 72 TYR B C 1
ATOM 2597 O O . TYR B 1 72 ? -0.828 -34.293 38.891 1.00 21.23 72 TYR B O 1
ATOM 2606 N N . ASP B 1 73 ? -2.158 -33.947 37.094 1.00 23.70 73 ASP B N 1
ATOM 2607 C CA . ASP B 1 73 ? -3.187 -34.902 37.564 1.00 26.15 73 ASP B CA 1
ATOM 2608 C C . ASP B 1 73 ? -2.577 -36.302 37.691 1.00 27.15 73 ASP B C 1
ATOM 2609 O O . ASP B 1 73 ? -2.788 -37.014 38.687 1.00 26.66 73 ASP B O 1
ATOM 2614 N N . VAL B 1 74 ? -1.808 -36.687 36.673 1.00 28.11 74 VAL B N 1
ATOM 2615 C CA . VAL B 1 74 ? -1.111 -37.978 36.670 1.00 28.16 74 VAL B CA 1
ATOM 2616 C C . VAL B 1 74 ? -0.105 -38.045 37.805 1.00 26.79 74 VAL B C 1
ATOM 2617 O O . VAL B 1 74 ? 0.024 -39.079 38.451 1.00 26.59 74 VAL B O 1
ATOM 2621 N N . LEU B 1 75 ? 0.601 -36.942 38.052 1.00 26.99 75 LEU B N 1
ATOM 2622 C CA . LEU B 1 75 ? 1.552 -36.883 39.169 1.00 27.50 75 LEU B CA 1
ATOM 2623 C C . LEU B 1 75 ? 0.861 -37.219 40.498 1.00 28.14 75 LEU B C 1
ATOM 2624 O O . LEU B 1 75 ? 1.350 -38.061 41.259 1.00 29.51 75 LEU B O 1
ATOM 2629 N N . TYR B 1 76 ? -0.266 -36.560 40.771 1.00 29.19 76 TYR B N 1
ATOM 2630 C CA . TYR B 1 76 ? -1.001 -36.785 42.026 1.00 29.92 76 TYR B CA 1
ATOM 2631 C C . TYR B 1 76 ? -1.528 -38.222 42.060 1.00 29.09 76 TYR B C 1
ATOM 2632 O O . TYR B 1 76 ? -1.498 -38.902 43.090 1.00 30.92 76 TYR B O 1
ATOM 2641 N N . SER B 1 77 ? -2.001 -38.676 40.911 1.00 28.18 77 SER B N 1
ATOM 2642 C CA . SER B 1 77 ? -2.526 -40.016 40.776 1.00 28.50 77 SER B CA 1
ATOM 2643 C C . SER B 1 77 ? -1.467 -41.085 41.115 1.00 28.17 77 SER B C 1
ATOM 2644 O O . SER B 1 77 ? -1.739 -41.974 41.916 1.00 26.16 77 SER B O 1
ATOM 2647 N N . VAL B 1 78 ? -0.251 -40.973 40.565 1.00 28.20 78 VAL B N 1
ATOM 2648 C CA . VAL B 1 78 ? 0.776 -42.000 40.819 1.00 27.05 78 VAL B CA 1
ATOM 2649 C C . VAL B 1 78 ? 1.476 -41.824 42.162 1.00 25.20 78 VAL B C 1
ATOM 2650 O O . VAL B 1 78 ? 2.023 -42.789 42.687 1.00 24.33 78 VAL B O 1
ATOM 2654 N N . LEU B 1 79 ? 1.481 -40.610 42.708 1.00 24.37 79 LEU B N 1
ATOM 2655 C CA . LEU B 1 79 ? 2.164 -40.366 43.983 1.00 24.67 79 LEU B CA 1
ATOM 2656 C C . LEU B 1 79 ? 1.235 -40.387 45.203 1.00 24.91 79 LEU B C 1
ATOM 2657 O O . LEU B 1 79 ? 1.726 -40.404 46.326 1.00 22.01 79 LEU B O 1
ATOM 2662 N N . ALA B 1 80 ? -0.084 -40.374 44.994 1.00 25.11 80 ALA B N 1
ATOM 2663 C CA . ALA B 1 80 ? -1.035 -40.378 46.116 1.00 26.95 80 ALA B CA 1
ATOM 2664 C C . ALA B 1 80 ? -0.756 -41.516 47.097 1.00 27.78 80 ALA B C 1
ATOM 2665 O O . ALA B 1 80 ? -0.715 -41.289 48.300 1.00 28.46 80 ALA B O 1
ATOM 2667 N N . PRO B 1 81 ? -0.506 -42.731 46.580 1.00 28.57 81 PRO B N 1
ATOM 2668 C CA . PRO B 1 81 ? -0.135 -43.809 47.498 1.00 28.74 81 PRO B CA 1
ATOM 2669 C C . PRO B 1 81 ? 1.222 -43.664 48.208 1.00 30.80 81 PRO B C 1
ATOM 2670 O O . PRO B 1 81 ? 1.476 -44.406 49.156 1.00 33.79 81 PRO B O 1
ATOM 2674 N N . SER B 1 82 ? 2.086 -42.747 47.775 1.00 30.39 82 SER B N 1
ATOM 2675 C CA . SER B 1 82 ? 3.423 -42.580 48.392 1.00 30.64 82 SER B CA 1
ATOM 2676 C C . SER B 1 82 ? 3.541 -41.387 49.333 1.00 30.95 82 SER B C 1
ATOM 2677 O O . SER B 1 82 ? 4.653 -41.074 49.778 1.00 31.36 82 SER B O 1
ATOM 2680 N N . VAL B 1 83 ? 2.439 -40.696 49.628 1.00 31.16 83 VAL B N 1
ATOM 2681 C CA . VAL B 1 83 ? 2.543 -39.413 50.341 1.00 33.20 83 VAL B CA 1
ATOM 2682 C C . VAL B 1 83 ? 3.272 -39.538 51.682 1.00 34.36 83 VAL B C 1
ATOM 2683 O O . VAL B 1 83 ? 3.983 -38.629 52.082 1.00 33.94 83 VAL B O 1
ATOM 2687 N N . ASP B 1 84 ? 3.108 -40.677 52.352 1.00 35.76 84 ASP B N 1
ATOM 2688 C CA . ASP B 1 84 ? 3.754 -40.924 53.648 1.00 37.17 84 ASP B CA 1
ATOM 2689 C C . ASP B 1 84 ? 5.274 -41.112 53.528 1.00 35.25 84 ASP B C 1
ATOM 2690 O O . ASP B 1 84 ? 5.984 -41.054 54.541 1.00 33.07 84 ASP B O 1
ATOM 2695 N N . ALA B 1 85 ? 5.769 -41.360 52.311 1.00 32.11 85 ALA B N 1
ATOM 2696 C CA . ALA B 1 85 ? 7.196 -41.594 52.088 1.00 30.34 85 ALA B CA 1
ATOM 2697 C C . ALA B 1 85 ? 7.926 -40.365 51.578 1.00 28.74 85 ALA B C 1
ATOM 2698 O O . ALA B 1 85 ? 9.141 -40.411 51.395 1.00 28.42 85 ALA B O 1
ATOM 2700 N N . LEU B 1 86 ? 7.204 -39.263 51.370 1.00 27.40 86 LEU B N 1
ATOM 2701 C CA . LEU B 1 86 ? 7.813 -38.066 50.796 1.00 27.60 86 LEU B CA 1
ATOM 2702 C C . LEU B 1 86 ? 8.633 -37.263 51.804 1.00 27.99 86 LEU B C 1
ATOM 2703 O O . LEU B 1 86 ? 9.489 -36.476 51.396 1.00 27.47 86 LEU B O 1
ATOM 2708 N N . ALA B 1 87 ? 8.387 -37.449 53.103 1.00 27.84 87 ALA B N 1
ATOM 2709 C CA . ALA B 1 87 ? 9.007 -36.582 54.118 1.00 28.22 87 ALA B CA 1
ATOM 2710 C C . ALA B 1 87 ? 10.531 -36.624 54.068 1.00 27.01 87 ALA B C 1
ATOM 2711 O O . ALA B 1 87 ? 11.120 -37.694 54.059 1.00 26.35 87 ALA B O 1
ATOM 2713 N N . GLY B 1 88 ? 11.160 -35.453 54.019 1.00 26.14 88 GLY B N 1
ATOM 2714 C CA . GLY B 1 88 ? 12.621 -35.368 54.013 1.00 25.60 88 GLY B CA 1
ATOM 2715 C C . GLY B 1 88 ? 13.209 -35.480 52.621 1.00 23.85 88 GLY B C 1
ATOM 2716 O O . GLY B 1 88 ? 14.401 -35.300 52.450 1.00 23.50 88 GLY B O 1
ATOM 2717 N N . LYS B 1 89 ? 12.368 -35.772 51.637 1.00 22.79 89 LYS B N 1
ATOM 2718 C CA . LYS B 1 89 ? 12.794 -35.903 50.249 1.00 22.26 89 LYS B CA 1
ATOM 2719 C C . LYS B 1 89 ? 12.830 -34.530 49.569 1.00 22.43 89 LYS B C 1
ATOM 2720 O O . LYS B 1 89 ? 12.263 -33.553 50.052 1.00 19.92 89 LYS B O 1
ATOM 2726 N N . VAL B 1 90 ? 13.496 -34.467 48.427 1.00 22.31 90 VAL B N 1
ATOM 2727 C CA . VAL B 1 90 ? 13.343 -33.343 47.510 1.00 22.42 90 VAL B CA 1
ATOM 2728 C C . VAL B 1 90 ? 12.611 -33.852 46.282 1.00 21.34 90 VAL B C 1
ATOM 2729 O O . VAL B 1 90 ? 12.982 -34.876 45.716 1.00 21.89 90 VAL B O 1
ATOM 2733 N N . LEU B 1 91 ? 11.564 -33.158 45.879 1.00 19.97 91 LEU B N 1
ATOM 2734 C CA . LEU B 1 91 ? 10.798 -33.560 44.720 1.00 20.20 91 LEU B CA 1
ATOM 2735 C C . LEU B 1 91 ? 10.995 -32.461 43.683 1.00 20.09 91 LEU B C 1
ATOM 2736 O O . LEU B 1 91 ? 10.690 -31.300 43.937 1.00 20.63 91 LEU B O 1
ATOM 2741 N N . VAL B 1 92 ? 11.525 -32.829 42.523 1.00 19.74 92 VAL B N 1
ATOM 2742 C CA . VAL B 1 92 ? 11.763 -31.887 41.431 1.00 18.72 92 VAL B CA 1
ATOM 2743 C C . VAL B 1 92 ? 10.828 -32.250 40.319 1.00 18.48 92 VAL B C 1
ATOM 2744 O O . VAL B 1 92 ? 10.989 -33.288 39.652 1.00 20.67 92 VAL B O 1
ATOM 2748 N N . ASN B 1 93 ? 9.839 -31.400 40.106 1.00 17.93 93 ASN B N 1
ATOM 2749 C CA . ASN B 1 93 ? 8.773 -31.710 39.177 1.00 17.35 93 ASN B CA 1
ATOM 2750 C C . ASN B 1 93 ? 8.997 -31.056 37.811 1.00 16.67 93 ASN B C 1
ATOM 2751 O O . ASN B 1 93 ? 8.816 -29.857 37.676 1.00 15.01 93 ASN B O 1
ATOM 2756 N N . LEU B 1 94 ? 9.384 -31.864 36.816 1.00 16.28 94 LEU B N 1
ATOM 2757 C CA . LEU B 1 94 ? 9.719 -31.373 35.472 1.00 16.83 94 LEU B CA 1
ATOM 2758 C C . LEU B 1 94 ? 8.574 -31.670 34.513 1.00 17.56 94 LEU B C 1
ATOM 2759 O O . LEU B 1 94 ? 8.710 -31.537 33.284 1.00 17.37 94 LEU B O 1
ATOM 2764 N N . THR B 1 95 ? 7.434 -32.042 35.088 1.00 17.45 95 THR B N 1
ATOM 2765 C CA . THR B 1 95 ? 6.195 -32.142 34.341 1.00 17.70 95 THR B CA 1
ATOM 2766 C C . THR B 1 95 ? 5.763 -30.752 33.843 1.00 17.45 95 THR B C 1
ATOM 2767 O O . THR B 1 95 ? 5.992 -29.748 34.527 1.00 17.22 95 THR B O 1
ATOM 2771 N N . SER B 1 96 ? 5.159 -30.694 32.653 1.00 17.68 96 SER B N 1
ATOM 2772 C CA . SER B 1 96 ? 4.592 -29.442 32.142 1.00 17.10 96 SER B CA 1
ATOM 2773 C C . SER B 1 96 ? 3.304 -29.140 32.911 1.00 17.60 96 SER B C 1
ATOM 2774 O O . SER B 1 96 ? 2.541 -30.064 33.233 1.00 16.58 96 SER B O 1
ATOM 2777 N N . GLY B 1 97 ? 3.067 -27.854 33.188 1.00 18.33 97 GLY B N 1
ATOM 2778 C CA . GLY B 1 97 ? 1.806 -27.393 33.777 1.00 19.61 97 GLY B CA 1
ATOM 2779 C C . GLY B 1 97 ? 1.662 -25.881 33.790 1.00 21.13 97 GLY B C 1
ATOM 2780 O O . GLY B 1 97 ? 2.496 -25.153 33.252 1.00 22.10 97 GLY B O 1
ATOM 2781 N N . SER B 1 98 ? 0.601 -25.408 34.431 1.00 23.23 98 SER B N 1
ATOM 2782 C CA . SER B 1 98 ? 0.329 -23.977 34.560 1.00 24.36 98 SER B CA 1
ATOM 2783 C C . SER B 1 98 ? 0.911 -23.435 35.877 1.00 25.51 98 SER B C 1
ATOM 2784 O O . SER B 1 98 ? 1.123 -24.191 36.825 1.00 24.34 98 SER B O 1
ATOM 2787 N N . PRO B 1 99 ? 1.139 -22.119 35.957 1.00 25.74 99 PRO B N 1
ATOM 2788 C CA . PRO B 1 99 ? 1.658 -21.552 37.210 1.00 26.37 99 PRO B CA 1
ATOM 2789 C C . PRO B 1 99 ? 0.833 -21.937 38.446 1.00 27.27 99 PRO B C 1
ATOM 2790 O O . PRO B 1 99 ? 1.390 -22.201 39.531 1.00 27.00 99 PRO B O 1
ATOM 2794 N N . GLU B 1 100 ? -0.479 -22.005 38.259 1.00 29.05 100 GLU B N 1
ATOM 2795 C CA . GLU B 1 100 ? -1.426 -22.291 39.340 1.00 30.71 100 GLU B CA 1
ATOM 2796 C C . GLU B 1 100 ? -1.221 -23.736 39.837 1.00 29.04 100 GLU B C 1
ATOM 2797 O O . GLU B 1 100 ? -1.179 -23.997 41.044 1.00 28.45 100 GLU B O 1
ATOM 2803 N N . GLN B 1 101 ? -1.036 -24.665 38.904 1.00 27.17 101 GLN B N 1
ATOM 2804 C CA . GLN B 1 101 ? -0.728 -26.057 39.247 1.00 26.21 101 GLN B CA 1
ATOM 2805 C C . GLN B 1 101 ? 0.598 -26.218 39.973 1.00 24.44 101 GLN B C 1
ATOM 2806 O O . GLN B 1 101 ? 0.723 -27.066 40.854 1.00 22.75 101 GLN B O 1
ATOM 2812 N N . ALA B 1 102 ? 1.590 -25.432 39.566 1.00 23.13 102 ALA B N 1
ATOM 2813 C CA . ALA B 1 102 ? 2.919 -25.475 40.180 1.00 23.67 102 ALA B CA 1
ATOM 2814 C C . ALA B 1 102 ? 2.860 -25.029 41.637 1.00 25.73 102 ALA B C 1
ATOM 2815 O O . ALA B 1 102 ? 3.520 -25.626 42.487 1.00 24.65 102 ALA B O 1
ATOM 2817 N N . ARG B 1 103 ? 2.091 -23.978 41.920 1.00 26.69 103 ARG B N 1
ATOM 2818 C CA . ARG B 1 103 ? 1.992 -23.475 43.290 1.00 28.86 103 ARG B CA 1
ATOM 2819 C C . ARG B 1 103 ? 1.207 -24.433 44.172 1.00 27.99 103 ARG B C 1
ATOM 2820 O O . ARG B 1 103 ? 1.568 -24.643 45.327 1.00 27.43 103 ARG B O 1
ATOM 2828 N N . GLU B 1 104 ? 0.175 -25.059 43.623 1.00 27.98 104 GLU B N 1
ATOM 2829 C CA . GLU B 1 104 ? -0.556 -26.078 44.361 1.00 30.10 104 GLU B CA 1
ATOM 2830 C C . GLU B 1 104 ? 0.323 -27.283 44.683 1.00 28.96 104 GLU B C 1
ATOM 2831 O O . GLU B 1 104 ? 0.245 -27.831 45.783 1.00 27.38 104 GLU B O 1
ATOM 2837 N N . ALA B 1 105 ? 1.140 -27.709 43.715 1.00 27.20 105 ALA B N 1
ATOM 2838 C CA . ALA B 1 105 ? 1.981 -28.893 43.902 1.00 26.63 105 ALA B CA 1
ATOM 2839 C C . ALA B 1 105 ? 3.021 -28.656 44.994 1.00 26.22 105 ALA B C 1
ATOM 2840 O O . ALA B 1 105 ? 3.328 -29.561 45.761 1.00 24.70 105 ALA B O 1
ATOM 2842 N N . MET B 1 106 ? 3.548 -27.439 45.078 1.00 26.05 106 MET B N 1
ATOM 2843 C CA . MET B 1 106 ? 4.478 -27.121 46.139 1.00 28.26 106 MET B CA 1
ATOM 2844 C C . MET B 1 106 ? 3.817 -27.202 47.520 1.00 28.75 106 MET B C 1
ATOM 2845 O O . MET B 1 106 ? 4.394 -27.747 48.466 1.00 29.61 106 MET B O 1
ATOM 2850 N N . ALA B 1 107 ? 2.626 -26.625 47.639 1.00 28.39 107 ALA B N 1
ATOM 2851 C CA . ALA B 1 107 ? 1.889 -26.671 48.901 1.00 29.13 107 ALA B CA 1
ATOM 2852 C C . ALA B 1 107 ? 1.631 -28.127 49.286 1.00 29.00 107 ALA B C 1
ATOM 2853 O O . ALA B 1 107 ? 1.890 -28.518 50.421 1.00 31.05 107 ALA B O 1
ATOM 2855 N N . TRP B 1 108 ? 1.181 -28.933 48.326 1.00 29.35 108 TRP B N 1
ATOM 2856 C CA . TRP B 1 108 ? 0.915 -30.363 48.551 1.00 30.25 108 TRP B CA 1
ATOM 2857 C C . TRP B 1 108 ? 2.155 -31.154 49.009 1.00 29.71 108 TRP B C 1
ATOM 2858 O O . TRP B 1 108 ? 2.079 -31.937 49.967 1.00 26.52 108 TRP B O 1
ATOM 2869 N N . ALA B 1 109 ? 3.289 -30.938 48.339 1.00 29.56 109 ALA B N 1
ATOM 2870 C CA . ALA B 1 109 ? 4.556 -31.589 48.720 1.00 30.32 109 ALA B CA 1
ATOM 2871 C C . ALA B 1 109 ? 5.007 -31.137 50.100 1.00 31.38 109 ALA B C 1
ATOM 2872 O O . ALA B 1 109 ? 5.482 -31.942 50.896 1.00 30.90 109 ALA B O 1
ATOM 2874 N N . ARG B 1 110 ? 4.884 -29.847 50.384 1.00 34.34 110 ARG B N 1
ATOM 2875 C CA . ARG B 1 110 ? 5.271 -29.350 51.704 1.00 37.43 110 ARG B CA 1
ATOM 2876 C C . ARG B 1 110 ? 4.379 -29.919 52.799 1.00 34.17 110 ARG B C 1
ATOM 2877 O O . ARG B 1 110 ? 4.854 -30.203 53.893 1.00 34.00 110 ARG B O 1
ATOM 2885 N N . SER B 1 111 ? 3.098 -30.117 52.498 1.00 33.62 111 SER B N 1
ATOM 2886 C CA . SER B 1 111 ? 2.166 -30.681 53.482 1.00 34.43 111 SER B CA 1
ATOM 2887 C C . SER B 1 111 ? 2.561 -32.110 53.884 1.00 34.46 111 SER B C 1
ATOM 2888 O O . SER B 1 111 ? 2.238 -32.558 54.988 1.00 36.39 111 SER B O 1
ATOM 2891 N N . HIS B 1 112 ? 3.255 -32.820 52.995 1.00 32.45 112 HIS B N 1
ATOM 2892 C CA . HIS B 1 112 ? 3.776 -34.153 53.307 1.00 30.45 112 HIS B CA 1
ATOM 2893 C C . HIS B 1 112 ? 5.270 -34.156 53.662 1.00 27.50 112 HIS B C 1
ATOM 2894 O O . HIS B 1 112 ? 5.900 -35.197 53.671 1.00 27.12 112 HIS B O 1
ATOM 2901 N N . GLY B 1 113 ? 5.828 -32.985 53.955 1.00 26.19 113 GLY B N 1
ATOM 2902 C CA . GLY B 1 113 ? 7.184 -32.878 54.492 1.00 25.57 113 GLY B CA 1
ATOM 2903 C C . GLY B 1 113 ? 8.327 -32.870 53.504 1.00 25.15 113 GLY B C 1
ATOM 2904 O O . GLY B 1 113 ? 9.472 -32.987 53.902 1.00 25.69 113 GLY B O 1
ATOM 2905 N N . ALA B 1 114 ? 8.031 -32.726 52.218 1.00 26.27 114 ALA B N 1
ATOM 2906 C CA . ALA B 1 114 ? 9.067 -32.736 51.180 1.00 25.14 114 ALA B CA 1
ATOM 2907 C C . ALA B 1 114 ? 9.484 -31.325 50.773 1.00 24.39 114 ALA B C 1
ATOM 2908 O O . ALA B 1 114 ? 8.660 -30.407 50.765 1.00 23.72 114 ALA B O 1
ATOM 2910 N N . ASP B 1 115 ? 10.757 -31.173 50.412 1.00 23.13 115 ASP B N 1
ATOM 2911 C CA . ASP B 1 115 ? 11.206 -30.013 49.659 1.00 22.99 115 ASP B CA 1
ATOM 2912 C C . ASP B 1 115 ? 10.738 -30.137 48.212 1.00 22.51 115 ASP B C 1
ATOM 2913 O O . ASP B 1 115 ? 10.635 -31.249 47.678 1.00 23.48 115 ASP B O 1
ATOM 2918 N N . TYR B 1 116 ? 10.446 -28.999 47.580 1.00 21.48 116 TYR B N 1
ATOM 2919 C CA . TYR B 1 116 ? 9.895 -28.987 46.239 1.00 20.72 116 TYR B CA 1
ATOM 2920 C C . TYR B 1 116 ? 10.495 -27.901 45.350 1.00 21.23 116 TYR B C 1
ATOM 2921 O O . TYR B 1 116 ? 10.689 -26.767 45.793 1.00 20.93 116 TYR B O 1
ATOM 2930 N N . LEU B 1 117 ? 10.811 -28.281 44.108 1.00 21.24 117 LEU B N 1
ATOM 2931 C CA . LEU B 1 117 ? 11.137 -27.348 43.036 1.00 21.57 117 LEU B CA 1
ATOM 2932 C C . LEU B 1 117 ? 10.311 -27.699 41.828 1.00 21.79 117 LEU B C 1
ATOM 2933 O O . LEU B 1 117 ? 10.121 -28.883 41.510 1.00 22.27 117 LEU B O 1
ATOM 2938 N N . ASP B 1 118 ? 9.850 -26.662 41.138 1.00 21.73 118 ASP B N 1
ATOM 2939 C CA . ASP B 1 118 ? 9.125 -26.830 39.891 1.00 21.33 118 ASP B CA 1
ATOM 2940 C C . ASP B 1 118 ? 10.029 -26.385 38.764 1.00 21.15 118 ASP B C 1
ATOM 2941 O O . ASP B 1 118 ? 10.646 -25.313 38.835 1.00 21.42 118 ASP B O 1
ATOM 2946 N N . GLY B 1 119 ? 10.119 -27.216 37.733 1.00 20.62 119 GLY B N 1
ATOM 2947 C CA . GLY B 1 119 ? 11.021 -26.971 36.617 1.00 20.52 119 GLY B CA 1
ATOM 2948 C C . GLY B 1 119 ? 10.356 -27.103 35.265 1.00 19.62 119 GLY B C 1
ATOM 2949 O O . GLY B 1 119 ? 9.313 -27.721 35.135 1.00 19.39 119 GLY B O 1
ATOM 2950 N N . ALA B 1 120 ? 10.999 -26.513 34.265 1.00 19.51 120 ALA B N 1
ATOM 2951 C CA . ALA B 1 120 ? 10.537 -26.530 32.893 1.00 18.72 120 ALA B CA 1
ATOM 2952 C C . ALA B 1 120 ? 11.741 -26.846 32.023 1.00 17.65 120 ALA B C 1
ATOM 2953 O O . ALA B 1 120 ? 12.740 -26.150 32.095 1.00 17.99 120 ALA B O 1
ATOM 2955 N N . ILE B 1 121 ? 11.657 -27.913 31.237 1.00 16.07 121 ILE B N 1
ATOM 2956 C CA . ILE B 1 121 ? 12.754 -28.356 30.390 1.00 15.40 121 ILE B CA 1
ATOM 2957 C C . ILE B 1 121 ? 12.677 -27.637 29.025 1.00 15.54 121 ILE B C 1
ATOM 2958 O O . ILE B 1 121 ? 11.735 -27.859 28.242 1.00 14.33 121 ILE B O 1
ATOM 2963 N N . MET B 1 122 ? 13.644 -26.763 28.729 1.00 14.99 122 MET B N 1
ATOM 2964 C CA . MET B 1 122 ? 13.623 -26.029 27.463 1.00 14.97 122 MET B CA 1
ATOM 2965 C C . MET B 1 122 ? 14.550 -26.690 26.427 1.00 14.45 122 MET B C 1
ATOM 2966 O O . MET B 1 122 ? 15.539 -26.109 25.972 1.00 14.10 122 MET B O 1
ATOM 2971 N N . THR B 1 123 ? 14.203 -27.930 26.088 1.00 14.49 123 THR B N 1
ATOM 2972 C CA . THR B 1 123 ? 14.902 -28.745 25.083 1.00 13.90 123 THR B CA 1
ATOM 2973 C C . THR B 1 123 ? 14.069 -29.994 24.818 1.00 14.49 123 THR B C 1
ATOM 2974 O O . THR B 1 123 ? 13.230 -30.378 25.638 1.00 14.09 123 THR B O 1
ATOM 2978 N N . THR B 1 124 ? 14.280 -30.616 23.661 1.00 14.51 124 THR B N 1
ATOM 2979 C CA . THR B 1 124 ? 13.764 -31.950 23.425 1.00 14.29 124 THR B CA 1
ATOM 2980 C C . THR B 1 124 ? 14.752 -32.958 24.048 1.00 14.54 124 THR B C 1
ATOM 2981 O O . THR B 1 124 ? 15.794 -32.554 24.540 1.00 13.33 124 THR B O 1
ATOM 2985 N N . PRO B 1 125 ? 14.416 -34.268 24.043 1.00 15.02 125 PRO B N 1
ATOM 2986 C CA . PRO B 1 125 ? 15.257 -35.221 24.791 1.00 15.54 125 PRO B CA 1
ATOM 2987 C C . PRO B 1 125 ? 16.742 -35.291 24.434 1.00 15.80 125 PRO B C 1
ATOM 2988 O O . PRO B 1 125 ? 17.550 -35.445 25.349 1.00 16.46 125 PRO B O 1
ATOM 2992 N N . PRO B 1 126 ? 17.112 -35.183 23.132 1.00 16.36 126 PRO B N 1
ATOM 2993 C CA . PRO B 1 126 ? 18.546 -35.231 22.797 1.00 15.99 126 PRO B CA 1
ATOM 2994 C C . PRO B 1 126 ? 19.416 -34.180 23.509 1.00 16.28 126 PRO B C 1
ATOM 2995 O O . PRO B 1 126 ? 20.564 -34.459 23.829 1.00 15.50 126 PRO B O 1
ATOM 2999 N N . GLY B 1 127 ? 18.868 -32.993 23.770 1.00 15.95 127 GLY B N 1
ATOM 3000 C CA . GLY B 1 127 ? 19.630 -31.935 24.402 1.00 15.72 127 GLY B CA 1
ATOM 3001 C C . GLY B 1 127 ? 19.767 -32.059 25.904 1.00 15.61 127 GLY B C 1
ATOM 3002 O O . GLY B 1 127 ? 20.570 -31.324 26.502 1.00 16.10 127 GLY B O 1
ATOM 3003 N N . VAL B 1 128 ? 19.005 -32.962 26.533 1.00 15.24 128 VAL B N 1
ATOM 3004 C CA . VAL B 1 128 ? 19.169 -33.195 27.969 1.00 15.20 128 VAL B CA 1
ATOM 3005 C C . VAL B 1 128 ? 20.631 -33.615 28.174 1.00 15.88 128 VAL B C 1
ATOM 3006 O O . VAL B 1 128 ? 21.150 -34.442 27.437 1.00 16.31 128 VAL B O 1
ATOM 3010 N N . GLY B 1 129 ? 21.307 -33.010 29.135 1.00 16.33 129 GLY B N 1
ATOM 3011 C CA . GLY B 1 129 ? 22.723 -33.287 29.369 1.00 17.15 129 GLY B CA 1
ATOM 3012 C C . GLY B 1 129 ? 23.612 -32.186 28.836 1.00 18.20 129 GLY B C 1
ATOM 3013 O O . GLY B 1 129 ? 24.712 -31.999 29.317 1.00 18.84 129 GLY B O 1
ATOM 3014 N N . SER B 1 130 ? 23.122 -31.428 27.863 1.00 19.99 130 SER B N 1
ATOM 3015 C CA . SER B 1 130 ? 23.880 -30.302 27.307 1.00 21.03 130 SER B CA 1
ATOM 3016 C C . SER B 1 130 ? 23.772 -29.029 28.162 1.00 21.33 130 SER B C 1
ATOM 3017 O O . SER B 1 130 ? 22.685 -28.495 28.361 1.00 19.83 130 SER B O 1
ATOM 3020 N N . PRO B 1 131 ? 24.919 -28.512 28.640 1.00 22.89 131 PRO B N 1
ATOM 3021 C CA . PRO B 1 131 ? 24.876 -27.267 29.427 1.00 23.26 131 PRO B CA 1
ATOM 3022 C C . PRO B 1 131 ? 24.376 -26.015 28.696 1.00 23.56 131 PRO B C 1
ATOM 3023 O O . PRO B 1 131 ? 24.193 -25.006 29.353 1.00 22.68 131 PRO B O 1
ATOM 3027 N N . GLU B 1 132 ? 24.120 -26.068 27.386 1.00 23.52 132 GLU B N 1
ATOM 3028 C CA . GLU B 1 132 ? 23.500 -24.918 26.716 1.00 24.72 132 GLU B CA 1
ATOM 3029 C C . GLU B 1 132 ? 21.985 -24.916 26.861 1.00 22.94 132 GLU B C 1
ATOM 3030 O O . GLU B 1 132 ? 21.356 -23.865 26.648 1.00 23.55 132 GLU B O 1
ATOM 3036 N N . MET B 1 133 ? 21.392 -26.061 27.204 1.00 19.79 133 MET B N 1
ATOM 3037 C CA . MET B 1 133 ? 19.933 -26.145 27.292 1.00 19.51 133 MET B CA 1
ATOM 3038 C C . MET B 1 133 ? 19.405 -25.656 28.652 1.00 18.55 133 MET B C 1
ATOM 3039 O O . MET B 1 133 ? 19.812 -26.138 29.723 1.00 18.08 133 MET B O 1
ATOM 3044 N N . MET B 1 134 ? 18.498 -24.689 28.589 1.00 17.56 134 MET B N 1
ATOM 3045 C CA . MET B 1 134 ? 17.916 -24.076 29.787 1.00 17.24 134 MET B CA 1
ATOM 3046 C C . MET B 1 134 ? 16.954 -25.027 30.480 1.00 16.63 134 MET B C 1
ATOM 3047 O O . MET B 1 134 ? 16.118 -25.665 29.827 1.00 15.51 134 MET B O 1
ATOM 3052 N N . PHE B 1 135 ? 17.099 -25.123 31.799 1.00 16.12 135 PHE B N 1
ATOM 3053 C CA . PHE B 1 135 ? 16.106 -25.729 32.670 1.00 16.29 135 PHE B CA 1
ATOM 3054 C C . PHE B 1 135 ? 15.724 -24.610 33.634 1.00 16.71 135 PHE B C 1
ATOM 3055 O O . PHE B 1 135 ? 16.584 -24.107 34.350 1.00 17.40 135 PHE B O 1
ATOM 3063 N N . LEU B 1 136 ? 14.449 -24.225 33.653 1.00 17.11 136 LEU B N 1
ATOM 3064 C CA . LEU B 1 136 ? 14.004 -23.094 34.464 1.00 17.89 136 LEU B CA 1
ATOM 3065 C C . LEU B 1 136 ? 13.361 -23.628 35.729 1.00 18.49 136 LEU B C 1
ATOM 3066 O O . LEU B 1 136 ? 12.530 -24.512 35.653 1.00 20.08 136 LEU B O 1
ATOM 3071 N N . TYR B 1 137 ? 13.730 -23.072 36.874 1.00 18.30 137 TYR B N 1
ATOM 3072 C CA . TYR B 1 137 ? 13.272 -23.550 38.163 1.00 19.52 137 TYR B CA 1
ATOM 3073 C C . TYR B 1 137 ? 12.649 -22.435 38.975 1.00 19.66 137 TYR B C 1
ATOM 3074 O O . TYR B 1 137 ? 13.071 -21.291 38.909 1.00 21.19 137 TYR B O 1
ATOM 3083 N N . GLY B 1 138 ? 11.613 -22.790 39.726 1.00 21.20 138 GLY B N 1
ATOM 3084 C CA . GLY B 1 138 ? 11.027 -21.927 40.742 1.00 21.11 138 GLY B CA 1
ATOM 3085 C C . GLY B 1 138 ? 10.835 -22.694 42.033 1.00 21.81 138 GLY B C 1
ATOM 3086 O O . GLY B 1 138 ? 10.522 -23.890 42.028 1.00 20.52 138 GLY B O 1
ATOM 3087 N N . GLY B 1 139 ? 11.009 -21.987 43.143 1.00 22.49 139 GLY B N 1
ATOM 3088 C CA . GLY B 1 139 ? 10.943 -22.580 44.474 1.00 22.52 139 GLY B CA 1
ATOM 3089 C C . GLY B 1 139 ? 12.003 -21.972 45.376 1.00 23.19 139 GLY B C 1
ATOM 3090 O O . GLY B 1 139 ? 12.731 -21.065 44.955 1.00 23.85 139 GLY B O 1
ATOM 3091 N N . PRO B 1 140 ? 12.126 -22.482 46.615 1.00 23.32 140 PRO B N 1
ATOM 3092 C CA . PRO B 1 140 ? 12.996 -21.802 47.581 1.00 24.61 140 PRO B CA 1
ATOM 3093 C C . PRO B 1 140 ? 14.484 -21.819 47.216 1.00 26.07 140 PRO B C 1
ATOM 3094 O O . PRO B 1 140 ? 14.991 -22.858 46.765 1.00 27.04 140 PRO B O 1
ATOM 3098 N N . ASP B 1 141 ? 15.149 -20.676 47.411 1.00 27.94 141 ASP B N 1
ATOM 3099 C CA . ASP B 1 141 ? 16.597 -20.521 47.241 1.00 32.02 141 ASP B CA 1
ATOM 3100 C C . ASP B 1 141 ? 17.380 -21.701 47.774 1.00 31.07 141 ASP B C 1
ATOM 3101 O O . ASP B 1 141 ? 18.195 -22.279 47.055 1.00 34.12 141 ASP B O 1
ATOM 3106 N N . ASP B 1 142 ? 17.135 -22.012 49.048 1.00 29.83 142 ASP B N 1
ATOM 3107 C CA . ASP B 1 142 ? 17.877 -23.034 49.798 1.00 30.55 142 ASP B CA 1
ATOM 3108 C C . ASP B 1 142 ? 17.848 -24.371 49.089 1.00 27.56 142 ASP B C 1
ATOM 3109 O O . ASP B 1 142 ? 18.885 -25.020 48.950 1.00 28.61 142 ASP B O 1
ATOM 3114 N N . VAL B 1 143 ? 16.660 -24.758 48.637 1.00 24.90 143 VAL B N 1
ATOM 3115 C CA . VAL B 1 143 ? 16.466 -26.030 47.940 1.00 23.90 143 VAL B CA 1
ATOM 3116 C C . VAL B 1 143 ? 17.232 -26.022 46.616 1.00 23.21 143 VAL B C 1
ATOM 3117 O O . VAL B 1 143 ? 17.950 -26.967 46.308 1.00 24.36 143 VAL B O 1
ATOM 3121 N N . PHE B 1 144 ? 17.101 -24.947 45.852 1.00 23.42 144 PHE B N 1
ATOM 3122 C CA . PHE B 1 144 ? 17.802 -24.847 44.585 1.00 23.09 144 PHE B CA 1
ATOM 3123 C C . PHE B 1 144 ? 19.309 -24.855 44.777 1.00 22.94 144 PHE B C 1
ATOM 3124 O O . PHE B 1 144 ? 20.025 -25.539 44.043 1.00 22.72 144 PHE B O 1
ATOM 3132 N N . ASP B 1 145 ? 19.794 -24.102 45.760 1.00 23.12 145 ASP B N 1
ATOM 3133 C CA . ASP B 1 145 ? 21.237 -24.034 46.025 1.00 23.57 145 ASP B CA 1
ATOM 3134 C C . ASP B 1 145 ? 21.797 -25.379 46.483 1.00 24.08 145 ASP B C 1
ATOM 3135 O O . ASP B 1 145 ? 22.877 -25.772 46.052 1.00 23.49 145 ASP B O 1
ATOM 3140 N N . ALA B 1 146 ? 21.072 -26.085 47.345 1.00 24.06 146 ALA B N 1
ATOM 3141 C CA . ALA B 1 146 ? 21.517 -27.400 47.815 1.00 24.50 146 ALA B CA 1
ATOM 3142 C C . ALA B 1 146 ? 21.586 -28.433 46.690 1.00 25.04 146 ALA B C 1
ATOM 3143 O O . ALA B 1 146 ? 22.423 -29.335 46.724 1.00 25.64 146 ALA B O 1
ATOM 3145 N N . HIS B 1 147 ? 20.737 -28.291 45.672 1.00 25.43 147 HIS B N 1
ATOM 3146 C CA . HIS B 1 147 ? 20.620 -29.319 44.644 1.00 24.48 147 HIS B CA 1
ATOM 3147 C C . HIS B 1 147 ? 21.090 -28.925 43.252 1.00 24.54 147 HIS B C 1
ATOM 3148 O O . HIS B 1 147 ? 20.975 -29.713 42.318 1.00 22.95 147 HIS B O 1
ATOM 3155 N N . ARG B 1 148 ? 21.675 -27.733 43.138 1.00 24.43 148 ARG B N 1
ATOM 3156 C CA . ARG B 1 148 ? 22.106 -27.192 41.859 1.00 24.91 148 ARG B CA 1
ATOM 3157 C C . ARG B 1 148 ? 23.060 -28.117 41.111 1.00 24.66 148 ARG B C 1
ATOM 3158 O O . ARG B 1 148 ? 22.959 -28.301 39.892 1.00 22.99 148 ARG B O 1
ATOM 3166 N N . GLN B 1 149 ? 23.999 -28.684 41.848 1.00 24.99 149 GLN B N 1
ATOM 3167 C CA . GLN B 1 149 ? 25.046 -29.498 41.253 1.00 24.83 149 GLN B CA 1
ATOM 3168 C C . GLN B 1 149 ? 24.459 -30.739 40.542 1.00 23.05 149 GLN B C 1
ATOM 3169 O O . GLN B 1 149 ? 24.909 -31.125 39.474 1.00 21.64 149 GLN B O 1
ATOM 3175 N N . THR B 1 150 ? 23.431 -31.333 41.134 1.00 21.97 150 THR B N 1
ATOM 3176 C CA . THR B 1 150 ? 22.731 -32.471 40.537 1.00 21.35 150 THR B CA 1
ATOM 3177 C C . THR B 1 150 ? 21.906 -31.996 39.332 1.00 20.43 150 THR B C 1
ATOM 3178 O O . THR B 1 150 ? 21.946 -32.622 38.277 1.00 19.51 150 THR B O 1
ATOM 3182 N N . LEU B 1 151 ? 21.199 -30.869 39.476 1.00 19.08 151 LEU B N 1
ATOM 3183 C CA . LEU B 1 151 ? 20.417 -30.304 38.362 1.00 18.30 151 LEU B CA 1
ATOM 3184 C C . LEU B 1 151 ? 21.289 -29.946 37.166 1.00 18.03 151 LEU B C 1
ATOM 3185 O O . LEU B 1 151 ? 20.878 -30.107 36.005 1.00 17.21 151 LEU B O 1
ATOM 3190 N N . ALA B 1 152 ? 22.505 -29.472 37.452 1.00 17.48 152 ALA B N 1
ATOM 3191 C CA . ALA B 1 152 ? 23.478 -29.132 36.406 1.00 17.22 152 ALA B CA 1
ATOM 3192 C C . ALA B 1 152 ? 23.851 -30.307 35.500 1.00 17.35 152 ALA B C 1
ATOM 3193 O O . ALA B 1 152 ? 24.335 -30.106 34.384 1.00 16.19 152 ALA B O 1
ATOM 3195 N N . PHE B 1 153 ? 23.655 -31.537 35.974 1.00 18.45 153 PHE B N 1
ATOM 3196 C CA . PHE B 1 153 ? 23.867 -32.713 35.118 1.00 18.34 153 PHE B CA 1
ATOM 3197 C C . PHE B 1 153 ? 22.933 -32.702 33.912 1.00 18.31 153 PHE B C 1
ATOM 3198 O O . PHE B 1 153 ? 23.282 -33.220 32.841 1.00 18.85 153 PHE B O 1
ATOM 3206 N N . LEU B 1 154 ? 21.744 -32.130 34.089 1.00 17.68 154 LEU B N 1
ATOM 3207 C CA . LEU B 1 154 ? 20.686 -32.218 33.083 1.00 17.58 154 LEU B CA 1
ATOM 3208 C C . LEU B 1 154 ? 20.766 -31.095 32.060 1.00 18.37 154 LEU B C 1
ATOM 3209 O O . LEU B 1 154 ? 20.280 -31.234 30.929 1.00 17.06 154 LEU B O 1
ATOM 3214 N N . GLY B 1 155 ? 21.362 -29.975 32.478 1.00 19.42 155 GLY B N 1
ATOM 3215 C CA . GLY B 1 155 ? 21.487 -28.795 31.635 1.00 19.34 155 GLY B CA 1
ATOM 3216 C C . GLY B 1 155 ? 21.906 -27.592 32.450 1.00 19.41 155 GLY B C 1
ATOM 3217 O O . GLY B 1 155 ? 22.530 -27.732 33.503 1.00 19.57 155 GLY B O 1
ATOM 3218 N N . ASP B 1 156 ? 21.548 -26.410 31.961 1.00 19.60 156 ASP B N 1
ATOM 3219 C CA . ASP B 1 156 ? 21.880 -25.143 32.619 1.00 19.17 156 ASP B CA 1
ATOM 3220 C C . ASP B 1 156 ? 20.731 -24.764 33.546 1.00 18.36 156 ASP B C 1
ATOM 3221 O O . ASP B 1 156 ? 19.660 -24.355 33.083 1.00 19.93 156 ASP B O 1
ATOM 3226 N N . PRO B 1 157 ? 20.933 -24.917 34.858 1.00 17.99 157 PRO B N 1
ATOM 3227 C CA . PRO B 1 157 ? 19.792 -24.737 35.731 1.00 18.19 157 PRO B CA 1
ATOM 3228 C C . PRO B 1 157 ? 19.665 -23.280 36.153 1.00 18.55 157 PRO B C 1
ATOM 3229 O O . PRO B 1 157 ? 20.563 -22.737 36.776 1.00 18.77 157 PRO B O 1
ATOM 3233 N N . LEU B 1 158 ? 18.547 -22.665 35.787 1.00 19.20 158 LEU B N 1
ATOM 3234 C CA . LEU B 1 158 ? 18.305 -21.240 36.010 1.00 20.25 158 LEU B CA 1
ATOM 3235 C C . LEU B 1 158 ? 17.160 -21.069 36.991 1.00 20.50 158 LEU B C 1
ATOM 3236 O O . LEU B 1 158 ? 16.026 -21.380 36.682 1.00 20.07 158 LEU B O 1
ATOM 3241 N N . HIS B 1 159 ? 17.474 -20.557 38.168 1.00 21.33 159 HIS B N 1
ATOM 3242 C CA . HIS B 1 159 ? 16.501 -20.335 39.203 1.00 22.64 159 HIS B CA 1
ATOM 3243 C C . HIS B 1 159 ? 15.857 -18.981 38.951 1.00 22.23 159 HIS B C 1
ATOM 3244 O O . HIS B 1 159 ? 16.516 -17.957 39.014 1.00 21.59 159 HIS B O 1
ATOM 3251 N N . LEU B 1 160 ? 14.562 -18.987 38.660 1.00 22.44 160 LEU B N 1
ATOM 3252 C CA . LEU B 1 160 ? 13.838 -17.759 38.385 1.00 22.76 160 LEU B CA 1
ATOM 3253 C C . LEU B 1 160 ? 13.426 -17.030 39.641 1.00 24.09 160 LEU B C 1
ATOM 3254 O O . LEU B 1 160 ? 13.180 -15.841 39.573 1.00 26.48 160 LEU B O 1
ATOM 3259 N N . GLY B 1 161 ? 13.327 -17.723 40.771 1.00 24.39 161 GLY B N 1
ATOM 3260 C CA . GLY B 1 161 ? 12.934 -17.076 42.017 1.00 24.87 161 GLY B CA 1
ATOM 3261 C C . GLY B 1 161 ? 12.125 -17.996 42.895 1.00 26.08 161 GLY B C 1
ATOM 3262 O O . GLY B 1 161 ? 11.900 -19.156 42.549 1.00 24.23 161 GLY B O 1
ATOM 3263 N N . ASP B 1 162 ? 11.671 -17.474 44.029 1.00 27.42 162 ASP B N 1
ATOM 3264 C CA . ASP B 1 162 ? 11.020 -18.312 45.037 1.00 29.88 162 ASP B CA 1
ATOM 3265 C C . ASP B 1 162 ? 9.620 -18.805 44.641 1.00 29.84 162 ASP B C 1
ATOM 3266 O O . ASP B 1 162 ? 9.210 -19.858 45.104 1.00 30.07 162 ASP B O 1
ATOM 3271 N N . ASP B 1 163 ? 8.910 -18.088 43.777 1.00 28.52 163 ASP B N 1
ATOM 3272 C CA . ASP B 1 163 ? 7.594 -18.549 43.316 1.00 29.29 163 ASP B CA 1
ATOM 3273 C C . ASP B 1 163 ? 7.725 -19.752 42.347 1.00 29.07 163 ASP B C 1
ATOM 3274 O O . ASP B 1 163 ? 8.331 -19.615 41.282 1.00 29.58 163 ASP B O 1
ATOM 3279 N N . PRO B 1 164 ? 7.169 -20.932 42.707 1.00 27.59 164 PRO B N 1
ATOM 3280 C CA . PRO B 1 164 ? 7.248 -22.069 41.770 1.00 27.08 164 PRO B CA 1
ATOM 3281 C C . PRO B 1 164 ? 6.514 -21.863 40.452 1.00 26.83 164 PRO B C 1
ATOM 3282 O O . PRO B 1 164 ? 6.889 -22.465 39.456 1.00 26.48 164 PRO B O 1
ATOM 3286 N N . GLY B 1 165 ? 5.472 -21.037 40.449 1.00 26.18 165 GLY B N 1
ATOM 3287 C CA . GLY B 1 165 ? 4.727 -20.752 39.231 1.00 27.57 165 GLY B CA 1
ATOM 3288 C C . GLY B 1 165 ? 5.521 -20.000 38.176 1.00 29.01 165 GLY B C 1
ATOM 3289 O O . GLY B 1 165 ? 5.135 -19.975 37.009 1.00 31.14 165 GLY B O 1
ATOM 3290 N N . LEU B 1 166 ? 6.632 -19.383 38.567 1.00 29.75 166 LEU B N 1
ATOM 3291 C CA . LEU B 1 166 ? 7.455 -18.637 37.615 1.00 30.72 166 LEU B CA 1
ATOM 3292 C C . LEU B 1 166 ? 8.012 -19.512 36.494 1.00 29.65 166 LEU B C 1
ATOM 3293 O O . LEU B 1 166 ? 8.076 -19.081 35.345 1.00 30.49 166 LEU B O 1
ATOM 3298 N N . ALA B 1 167 ? 8.434 -20.722 36.834 1.00 27.75 167 ALA B N 1
ATOM 3299 C CA . ALA B 1 167 ? 8.982 -21.644 35.850 1.00 27.51 167 ALA B CA 1
ATOM 3300 C C . ALA B 1 167 ? 7.948 -21.887 34.768 1.00 25.99 167 ALA B C 1
ATOM 3301 O O . ALA B 1 167 ? 8.236 -21.750 33.576 1.00 24.37 167 ALA B O 1
ATOM 3303 N N . SER B 1 168 ? 6.736 -22.219 35.195 1.00 24.67 168 SER B N 1
ATOM 3304 C CA . SER B 1 168 ? 5.669 -22.547 34.278 1.00 25.05 168 SER B CA 1
ATOM 3305 C C . SER B 1 168 ? 5.183 -21.318 33.510 1.00 23.83 168 SER B C 1
ATOM 3306 O O . SER B 1 168 ? 4.807 -21.431 32.349 1.00 22.21 168 SER B O 1
ATOM 3309 N N . LEU B 1 169 ? 5.219 -20.156 34.155 1.00 22.60 169 LEU B N 1
ATOM 3310 C CA . LEU B 1 169 ? 4.860 -18.891 33.494 1.00 23.05 169 LEU B CA 1
ATOM 3311 C C . LEU B 1 169 ? 5.768 -18.624 32.279 1.00 20.90 169 LEU B C 1
ATOM 3312 O O . LEU B 1 169 ? 5.296 -18.357 31.178 1.00 19.34 169 LEU B O 1
ATOM 3317 N N . TYR B 1 170 ? 7.072 -18.722 32.493 1.00 19.19 170 TYR B N 1
ATOM 3318 C CA . TYR B 1 170 ? 8.032 -18.541 31.415 1.00 18.91 170 TYR B CA 1
ATOM 3319 C C . TYR B 1 170 ? 7.889 -19.633 30.361 1.00 17.35 170 TYR B C 1
ATOM 3320 O O . TYR B 1 170 ? 7.952 -19.359 29.161 1.00 15.99 170 TYR B O 1
ATOM 3329 N N . ASP B 1 171 ? 7.679 -20.859 30.837 1.00 16.41 171 ASP B N 1
ATOM 3330 C CA . ASP B 1 171 ? 7.567 -22.056 29.985 1.00 15.72 171 ASP B CA 1
ATOM 3331 C C . ASP B 1 171 ? 6.464 -21.914 28.937 1.00 15.60 171 ASP B C 1
ATOM 3332 O O . ASP B 1 171 ? 6.717 -22.072 27.747 1.00 16.35 171 ASP B O 1
ATOM 3337 N N . VAL B 1 172 ? 5.239 -21.633 29.367 1.00 15.62 172 VAL B N 1
ATOM 3338 C CA . VAL B 1 172 ? 4.113 -21.526 28.419 1.00 15.22 172 VAL B CA 1
ATOM 3339 C C . VAL B 1 172 ? 4.359 -20.374 27.456 1.00 14.85 172 VAL B C 1
ATOM 3340 O O . VAL B 1 172 ? 4.105 -20.488 26.279 1.00 14.90 172 VAL B O 1
ATOM 3344 N N . ALA B 1 173 ? 4.901 -19.274 27.961 1.00 15.23 173 ALA B N 1
ATOM 3345 C CA . ALA B 1 173 ? 5.222 -18.125 27.109 1.00 15.19 173 ALA B CA 1
ATOM 3346 C C . ALA B 1 173 ? 6.269 -18.519 26.052 1.00 14.97 173 ALA B C 1
ATOM 3347 O O . ALA B 1 173 ? 6.120 -18.211 24.856 1.00 15.10 173 ALA B O 1
ATOM 3349 N N . LEU B 1 174 ? 7.302 -19.246 26.485 1.00 14.73 174 LEU B N 1
ATOM 3350 C CA . LEU B 1 174 ? 8.335 -19.726 25.563 1.00 14.91 174 LEU B CA 1
ATOM 3351 C C . LEU B 1 174 ? 7.805 -20.803 24.602 1.00 14.79 174 LEU B C 1
ATOM 3352 O O . LEU B 1 174 ? 8.149 -20.803 23.423 1.00 14.90 174 LEU B O 1
ATOM 3357 N N . LEU B 1 175 ? 6.944 -21.698 25.072 1.00 15.01 175 LEU B N 1
ATOM 3358 C CA . LEU B 1 175 ? 6.353 -22.692 24.185 1.00 15.08 175 LEU B CA 1
ATOM 3359 C C . LEU B 1 175 ? 5.464 -22.051 23.092 1.00 15.14 175 LEU B C 1
ATOM 3360 O O . LEU B 1 175 ? 5.516 -22.442 21.919 1.00 14.07 175 LEU B O 1
ATOM 3365 N N . GLY B 1 176 ? 4.695 -21.046 23.472 1.00 15.31 176 GLY B N 1
ATOM 3366 C CA . GLY B 1 176 ? 3.883 -20.284 22.512 1.00 15.59 176 GLY B CA 1
ATOM 3367 C C . GLY B 1 176 ? 4.725 -19.669 21.403 1.00 15.41 176 GLY B C 1
ATOM 3368 O O . GLY B 1 176 ? 4.369 -19.743 20.219 1.00 16.12 176 GLY B O 1
ATOM 3369 N N . LEU B 1 177 ? 5.835 -19.057 21.796 1.00 15.68 177 LEU B N 1
ATOM 3370 C CA . LEU B 1 177 ? 6.874 -18.637 20.860 1.00 15.78 177 LEU B CA 1
ATOM 3371 C C . LEU B 1 177 ? 7.317 -19.787 19.935 1.00 14.72 177 LEU B C 1
ATOM 3372 O O . LEU B 1 177 ? 7.417 -19.609 18.719 1.00 14.82 177 LEU B O 1
ATOM 3377 N N . MET B 1 178 ? 7.569 -20.965 20.497 1.00 15.16 178 MET B N 1
ATOM 3378 C CA . MET B 1 178 ? 8.066 -22.101 19.706 1.00 14.73 178 MET B CA 1
ATOM 3379 C C . MET B 1 178 ? 7.013 -22.578 18.730 1.00 13.91 178 MET B C 1
ATOM 3380 O O . MET B 1 178 ? 7.307 -22.762 17.562 1.00 13.61 178 MET B O 1
ATOM 3385 N N . TRP B 1 179 ? 5.800 -22.808 19.204 1.00 13.89 179 TRP B N 1
ATOM 3386 C CA . TRP B 1 179 ? 4.710 -23.224 18.306 1.00 14.14 179 TRP B CA 1
ATOM 3387 C C . TRP B 1 179 ? 4.449 -22.192 17.201 1.00 14.23 179 TRP B C 1
ATOM 3388 O O . TRP B 1 179 ? 4.203 -22.547 16.051 1.00 13.52 179 TRP B O 1
ATOM 3399 N N . SER B 1 180 ? 4.519 -20.913 17.540 1.00 14.09 180 SER B N 1
ATOM 3400 C CA . SER B 1 180 ? 4.335 -19.875 16.522 1.00 14.37 180 SER B CA 1
ATOM 3401 C C . SER B 1 180 ? 5.422 -19.949 15.440 1.00 14.08 180 SER B C 1
ATOM 3402 O O . SER B 1 180 ? 5.132 -19.926 14.227 1.00 14.36 180 SER B O 1
ATOM 3405 N N . THR B 1 181 ? 6.670 -20.057 15.884 1.00 13.78 181 THR B N 1
ATOM 3406 C CA . THR B 1 181 ? 7.816 -20.155 14.961 1.00 13.20 181 THR B CA 1
ATOM 3407 C C . THR B 1 181 ? 7.730 -21.407 14.071 1.00 13.24 181 THR B C 1
ATOM 3408 O O . THR B 1 181 ? 7.878 -21.321 12.845 1.00 13.64 181 THR B O 1
ATOM 3412 N N . LEU B 1 182 ? 7.474 -22.561 14.686 1.00 13.09 182 LEU B N 1
ATOM 3413 C CA . LEU B 1 182 ? 7.390 -23.833 13.952 1.00 13.47 182 LEU B CA 1
ATOM 3414 C C . LEU B 1 182 ? 6.334 -23.790 12.880 1.00 13.41 182 LEU B C 1
ATOM 3415 O O . LEU B 1 182 ? 6.552 -24.295 11.776 1.00 12.91 182 LEU B O 1
ATOM 3420 N N . THR B 1 183 ? 5.174 -23.218 13.215 1.00 13.59 183 THR B N 1
ATOM 3421 C CA . THR B 1 183 ? 4.042 -23.196 12.296 1.00 13.30 183 THR B CA 1
ATOM 3422 C C . THR B 1 183 ? 4.288 -22.211 11.141 1.00 13.46 183 THR B C 1
ATOM 3423 O O . THR B 1 183 ? 4.066 -22.546 9.971 1.00 13.67 183 THR B O 1
ATOM 3427 N N . GLY B 1 184 ? 4.802 -21.017 11.447 1.00 13.41 184 GLY B N 1
ATOM 3428 C CA . GLY B 1 184 ? 5.217 -20.090 10.398 1.00 13.02 184 GLY B CA 1
ATOM 3429 C C . GLY B 1 184 ? 6.304 -20.665 9.491 1.00 13.40 184 GLY B C 1
ATOM 3430 O O . GLY B 1 184 ? 6.292 -20.460 8.259 1.00 13.62 184 GLY B O 1
ATOM 3431 N N . TRP B 1 185 ? 7.249 -21.395 10.088 1.00 13.08 185 TRP B N 1
ATOM 3432 C CA . TRP B 1 185 ? 8.278 -22.077 9.313 1.00 12.86 185 TRP B CA 1
ATOM 3433 C C . TRP B 1 185 ? 7.657 -23.110 8.401 1.00 12.85 185 TRP B C 1
ATOM 3434 O O . TRP B 1 185 ? 8.002 -23.187 7.233 1.00 12.42 185 TRP B O 1
ATOM 3445 N N . LEU B 1 186 ? 6.766 -23.924 8.948 1.00 13.98 186 LEU B N 1
ATOM 3446 C CA . LEU B 1 186 ? 6.089 -24.978 8.159 1.00 14.70 186 LEU B CA 1
ATOM 3447 C C . LEU B 1 186 ? 5.254 -24.390 7.019 1.00 14.37 186 LEU B C 1
ATOM 3448 O O . LEU B 1 186 ? 5.253 -24.918 5.903 1.00 14.34 186 LEU B O 1
ATOM 3453 N N . HIS B 1 187 ? 4.566 -23.291 7.308 1.00 14.55 187 HIS B N 1
ATOM 3454 C CA . HIS B 1 187 ? 3.779 -22.601 6.271 1.00 15.18 187 HIS B CA 1
ATOM 3455 C C . HIS B 1 187 ? 4.668 -22.132 5.099 1.00 15.17 187 HIS B C 1
ATOM 3456 O O . HIS B 1 187 ? 4.391 -22.432 3.929 1.00 15.10 187 HIS B O 1
ATOM 3463 N N . GLY B 1 188 ? 5.766 -21.456 5.435 1.00 15.02 188 GLY B N 1
ATOM 3464 C CA . GLY B 1 188 ? 6.736 -21.019 4.435 1.00 15.33 188 GLY B CA 1
ATOM 3465 C C . GLY B 1 188 ? 7.402 -22.159 3.682 1.00 15.33 188 GLY B C 1
ATOM 3466 O O . GLY B 1 188 ? 7.580 -22.082 2.464 1.00 15.20 188 GLY B O 1
ATOM 3467 N N . THR B 1 189 ? 7.754 -23.216 4.404 1.00 15.20 189 THR B N 1
ATOM 3468 C CA . THR B 1 189 ? 8.323 -24.411 3.794 1.00 15.44 189 THR B CA 1
ATOM 3469 C C . THR B 1 189 ? 7.364 -25.061 2.774 1.00 15.96 189 THR B C 1
ATOM 3470 O O . THR B 1 189 ? 7.780 -25.452 1.693 1.00 15.63 189 THR B O 1
ATOM 3474 N N . ALA B 1 190 ? 6.085 -25.165 3.111 1.00 16.71 190 ALA B N 1
ATOM 3475 C CA . ALA B 1 190 ? 5.068 -25.633 2.163 1.00 16.33 190 ALA B CA 1
ATOM 3476 C C . ALA B 1 190 ? 5.092 -24.774 0.890 1.00 17.26 190 ALA B C 1
ATOM 3477 O O . ALA B 1 190 ? 5.108 -25.272 -0.240 1.00 16.75 190 ALA B O 1
ATOM 3479 N N . LEU B 1 191 ? 5.149 -23.468 1.092 1.00 18.04 191 LEU B N 1
ATOM 3480 C CA . LEU B 1 191 ? 5.144 -22.520 -0.001 1.00 18.37 191 LEU B CA 1
ATOM 3481 C C . LEU B 1 191 ? 6.322 -22.713 -0.965 1.00 17.61 191 LEU B C 1
ATOM 3482 O O . LEU B 1 191 ? 6.122 -22.922 -2.155 1.00 17.22 191 LEU B O 1
ATOM 3487 N N . VAL B 1 192 ? 7.555 -22.665 -0.460 1.00 17.41 192 VAL B N 1
ATOM 3488 C CA . VAL B 1 192 ? 8.722 -22.811 -1.345 1.00 17.35 192 VAL B CA 1
ATOM 3489 C C . VAL B 1 192 ? 8.779 -24.229 -1.892 1.00 17.37 192 VAL B C 1
ATOM 3490 O O . VAL B 1 192 ? 9.286 -24.436 -2.967 1.00 16.90 192 VAL B O 1
ATOM 3494 N N . GLY B 1 193 ? 8.247 -25.190 -1.140 1.00 17.89 193 GLY B N 1
ATOM 3495 C CA . GLY B 1 193 ? 8.184 -26.603 -1.565 1.00 19.42 193 GLY B CA 1
ATOM 3496 C C . GLY B 1 193 ? 7.333 -26.867 -2.798 1.00 20.11 193 GLY B C 1
ATOM 3497 O O . GLY B 1 193 ? 7.681 -27.696 -3.629 1.00 19.13 193 GLY B O 1
ATOM 3498 N N . ALA B 1 194 ? 6.225 -26.144 -2.925 1.00 22.81 194 ALA B N 1
ATOM 3499 C CA . ALA B 1 194 ? 5.425 -26.160 -4.157 1.00 25.03 194 ALA B CA 1
ATOM 3500 C C . ALA B 1 194 ? 6.241 -25.768 -5.392 1.00 27.03 194 ALA B C 1
ATOM 3501 O O . ALA B 1 194 ? 5.899 -26.156 -6.496 1.00 27.35 194 ALA B O 1
ATOM 3503 N N . GLU B 1 195 ? 7.317 -25.005 -5.202 1.00 28.98 195 GLU B N 1
ATOM 3504 C CA . GLU B 1 195 ? 8.246 -24.675 -6.285 1.00 29.26 195 GLU B CA 1
ATOM 3505 C C . GLU B 1 195 ? 9.447 -25.595 -6.372 1.00 28.97 195 GLU B C 1
ATOM 3506 O O . GLU B 1 195 ? 10.394 -25.263 -7.051 1.00 29.01 195 GLU B O 1
ATOM 3512 N N . LYS B 1 196 ? 9.415 -26.737 -5.689 1.00 28.61 196 LYS B N 1
ATOM 3513 C CA . LYS B 1 196 ? 10.506 -27.720 -5.723 1.00 30.03 196 LYS B CA 1
ATOM 3514 C C . LYS B 1 196 ? 11.804 -27.283 -5.049 1.00 26.66 196 LYS B C 1
ATOM 3515 O O . LYS B 1 196 ? 12.856 -27.840 -5.320 1.00 27.17 196 LYS B O 1
ATOM 3521 N N . THR B 1 197 ? 11.717 -26.300 -4.156 1.00 24.28 197 THR B N 1
ATOM 3522 C CA . THR B 1 197 ? 12.782 -26.028 -3.192 1.00 21.18 197 THR B CA 1
ATOM 3523 C C . THR B 1 197 ? 12.558 -26.942 -1.965 1.00 18.74 197 THR B C 1
ATOM 3524 O O . THR B 1 197 ? 11.528 -26.830 -1.278 1.00 18.58 197 THR B O 1
ATOM 3528 N N . SER B 1 198 ? 13.515 -27.823 -1.682 1.00 16.31 198 SER B N 1
ATOM 3529 C CA . SER B 1 198 ? 13.369 -28.762 -0.571 1.00 15.66 198 SER B CA 1
ATOM 3530 C C . SER B 1 198 ? 13.435 -28.024 0.763 1.00 14.81 198 SER B C 1
ATOM 3531 O O . SER B 1 198 ? 14.012 -26.938 0.850 1.00 14.64 198 SER B O 1
ATOM 3534 N N . ALA B 1 199 ? 12.812 -28.602 1.790 1.00 14.65 199 ALA B N 1
ATOM 3535 C CA . ALA B 1 199 ? 12.886 -28.065 3.160 1.00 14.18 199 ALA B CA 1
ATOM 3536 C C . ALA B 1 199 ? 14.339 -27.994 3.624 1.00 13.76 199 ALA B C 1
ATOM 3537 O O . ALA B 1 199 ? 14.739 -27.040 4.321 1.00 13.87 199 ALA B O 1
ATOM 3539 N N . THR B 1 200 ? 15.133 -28.973 3.209 1.00 13.11 200 THR B N 1
ATOM 3540 C CA . THR B 1 200 ? 16.548 -29.013 3.594 1.00 13.38 200 THR B CA 1
ATOM 3541 C C . THR B 1 200 ? 17.371 -27.913 2.920 1.00 13.52 200 THR B C 1
ATOM 3542 O O . THR B 1 200 ? 18.383 -27.478 3.469 1.00 13.63 200 THR B O 1
ATOM 3546 N N . THR B 1 201 ? 16.932 -27.456 1.752 1.00 13.89 201 THR B N 1
ATOM 3547 C CA . THR B 1 201 ? 17.533 -26.287 1.109 1.00 14.24 201 THR B CA 1
ATOM 3548 C C . THR B 1 201 ? 17.090 -24.960 1.750 1.00 14.61 201 THR B C 1
ATOM 3549 O O . THR B 1 201 ? 17.913 -24.066 1.944 1.00 14.44 201 THR B O 1
ATOM 3553 N N . PHE B 1 202 ? 15.793 -24.830 2.051 1.00 14.64 202 PHE B N 1
ATOM 3554 C CA . PHE B 1 202 ? 15.233 -23.587 2.589 1.00 14.96 202 PHE B CA 1
ATOM 3555 C C . PHE B 1 202 ? 15.659 -23.327 4.039 1.00 14.54 202 PHE B C 1
ATOM 3556 O O . PHE B 1 202 ? 15.904 -22.181 4.440 1.00 14.23 202 PHE B O 1
ATOM 3564 N N . THR B 1 203 ? 15.742 -24.387 4.828 1.00 14.38 203 THR B N 1
ATOM 3565 C CA . THR B 1 203 ? 15.792 -24.239 6.270 1.00 14.32 203 THR B CA 1
ATOM 3566 C C . THR B 1 203 ? 17.057 -23.534 6.794 1.00 14.39 203 THR B C 1
ATOM 3567 O O . THR B 1 203 ? 16.956 -22.754 7.744 1.00 14.25 203 THR B O 1
ATOM 3571 N N . PRO B 1 204 ? 18.235 -23.785 6.195 1.00 14.79 204 PRO B N 1
ATOM 3572 C CA . PRO B 1 204 ? 19.398 -23.019 6.673 1.00 14.74 204 PRO B CA 1
ATOM 3573 C C . PRO B 1 204 ? 19.232 -21.491 6.539 1.00 14.69 204 PRO B C 1
ATOM 3574 O O . PRO B 1 204 ? 19.784 -20.737 7.357 1.00 14.10 204 PRO B O 1
ATOM 3578 N N . PHE B 1 205 ? 18.466 -21.039 5.552 1.00 14.35 205 PHE B N 1
ATOM 3579 C CA . PHE B 1 205 ? 18.151 -19.607 5.418 1.00 14.36 205 PHE B CA 1
ATOM 3580 C C . PHE B 1 205 ? 17.220 -19.159 6.531 1.00 14.51 205 PHE B C 1
ATOM 3581 O O . PHE B 1 205 ? 17.387 -18.069 7.074 1.00 14.20 205 PHE B O 1
ATOM 3589 N N . ALA B 1 206 ? 16.240 -20.005 6.866 1.00 14.16 206 ALA B N 1
ATOM 3590 C CA . ALA B 1 206 ? 15.346 -19.753 7.998 1.00 13.53 206 ALA B CA 1
ATOM 3591 C C . ALA B 1 206 ? 16.115 -19.670 9.318 1.00 12.89 206 ALA B C 1
ATOM 3592 O O . ALA B 1 206 ? 15.846 -18.794 10.134 1.00 12.21 206 ALA B O 1
ATOM 3594 N N . VAL B 1 207 ? 17.072 -20.569 9.512 1.00 13.04 207 VAL B N 1
ATOM 3595 C CA . VAL B 1 207 ? 17.828 -20.615 10.754 1.00 12.89 207 VAL B CA 1
ATOM 3596 C C . VAL B 1 207 ? 18.606 -19.320 10.887 1.00 12.83 207 VAL B C 1
ATOM 3597 O O . VAL B 1 207 ? 18.551 -18.644 11.908 1.00 12.18 207 VAL B O 1
ATOM 3601 N N . ARG B 1 208 ? 19.309 -18.962 9.830 1.00 13.66 208 ARG B N 1
ATOM 3602 C CA . ARG B 1 208 ? 20.098 -17.733 9.820 1.00 14.20 208 ARG B CA 1
ATOM 3603 C C . ARG B 1 208 ? 19.232 -16.492 10.035 1.00 14.03 208 ARG B C 1
ATOM 3604 O O . ARG B 1 208 ? 19.576 -15.617 10.820 1.00 13.90 208 ARG B O 1
ATOM 3612 N N . TRP B 1 209 ? 18.101 -16.446 9.339 1.00 13.94 209 TRP B N 1
ATOM 3613 C CA . TRP B 1 209 ? 17.121 -15.378 9.507 1.00 14.55 209 TRP B CA 1
ATOM 3614 C C . TRP B 1 209 ? 16.663 -15.253 10.955 1.00 14.56 209 TRP B C 1
ATOM 3615 O O . TRP B 1 209 ? 16.418 -14.150 11.422 1.00 13.92 209 TRP B O 1
ATOM 3626 N N . LEU B 1 210 ? 16.523 -16.375 11.665 1.00 14.73 210 LEU B N 1
ATOM 3627 C CA . LEU B 1 210 ? 16.043 -16.307 13.041 1.00 14.85 210 LEU B CA 1
ATOM 3628 C C . LEU B 1 210 ? 16.996 -15.551 13.965 1.00 14.84 210 LEU B C 1
ATOM 3629 O O . LEU B 1 210 ? 16.571 -15.031 15.008 1.00 14.67 210 LEU B O 1
ATOM 3634 N N . THR B 1 211 ? 18.282 -15.526 13.617 1.00 14.75 211 THR B N 1
ATOM 3635 C CA . THR B 1 211 ? 19.255 -14.705 14.353 1.00 15.08 211 THR B CA 1
ATOM 3636 C C . THR B 1 211 ? 18.884 -13.226 14.260 1.00 14.94 211 THR B C 1
ATOM 3637 O O . THR B 1 211 ? 18.801 -12.539 15.265 1.00 15.29 211 THR B O 1
ATOM 3641 N N . ALA B 1 212 ? 18.605 -12.754 13.060 1.00 15.18 212 ALA B N 1
ATOM 3642 C CA . ALA B 1 212 ? 18.168 -11.361 12.875 1.00 15.88 212 ALA B CA 1
ATOM 3643 C C . ALA B 1 212 ? 16.791 -11.084 13.502 1.00 16.20 212 ALA B C 1
ATOM 3644 O O . ALA B 1 212 ? 16.548 -10.014 14.048 1.00 16.44 212 ALA B O 1
ATOM 3646 N N . VAL B 1 213 ? 15.888 -12.055 13.437 1.00 16.47 213 VAL B N 1
ATOM 3647 C CA . VAL B 1 213 ? 14.585 -11.896 14.071 1.00 15.95 213 VAL B CA 1
ATOM 3648 C C . VAL B 1 213 ? 14.755 -11.797 15.592 1.00 15.64 213 VAL B C 1
ATOM 3649 O O . VAL B 1 213 ? 14.085 -10.987 16.231 1.00 14.46 213 VAL B O 1
ATOM 3653 N N . ALA B 1 214 ? 15.639 -12.616 16.164 1.00 14.75 214 ALA B N 1
ATOM 3654 C CA . ALA B 1 214 ? 15.903 -12.549 17.608 1.00 14.43 214 ALA B CA 1
ATOM 3655 C C . ALA B 1 214 ? 16.409 -11.164 17.974 1.00 14.37 214 ALA B C 1
ATOM 3656 O O . ALA B 1 214 ? 16.106 -10.671 19.031 1.00 13.86 214 ALA B O 1
ATOM 3658 N N . GLY B 1 215 ? 17.193 -10.551 17.092 1.00 14.95 215 GLY B N 1
ATOM 3659 C CA . GLY B 1 215 ? 17.634 -9.151 17.228 1.00 14.88 215 GLY B CA 1
ATOM 3660 C C . GLY B 1 215 ? 16.476 -8.162 17.250 1.00 14.71 215 GLY B C 1
ATOM 3661 O O . GLY B 1 215 ? 16.524 -7.160 17.972 1.00 13.93 215 GLY B O 1
ATOM 3662 N N . PHE B 1 216 ? 15.424 -8.441 16.482 1.00 14.30 216 PHE B N 1
ATOM 3663 C CA . PHE B 1 216 ? 14.227 -7.604 16.527 1.00 14.43 216 PHE B CA 1
ATOM 3664 C C . PHE B 1 216 ? 13.578 -7.697 17.907 1.00 15.16 216 PHE B C 1
ATOM 3665 O O . PHE B 1 216 ? 13.127 -6.678 18.454 1.00 15.69 216 PHE B O 1
ATOM 3673 N N . LEU B 1 217 ? 13.545 -8.899 18.479 1.00 14.76 217 LEU B N 1
ATOM 3674 C CA . LEU B 1 217 ? 12.999 -9.062 19.829 1.00 15.40 217 LEU B CA 1
ATOM 3675 C C . LEU B 1 217 ? 13.757 -8.179 20.834 1.00 14.52 217 LEU B C 1
ATOM 3676 O O . LEU B 1 217 ? 13.158 -7.490 21.640 1.00 15.09 217 LEU B O 1
ATOM 3681 N N . THR B 1 218 ? 15.072 -8.221 20.763 1.00 14.74 218 THR B N 1
ATOM 3682 C CA . THR B 1 218 ? 15.929 -7.424 21.646 1.00 15.49 218 THR B CA 1
ATOM 3683 C C . THR B 1 218 ? 15.670 -5.914 21.529 1.00 15.55 218 THR B C 1
ATOM 3684 O O . THR B 1 218 ? 15.521 -5.225 22.537 1.00 16.14 218 THR B O 1
ATOM 3688 N N . THR B 1 219 ? 15.566 -5.420 20.295 1.00 15.23 219 THR B N 1
ATOM 3689 C CA . THR B 1 219 ? 15.228 -4.029 20.026 1.00 15.28 219 THR B CA 1
ATOM 3690 C C . THR B 1 219 ? 13.856 -3.640 20.557 1.00 15.00 219 THR B C 1
ATOM 3691 O O . THR B 1 219 ? 13.692 -2.542 21.092 1.00 15.01 219 THR B O 1
ATOM 3695 N N . TYR B 1 220 ? 12.875 -4.512 20.387 1.00 14.87 220 TYR B N 1
ATOM 3696 C CA . TYR B 1 220 ? 11.499 -4.147 20.690 1.00 15.65 220 TYR B CA 1
ATOM 3697 C C . TYR B 1 220 ? 11.119 -4.297 22.173 1.00 15.46 220 TYR B C 1
ATOM 3698 O O . TYR B 1 220 ? 10.139 -3.679 22.623 1.00 16.91 220 TYR B O 1
ATOM 3707 N N . ALA B 1 221 ? 11.876 -5.086 22.932 1.00 14.54 221 ALA B N 1
ATOM 3708 C CA . ALA B 1 221 ? 11.616 -5.239 24.366 1.00 14.12 221 ALA B CA 1
ATOM 3709 C C . ALA B 1 221 ? 11.415 -3.909 25.136 1.00 14.35 221 ALA B C 1
ATOM 3710 O O . ALA B 1 221 ? 10.399 -3.742 25.830 1.00 14.64 221 ALA B O 1
ATOM 3712 N N . PRO B 1 222 ? 12.378 -2.961 25.045 1.00 14.92 222 PRO B N 1
ATOM 3713 C CA . PRO B 1 222 ? 12.159 -1.709 25.779 1.00 14.73 222 PRO B CA 1
ATOM 3714 C C . PRO B 1 222 ? 10.950 -0.919 25.251 1.00 14.61 222 PRO B C 1
ATOM 3715 O O . PRO B 1 222 ? 10.350 -0.150 26.017 1.00 14.30 222 PRO B O 1
ATOM 3719 N N . GLN B 1 223 ? 10.596 -1.096 23.976 1.00 13.86 223 GLN B N 1
ATOM 3720 C CA . GLN B 1 223 ? 9.350 -0.518 23.454 1.00 14.37 223 GLN B CA 1
ATOM 3721 C C . GLN B 1 223 ? 8.123 -1.116 24.139 1.00 15.55 223 GLN B C 1
ATOM 3722 O O . GLN B 1 223 ? 7.251 -0.380 24.578 1.00 15.42 223 GLN B O 1
ATOM 3728 N N . VAL B 1 224 ? 8.069 -2.446 24.235 1.00 16.31 224 VAL B N 1
ATOM 3729 C CA . VAL B 1 224 ? 6.959 -3.099 24.926 1.00 17.15 224 VAL B CA 1
ATOM 3730 C C . VAL B 1 224 ? 6.843 -2.602 26.387 1.00 18.28 224 VAL B C 1
ATOM 3731 O O . VAL B 1 224 ? 5.762 -2.281 26.845 1.00 19.57 224 VAL B O 1
ATOM 3735 N N . ASP B 1 225 ? 7.944 -2.511 27.114 1.00 18.75 225 ASP B N 1
ATOM 3736 C CA . ASP B 1 225 ? 7.885 -2.035 28.515 1.00 18.79 225 ASP B CA 1
ATOM 3737 C C . ASP B 1 225 ? 7.447 -0.565 28.640 1.00 19.29 225 ASP B C 1
ATOM 3738 O O . ASP B 1 225 ? 6.743 -0.204 29.584 1.00 18.76 225 ASP B O 1
ATOM 3743 N N . ALA B 1 226 ? 7.842 0.272 27.676 1.00 18.39 226 ALA B N 1
ATOM 3744 C CA . ALA B 1 226 ? 7.441 1.687 27.665 1.00 18.02 226 ALA B CA 1
ATOM 3745 C C . ALA B 1 226 ? 5.994 1.939 27.201 1.00 17.94 226 ALA B C 1
ATOM 3746 O O . ALA B 1 226 ? 5.406 2.939 27.563 1.00 17.70 226 ALA B O 1
ATOM 3748 N N . GLY B 1 227 ? 5.434 1.046 26.395 1.00 17.69 227 GLY B N 1
ATOM 3749 C CA . GLY B 1 227 ? 4.151 1.293 25.745 1.00 17.62 227 GLY B CA 1
ATOM 375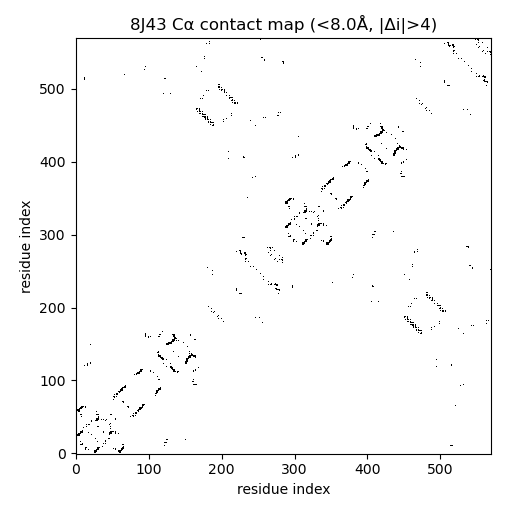0 C C . GLY B 1 227 ? 4.264 2.296 24.619 1.00 17.79 227 GLY B C 1
ATOM 3751 O O . GLY B 1 227 ? 3.294 2.980 24.283 1.00 18.51 227 GLY B O 1
ATOM 3752 N N . ARG B 1 228 ? 5.445 2.372 24.016 1.00 17.81 228 ARG B N 1
ATOM 3753 C CA . ARG B 1 228 ? 5.721 3.344 22.981 1.00 18.04 228 ARG B CA 1
ATOM 3754 C C . ARG B 1 228 ? 6.590 2.678 21.917 1.00 18.10 228 ARG B C 1
ATOM 3755 O O . ARG B 1 228 ? 7.629 2.073 22.240 1.00 16.81 228 ARG B O 1
ATOM 3763 N N . TYR B 1 229 ? 6.173 2.815 20.656 1.00 17.27 229 TYR B N 1
ATOM 3764 C CA . TYR B 1 229 ? 6.624 1.939 19.575 1.00 17.86 229 TYR B CA 1
ATOM 3765 C C . TYR B 1 229 ? 7.099 2.708 18.328 1.00 17.48 229 TYR B C 1
ATOM 3766 O O . TYR B 1 229 ? 6.468 2.645 17.274 1.00 17.10 229 TYR B O 1
ATOM 3775 N N . PRO B 1 230 ? 8.237 3.415 18.435 1.00 17.71 230 PRO B N 1
ATOM 3776 C CA . PRO B 1 230 ? 8.602 4.294 17.329 1.00 18.10 230 PRO B CA 1
ATOM 3777 C C . PRO B 1 230 ? 8.845 3.530 16.018 1.00 18.67 230 PRO B C 1
ATOM 3778 O O . PRO B 1 230 ? 9.555 2.522 16.022 1.00 17.74 230 PRO B O 1
ATOM 3782 N N . GLY B 1 231 ? 8.249 4.000 14.922 1.00 18.67 231 GLY B N 1
ATOM 3783 C CA . GLY B 1 231 ? 8.400 3.353 13.618 1.00 20.32 231 GLY B CA 1
ATOM 3784 C C . GLY B 1 231 ? 9.655 3.792 12.887 1.00 20.78 231 GLY B C 1
ATOM 3785 O O . GLY B 1 231 ? 9.568 4.239 11.750 1.00 21.70 231 GLY B O 1
ATOM 3786 N N . ASP B 1 232 ? 10.811 3.657 13.539 1.00 21.62 232 ASP B N 1
ATOM 3787 C CA . ASP B 1 232 ? 12.130 4.071 13.005 1.00 22.27 232 ASP B CA 1
ATOM 3788 C C . ASP B 1 232 ? 12.714 3.070 12.001 1.00 20.47 232 ASP B C 1
ATOM 3789 O O . ASP B 1 232 ? 13.530 3.435 11.160 1.00 19.52 232 ASP B O 1
ATOM 3794 N N . ASP B 1 233 ? 12.339 1.802 12.132 1.00 18.14 233 ASP B N 1
ATOM 3795 C CA . ASP B 1 233 ? 12.932 0.728 11.339 1.00 16.68 233 ASP B CA 1
ATOM 3796 C C . ASP B 1 233 ? 11.983 0.212 10.255 1.00 15.78 233 ASP B C 1
ATOM 3797 O O . ASP B 1 233 ? 12.345 0.148 9.074 1.00 14.64 233 ASP B O 1
ATOM 3802 N N . ALA B 1 234 ? 10.771 -0.148 10.667 1.00 15.59 234 ALA B N 1
ATOM 3803 C CA . ALA B 1 234 ? 9.744 -0.609 9.753 1.00 15.70 234 ALA B CA 1
ATOM 3804 C C . ALA B 1 234 ? 8.378 -0.439 10.404 1.00 16.51 234 ALA B C 1
ATOM 3805 O O . ALA B 1 234 ? 8.238 -0.657 11.625 1.00 16.91 234 ALA B O 1
ATOM 3807 N N . THR B 1 235 ? 7.377 -0.082 9.604 1.00 15.80 235 THR B N 1
ATOM 3808 C CA . THR B 1 235 ? 6.063 0.277 10.123 1.00 15.91 235 THR B CA 1
ATOM 3809 C C . THR B 1 235 ? 5.017 -0.810 9.914 1.00 15.91 235 THR B C 1
ATOM 3810 O O . THR B 1 235 ? 5.116 -1.640 8.989 1.00 14.49 235 THR B O 1
ATOM 3814 N N . VAL B 1 236 ? 4.002 -0.802 10.786 1.00 16.07 236 VAL B N 1
ATOM 3815 C CA . VAL B 1 236 ? 2.881 -1.735 10.660 1.00 15.88 236 VAL B CA 1
ATOM 3816 C C . VAL B 1 236 ? 2.248 -1.631 9.263 1.00 16.14 236 VAL B C 1
ATOM 3817 O O . VAL B 1 236 ? 1.936 -2.662 8.648 1.00 14.91 236 VAL B O 1
ATOM 3821 N N . ASP B 1 237 ? 2.074 -0.406 8.759 1.00 16.94 237 ASP B N 1
ATOM 3822 C CA . ASP B 1 237 ? 1.428 -0.221 7.437 1.00 18.19 237 ASP B CA 1
ATOM 3823 C C . ASP B 1 237 ? 2.221 -0.884 6.324 1.00 17.41 237 ASP B C 1
ATOM 3824 O O . ASP B 1 237 ? 1.636 -1.463 5.418 1.00 16.46 237 ASP B O 1
ATOM 3829 N N . VAL B 1 238 ? 3.549 -0.815 6.408 1.00 17.08 238 VAL B N 1
ATOM 3830 C CA . VAL B 1 238 ? 4.404 -1.413 5.386 1.00 17.05 238 VAL B CA 1
ATOM 3831 C C . VAL B 1 238 ? 4.321 -2.930 5.453 1.00 16.74 238 VAL B C 1
ATOM 3832 O O . VAL B 1 238 ? 4.327 -3.603 4.415 1.00 15.93 238 VAL B O 1
ATOM 3836 N N . GLN B 1 239 ? 4.159 -3.453 6.661 1.00 16.67 239 GLN B N 1
ATOM 3837 C CA A GLN B 1 239 ? 4.105 -4.889 6.918 0.50 17.03 239 GLN B CA 1
ATOM 3838 C CA B GLN B 1 239 ? 4.151 -4.884 6.826 0.50 16.54 239 GLN B CA 1
ATOM 3839 C C . GLN B 1 239 ? 2.777 -5.493 6.468 1.00 16.91 239 GLN B C 1
ATOM 3840 O O . GLN B 1 239 ? 2.719 -6.642 6.058 1.00 16.34 239 GLN B O 1
ATOM 3851 N N . ILE B 1 240 ? 1.694 -4.709 6.571 1.00 17.05 240 ILE B N 1
ATOM 3852 C CA . ILE B 1 240 ? 0.378 -5.118 6.033 1.00 17.14 240 ILE B CA 1
ATOM 3853 C C . ILE B 1 240 ? 0.464 -5.278 4.503 1.00 17.29 240 ILE B C 1
ATOM 3854 O O . ILE B 1 240 ? -0.052 -6.257 3.927 1.00 18.16 240 ILE B O 1
ATOM 3859 N N . ALA B 1 241 ? 1.134 -4.336 3.843 1.00 18.02 241 ALA B N 1
ATOM 3860 C CA . ALA B 1 241 ? 1.332 -4.433 2.397 1.00 17.98 241 ALA B CA 1
ATOM 3861 C C . ALA B 1 241 ? 2.157 -5.685 2.028 1.00 18.30 241 ALA B C 1
ATOM 3862 O O . ALA B 1 241 ? 1.802 -6.398 1.090 1.00 18.13 241 ALA B O 1
ATOM 3864 N N . SER B 1 242 ? 3.220 -5.988 2.782 1.00 18.98 242 SER B N 1
ATOM 3865 C CA . SER B 1 242 ? 4.060 -7.134 2.407 1.00 18.99 242 SER B CA 1
ATOM 3866 C C . SER B 1 242 ? 3.445 -8.459 2.787 1.00 18.79 242 SER B C 1
ATOM 3867 O O . SER B 1 242 ? 3.643 -9.422 2.062 1.00 19.02 242 SER B O 1
ATOM 3870 N N . ILE B 1 243 ? 2.668 -8.538 3.867 1.00 18.82 243 ILE B N 1
ATOM 3871 C CA . ILE B 1 243 ? 1.997 -9.818 4.174 1.00 19.51 243 ILE B CA 1
ATOM 3872 C C . ILE B 1 243 ? 1.002 -10.245 3.067 1.00 19.96 243 ILE B C 1
ATOM 3873 O O . ILE B 1 243 ? 0.790 -11.441 2.865 1.00 19.96 243 ILE B O 1
ATOM 3878 N N . ASP B 1 244 ? 0.442 -9.282 2.326 1.00 20.83 244 ASP B N 1
ATOM 3879 C CA . ASP B 1 244 ? -0.451 -9.603 1.209 1.00 21.16 244 ASP B CA 1
ATOM 3880 C C . ASP B 1 244 ? 0.289 -10.335 0.107 1.00 20.98 244 ASP B C 1
ATOM 3881 O O . ASP B 1 244 ? -0.322 -11.120 -0.614 1.00 20.56 244 ASP B O 1
ATOM 3886 N N . HIS B 1 245 ? 1.593 -10.080 -0.039 1.00 20.35 245 HIS B N 1
ATOM 3887 C CA . HIS B 1 245 ? 2.424 -10.863 -0.963 1.00 20.26 245 HIS B CA 1
ATOM 3888 C C . HIS B 1 245 ? 2.561 -12.324 -0.504 1.00 19.55 245 HIS B C 1
ATOM 3889 O O . HIS B 1 245 ? 2.513 -13.233 -1.325 1.00 18.67 245 HIS B O 1
ATOM 3896 N N . LEU B 1 246 ? 2.726 -12.535 0.801 1.00 18.53 246 LEU B N 1
ATOM 3897 C CA . LEU B 1 246 ? 2.738 -13.876 1.361 1.00 18.31 246 LEU B CA 1
ATOM 3898 C C . LEU B 1 246 ? 1.391 -14.577 1.137 1.00 19.44 246 LEU B C 1
ATOM 3899 O O . LEU B 1 246 ? 1.343 -15.720 0.661 1.00 18.80 246 LEU B O 1
ATOM 3904 N N . LEU B 1 247 ? 0.298 -13.890 1.453 1.00 20.27 247 LEU B N 1
ATOM 3905 C CA . LEU B 1 247 ? -1.024 -14.498 1.278 1.00 22.30 247 LEU B CA 1
ATOM 3906 C C . LEU B 1 247 ? -1.266 -14.919 -0.175 1.00 23.72 247 LEU B C 1
ATOM 3907 O O . LEU B 1 247 ? -1.660 -16.037 -0.425 1.00 24.73 247 LEU B O 1
ATOM 3912 N N . HIS B 1 248 ? -1.008 -14.011 -1.115 1.00 25.68 248 HIS B N 1
ATOM 3913 C CA . HIS B 1 248 ? -1.152 -14.249 -2.554 1.00 27.54 248 HIS B CA 1
ATOM 3914 C C . HIS B 1 248 ? -0.274 -15.431 -3.032 1.00 25.99 248 HIS B C 1
ATOM 3915 O O . HIS B 1 248 ? -0.739 -16.340 -3.725 1.00 26.20 248 HIS B O 1
ATOM 3922 N N . ALA B 1 249 ? 0.992 -15.431 -2.651 1.00 23.37 249 ALA B N 1
ATOM 3923 C CA . ALA B 1 249 ? 1.884 -16.501 -3.048 1.00 22.59 249 ALA B CA 1
ATOM 3924 C C . ALA B 1 249 ? 1.421 -17.860 -2.505 1.00 21.50 249 ALA B C 1
ATOM 3925 O O . ALA B 1 249 ? 1.514 -18.866 -3.196 1.00 20.80 249 ALA B O 1
ATOM 3927 N N . ALA B 1 250 ? 0.943 -17.879 -1.267 1.00 22.15 250 ALA B N 1
ATOM 3928 C CA . ALA B 1 250 ? 0.537 -19.118 -0.598 1.00 23.03 250 ALA B CA 1
ATOM 3929 C C . ALA B 1 250 ? -0.770 -19.653 -1.18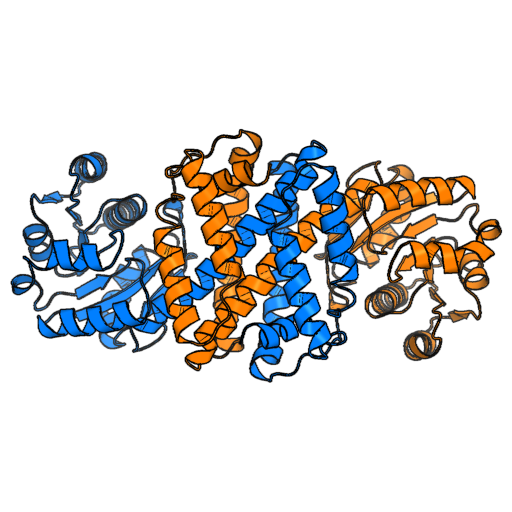9 1.00 25.08 250 ALA B C 1
ATOM 3930 O O . ALA B 1 250 ? -0.877 -20.835 -1.506 1.00 25.17 250 ALA B O 1
ATOM 3932 N N . ALA B 1 251 ? -1.746 -18.760 -1.361 1.00 26.16 251 ALA B N 1
ATOM 3933 C CA . ALA B 1 251 ? -3.057 -19.098 -1.932 1.00 26.46 251 ALA B CA 1
ATOM 3934 C C . ALA B 1 251 ? -2.936 -19.786 -3.289 1.00 26.69 251 ALA B C 1
ATOM 3935 O O . ALA B 1 251 ? -3.566 -20.787 -3.539 1.00 28.16 251 ALA B O 1
ATOM 3937 N N . SER B 1 252 ? -2.090 -19.245 -4.144 1.00 28.00 252 SER 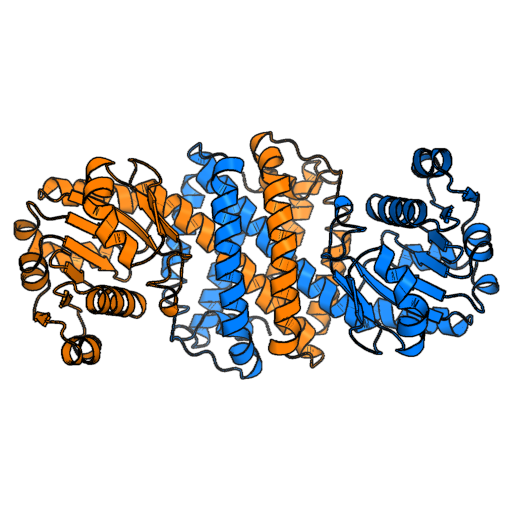B N 1
ATOM 3938 C CA . SER B 1 252 ? -1.847 -19.806 -5.469 1.00 28.68 252 SER B CA 1
ATOM 3939 C C . SER B 1 252 ? -1.120 -21.165 -5.471 1.00 28.37 252 SER B C 1
ATOM 3940 O O . SER B 1 252 ? -1.084 -21.841 -6.488 1.00 29.07 252 SER B O 1
ATOM 3943 N N . ARG B 1 253 ? -0.510 -21.541 -4.351 1.00 27.52 253 ARG B N 1
ATOM 3944 C CA . ARG B 1 253 ? 0.260 -22.776 -4.264 1.00 26.29 253 ARG B CA 1
ATOM 3945 C C . ARG B 1 253 ? -0.383 -23.793 -3.311 1.00 26.37 253 ARG B C 1
ATOM 3946 O O . ARG B 1 253 ? 0.250 -24.759 -2.903 1.00 27.07 253 ARG B O 1
ATOM 3954 N N . GLY B 1 254 ? -1.647 -23.573 -2.978 1.00 25.21 254 GLY B N 1
ATOM 3955 C CA . GLY B 1 254 ? -2.432 -24.552 -2.240 1.00 26.20 254 GLY B CA 1
ATOM 3956 C C . GLY B 1 254 ? -2.075 -24.631 -0.773 1.00 25.69 254 GLY B C 1
ATOM 3957 O O . GLY B 1 254 ? -2.285 -25.649 -0.151 1.00 26.81 254 GLY B O 1
ATOM 3958 N N . VAL B 1 255 ? -1.556 -23.552 -0.206 1.00 24.67 255 VAL B N 1
ATOM 3959 C CA . VAL B 1 255 ? -1.193 -23.550 1.197 1.00 24.09 255 VAL B CA 1
ATOM 3960 C C . VAL B 1 255 ? -2.265 -22.850 2.005 1.00 23.43 255 VAL B C 1
ATOM 3961 O O . VAL B 1 255 ? -2.640 -21.738 1.696 1.00 23.54 255 VAL B O 1
ATOM 3965 N N . ASP B 1 256 ? -2.748 -23.514 3.054 1.00 22.96 256 ASP B N 1
ATOM 3966 C CA . ASP B 1 256 ? -3.778 -22.954 3.917 1.00 23.80 256 ASP B CA 1
ATOM 3967 C C . ASP B 1 256 ? -3.248 -21.683 4.611 1.00 23.25 256 ASP B C 1
ATOM 3968 O O . ASP B 1 256 ? -2.183 -21.697 5.235 1.00 22.30 256 ASP B O 1
ATOM 3973 N N . ASN B 1 257 ? -4.027 -20.608 4.500 1.00 22.21 257 ASN B N 1
ATOM 3974 C CA . ASN B 1 257 ? -3.637 -19.283 4.950 1.00 21.65 257 ASN B CA 1
ATOM 3975 C C . ASN B 1 257 ? -4.251 -18.853 6.276 1.00 21.51 257 ASN B C 1
ATOM 3976 O O . ASN B 1 257 ? -4.208 -17.675 6.613 1.00 22.44 257 ASN B O 1
ATOM 3981 N N . ALA B 1 258 ? -4.795 -19.775 7.061 1.00 20.69 258 ALA B N 1
ATOM 3982 C CA . ALA B 1 258 ? -5.354 -19.354 8.338 1.00 21.03 258 ALA B CA 1
ATOM 3983 C C . ALA B 1 258 ? -4.339 -18.522 9.121 1.00 20.07 258 ALA B C 1
ATOM 3984 O O . ALA B 1 258 ? -4.679 -17.436 9.621 1.00 20.70 258 ALA B O 1
ATOM 3986 N N . LEU B 1 259 ? -3.101 -19.009 9.226 1.00 18.76 259 LEU B N 1
ATOM 3987 C CA . LEU B 1 259 ? -2.126 -18.341 10.104 1.00 18.29 259 LEU B CA 1
ATOM 3988 C C . LEU B 1 259 ? -1.824 -16.897 9.632 1.00 17.55 259 LEU B C 1
ATOM 3989 O O . LEU B 1 259 ? -2.060 -15.962 10.359 1.00 17.44 259 LEU B O 1
ATOM 3994 N N . PRO B 1 260 ? -1.332 -16.720 8.412 1.00 17.89 260 PRO B N 1
ATOM 3995 C CA . PRO B 1 260 ? -1.040 -15.357 7.991 1.00 19.44 260 PRO B CA 1
ATOM 3996 C C . PRO B 1 260 ? -2.265 -14.425 7.852 1.00 20.53 260 PRO B C 1
ATOM 3997 O O . PRO B 1 260 ? -2.090 -13.211 7.869 1.00 21.24 260 PRO B O 1
ATOM 4001 N N . GLU B 1 261 ? -3.470 -14.989 7.698 1.00 21.43 261 GLU B N 1
ATOM 4002 C CA . GLU B 1 261 ? -4.721 -14.217 7.744 1.00 21.62 261 GLU B CA 1
ATOM 4003 C C . GLU B 1 261 ? -4.907 -13.648 9.129 1.00 21.49 261 GLU B C 1
ATOM 4004 O O . GLU B 1 261 ? -5.211 -12.458 9.276 1.00 20.42 261 GLU B O 1
ATOM 4010 N N . LEU B 1 262 ? -4.736 -14.490 10.148 1.00 21.29 262 LEU B N 1
ATOM 4011 C CA . LEU B 1 262 ? -4.793 -14.012 11.523 1.00 22.00 262 LEU B CA 1
ATOM 4012 C C . LEU B 1 262 ? -3.730 -12.938 11.815 1.00 22.22 262 LEU B C 1
ATOM 4013 O O . LEU B 1 262 ? -4.046 -11.895 12.402 1.00 22.53 262 LEU B O 1
ATOM 4018 N N . LEU B 1 263 ? -2.481 -13.182 11.408 1.00 20.57 263 LEU B N 1
ATOM 4019 C CA . LEU B 1 263 ? -1.420 -12.181 11.613 1.00 19.44 263 LEU B CA 1
ATOM 4020 C C . LEU B 1 263 ? -1.745 -10.842 10.916 1.00 19.79 263 LEU B C 1
ATOM 4021 O O . LEU B 1 263 ? -1.494 -9.770 11.469 1.00 19.22 263 LEU B O 1
ATOM 4026 N N . LYS B 1 264 ? -2.301 -10.912 9.718 1.00 20.13 264 LYS B N 1
ATOM 4027 C CA . LYS B 1 264 ? -2.742 -9.707 9.014 1.00 21.87 264 LYS B CA 1
ATOM 4028 C C . LYS B 1 264 ? -3.844 -8.975 9.791 1.00 22.17 264 LYS B C 1
ATOM 4029 O O . LYS B 1 264 ? -3.822 -7.757 9.938 1.00 21.54 264 LYS B O 1
ATOM 4035 N N . SER B 1 265 ? -4.808 -9.738 10.280 1.00 22.91 265 SER B N 1
ATOM 4036 C CA . SER B 1 265 ? -5.914 -9.188 11.056 1.00 23.10 265 SER B CA 1
ATOM 4037 C C . SER B 1 265 ? -5.412 -8.469 12.304 1.00 22.81 265 SER B C 1
ATOM 4038 O O . SER B 1 265 ? -5.869 -7.378 12.639 1.00 22.91 265 SER B O 1
ATOM 4041 N N . VAL B 1 266 ? -4.456 -9.093 12.981 1.00 21.38 266 VAL B N 1
ATOM 4042 C CA . VAL B 1 266 ? -3.826 -8.512 14.161 1.00 20.66 266 VAL B CA 1
ATOM 4043 C C . VAL B 1 266 ? -3.107 -7.179 13.820 1.00 19.72 266 VAL B C 1
ATOM 4044 O O . VAL B 1 266 ? -3.215 -6.188 14.564 1.00 17.15 266 VAL B O 1
ATOM 4048 N N . MET B 1 267 ? -2.402 -7.148 12.690 1.00 18.86 267 MET B N 1
ATOM 4049 C CA . MET B 1 267 ? -1.808 -5.895 12.211 1.00 19.71 267 MET B CA 1
ATOM 4050 C C . MET B 1 267 ? -2.862 -4.832 11.864 1.00 18.74 267 MET B C 1
ATOM 4051 O O . MET B 1 267 ? -2.701 -3.662 12.203 1.00 17.67 267 MET B O 1
ATOM 4056 N N . GLU B 1 268 ? -3.919 -5.249 11.174 1.00 19.39 268 GLU B N 1
ATOM 4057 C CA . GLU B 1 268 ? -5.046 -4.352 10.861 1.00 20.63 268 GLU B CA 1
ATOM 4058 C C . GLU B 1 268 ? -5.688 -3.798 12.128 1.00 20.05 268 GLU B C 1
ATOM 4059 O O . GLU B 1 268 ? -6.002 -2.613 12.182 1.00 19.12 268 GLU B O 1
ATOM 4065 N N . GLN B 1 269 ? -5.864 -4.653 13.135 1.00 20.34 269 GLN B N 1
ATOM 4066 C CA . GLN B 1 269 ? -6.361 -4.219 14.436 1.00 21.42 269 GLN B CA 1
ATOM 4067 C C . GLN B 1 269 ? -5.454 -3.142 15.029 1.00 21.31 269 GLN B C 1
ATOM 4068 O O . GLN B 1 269 ? -5.931 -2.127 15.509 1.00 21.24 269 GLN B O 1
ATOM 4074 N N . ALA B 1 270 ? -4.144 -3.357 14.984 1.00 20.84 270 ALA B N 1
ATOM 4075 C CA . ALA B 1 270 ? -3.207 -2.375 15.517 1.00 20.81 270 ALA B CA 1
ATOM 4076 C C . ALA B 1 270 ? -3.266 -1.052 14.731 1.00 20.82 270 ALA B C 1
ATOM 4077 O O . ALA B 1 270 ? -3.265 0.035 15.320 1.00 19.85 270 ALA B O 1
ATOM 4079 N N . ARG B 1 271 ? -3.336 -1.148 13.407 1.00 21.09 271 ARG B N 1
ATOM 4080 C CA . ARG B 1 271 ? -3.508 0.041 12.560 1.00 22.42 271 ARG B CA 1
ATOM 4081 C C . ARG B 1 271 ? -4.779 0.828 12.920 1.00 23.33 271 ARG B C 1
ATOM 4082 O O . ARG B 1 271 ? -4.743 2.049 13.042 1.00 23.92 271 ARG B O 1
ATOM 4090 N N . ALA B 1 272 ? -5.897 0.119 13.076 1.00 23.56 272 ALA B N 1
ATOM 4091 C CA . ALA B 1 272 ? -7.181 0.747 13.443 1.00 23.05 272 ALA B CA 1
ATOM 4092 C C . ALA B 1 272 ? -7.106 1.475 14.793 1.00 22.43 272 ALA B C 1
ATOM 4093 O O . ALA B 1 272 ? -7.825 2.443 15.020 1.00 23.90 272 ALA B O 1
ATOM 4095 N N . ALA B 1 273 ? -6.245 0.990 15.685 1.00 20.67 273 ALA B N 1
ATOM 4096 C CA . ALA B 1 273 ? -6.031 1.594 16.993 1.00 20.14 273 ALA B CA 1
ATOM 4097 C C . ALA B 1 273 ? -5.012 2.721 16.973 1.00 19.61 273 ALA B C 1
ATOM 4098 O O . ALA B 1 273 ? -4.620 3.199 18.028 1.00 19.05 273 ALA B O 1
ATOM 4100 N N . GLY B 1 274 ? -4.578 3.135 15.780 1.00 19.66 274 GLY B N 1
ATOM 4101 C CA . GLY B 1 274 ? -3.649 4.258 15.620 1.00 19.43 274 GLY B CA 1
ATOM 4102 C C . GLY B 1 274 ? -2.161 3.928 15.507 1.00 19.42 274 GLY B C 1
ATOM 4103 O O . GLY B 1 274 ? -1.318 4.821 15.631 1.00 18.92 274 GLY B O 1
ATOM 4104 N N . HIS B 1 275 ? -1.825 2.668 15.238 1.00 19.00 275 HIS B N 1
ATOM 4105 C CA . HIS B 1 275 ? -0.428 2.245 15.240 1.00 18.60 275 HIS B CA 1
ATOM 4106 C C . HIS B 1 275 ? 0.168 1.952 13.850 1.00 18.36 275 HIS B C 1
ATOM 4107 O O . HIS B 1 275 ? 1.214 1.298 13.746 1.00 19.13 275 HIS B O 1
ATOM 4114 N N . GLY B 1 276 ? -0.464 2.479 12.800 1.00 18.67 276 GLY B N 1
ATOM 4115 C CA . GLY B 1 276 ? -0.016 2.299 11.408 1.00 17.89 276 GLY B CA 1
ATOM 4116 C C . GLY B 1 276 ? 1.414 2.731 11.150 1.00 18.18 276 GLY B C 1
ATOM 4117 O O . GLY B 1 276 ? 2.128 2.127 10.342 1.00 18.59 276 GLY B O 1
ATOM 4118 N N . SER B 1 277 ? 1.842 3.783 11.834 1.00 17.04 277 SER B N 1
ATOM 4119 C CA . SER B 1 277 ? 3.196 4.283 11.693 1.00 16.67 277 SER B CA 1
ATOM 4120 C C . SER B 1 277 ? 4.133 3.844 12.818 1.00 15.52 277 SER B C 1
ATOM 4121 O O . SER B 1 277 ? 5.280 4.277 12.877 1.00 14.32 277 SER B O 1
ATOM 4124 N N . ASP B 1 278 ? 3.657 3.000 13.716 1.00 15.35 278 ASP B N 1
ATOM 4125 C CA . ASP B 1 278 ? 4.511 2.468 14.777 1.00 15.33 278 ASP B CA 1
ATOM 4126 C C . ASP B 1 278 ? 5.213 1.203 14.322 1.00 15.20 278 ASP B C 1
ATOM 4127 O O . ASP B 1 278 ? 4.861 0.638 13.284 1.00 14.99 278 ASP B O 1
ATOM 4132 N N . SER B 1 279 ? 6.194 0.756 15.103 1.00 14.33 279 SER B N 1
ATOM 4133 C CA . SER B 1 279 ? 6.802 -0.554 14.887 1.00 14.73 279 SER B CA 1
ATOM 4134 C C . SER B 1 279 ? 5.818 -1.708 15.141 1.00 14.08 279 SER B C 1
ATOM 4135 O O . SER B 1 279 ? 4.743 -1.506 15.688 1.00 12.99 279 SER B O 1
ATOM 4138 N N . TYR B 1 280 ? 6.219 -2.917 14.750 1.00 13.94 280 TYR B N 1
ATOM 4139 C CA . TYR B 1 280 ? 5.393 -4.113 14.919 1.00 14.61 280 TYR B CA 1
ATOM 4140 C C . TYR B 1 280 ? 5.139 -4.417 16.407 1.00 14.84 280 TYR B C 1
ATOM 4141 O O . TYR B 1 280 ? 4.121 -4.994 16.752 1.00 14.79 280 TYR B O 1
ATOM 4150 N N . ALA B 1 281 ? 6.051 -4.010 17.289 1.00 15.43 281 ALA B N 1
ATOM 4151 C CA . ALA B 1 281 ? 5.847 -4.208 18.722 1.00 16.70 281 ALA B CA 1
ATOM 4152 C C . ALA B 1 281 ? 4.514 -3.607 19.227 1.00 15.98 281 ALA B C 1
ATOM 4153 O O . ALA B 1 281 ? 3.961 -4.075 20.237 1.00 16.80 281 ALA B O 1
ATOM 4155 N N . SER B 1 282 ? 4.018 -2.574 18.541 1.00 15.09 282 SER B N 1
ATOM 4156 C CA . SER B 1 282 ? 2.724 -1.976 18.862 1.00 15.91 282 SER B CA 1
ATOM 4157 C C . SER B 1 282 ? 1.570 -2.994 18.794 1.00 15.68 282 SER B C 1
ATOM 4158 O O . SER B 1 282 ? 0.540 -2.804 19.424 1.00 15.03 282 SER B O 1
ATOM 4161 N N . VAL B 1 283 ? 1.749 -4.076 18.037 1.00 16.26 283 VAL B N 1
ATOM 4162 C CA . VAL B 1 283 ? 0.769 -5.162 18.003 1.00 16.17 283 VAL B CA 1
ATOM 4163 C C . VAL B 1 283 ? 0.392 -5.692 19.408 1.00 16.49 283 VAL B C 1
ATOM 4164 O O . VAL B 1 283 ? -0.731 -6.146 19.633 1.00 15.74 283 VAL B O 1
ATOM 4168 N N . ILE B 1 284 ? 1.298 -5.606 20.368 1.00 17.21 284 ILE B N 1
ATOM 4169 C CA . ILE B 1 284 ? 0.953 -6.003 21.731 1.00 18.47 284 ILE B CA 1
ATOM 4170 C C . ILE B 1 284 ? -0.232 -5.204 22.314 1.00 19.63 284 ILE B C 1
ATOM 4171 O O . ILE B 1 284 ? -0.954 -5.707 23.180 1.00 19.15 284 ILE B O 1
ATOM 4176 N N . GLU B 1 285 ? -0.433 -3.978 21.839 1.00 19.48 285 GLU B N 1
ATOM 4177 C CA . GLU B 1 285 ? -1.594 -3.167 22.231 1.00 20.69 285 GLU B CA 1
ATOM 4178 C C . GLU B 1 285 ? -2.939 -3.826 21.919 1.00 20.81 285 GLU B C 1
ATOM 4179 O O . GLU B 1 285 ? -3.919 -3.548 22.586 1.00 20.27 285 GLU B O 1
ATOM 4185 N N . VAL B 1 286 ? -2.993 -4.689 20.912 1.00 21.34 286 VAL B N 1
ATOM 4186 C CA . VAL B 1 286 ? -4.243 -5.363 20.591 1.00 21.70 286 VAL B CA 1
ATOM 4187 C C . VAL B 1 286 ? -4.280 -6.804 21.101 1.00 23.11 286 VAL B C 1
ATOM 4188 O O . VAL B 1 286 ? -5.200 -7.554 20.789 1.00 23.06 286 VAL B O 1
ATOM 4192 N N . LEU B 1 287 ? -3.294 -7.188 21.902 1.00 23.72 287 LEU B N 1
ATOM 4193 C CA . LEU B 1 287 ? -3.324 -8.485 22.588 1.00 25.65 287 LEU B CA 1
ATOM 4194 C C . LEU B 1 287 ? -3.651 -8.333 24.088 1.00 27.72 287 LEU B C 1
ATOM 4195 O O . LEU B 1 287 ? -3.722 -9.318 24.817 1.00 25.79 287 LEU B O 1
ATOM 4200 N N . ARG B 1 288 ? -3.856 -7.091 24.528 1.00 31.67 288 ARG B N 1
ATOM 4201 C CA . ARG B 1 288 ? -4.124 -6.745 25.917 1.00 34.58 288 ARG B CA 1
ATOM 4202 C C . ARG B 1 288 ? -5.453 -6.030 26.034 1.00 36.38 288 ARG B C 1
ATOM 4203 O O . ARG B 1 288 ? -5.684 -5.327 27.025 1.00 39.09 288 ARG B O 1
#

Nearest PDB structures (foldseek):
  8j43-assembly1_B  TM=1.003E+00  e=2.113E-58  Frankia sp. QA3
  7y8m-assembly1_B  TM=9.463E-01  e=2.163E-33  Streptomyces clavuligerus
  8kfk-assembly1_A  TM=8.930E-01  e=1.176E-33  Paenibacillus mucilaginosus
  7y8o-assembly1_B  TM=9.215E-01  e=2.444E-33  Streptomyces clavuligerus
  4d3d-assembly1_B  TM=8.631E-01  e=3.118E-33  Bacillus cereus

Organism: NCBI:txid710111

Foldseek 3Di:
DDFAEEEEALDQASVLLQVLLLVVPHQYEYEYPDCVSCVVVVVSHYHYDPAPQVRLLVGLEYEYEHAAVVVVCVRCVVNLLRQANHEYEYQYADALVSQQVVCVSSVVSHYHYKYWHWQDGSVCFQEQVTEIEIEADPVVCVVCVVSVVRGYNYHYPYHRRRVRNVVRVVVVVVVVLLVVVLVLVQLLVVLVVQHSVNCVVVVVVVVVVVVVVVVVCVVVLVVVHFALPPHFLQVVLVVLVVVVVSSVVSVGDCPSSVVVSVLSVQLVVVPRRRGDPSSSVVVVD/DDWAEEEEALDQASVLLQVLLLVVPHQYEYEYPDCVSCPVVVVSHYHYDPAPQVRLLVTLEYEYEHAAVVVVCVRCVVNLLSQANHEYEYQYADALVSQQVVCVSSVVSHYHYKYWHWQDGSVCFQEQVTEIEIEADPVSCVVCVVSVVRGYNYHYPYHRRNVRNVVRVVVVVVVVLLVVVLVLVQLLVVLVVQHSVNCVVVVVVVVVVVVVVVVVCVVVLVVVHFALPDHFLLVVLVVLVVVVVSSVVSVGDCPSSVVVSVLSVVLVVVPRRRGDPSSSVVVVD

Radius of gyration: 26.98 Å; Cα contacts (8 Å, |Δi|>4): 1195; chains: 2; bounding box: 44×70×78 Å

InterPro domains:
  IPR006115 6-phosphogluconate dehydrogenase, NADP-binding [PF03446] (8-155)
  IPR013328 6-phosphogluconate dehydrogenase, domain 2 [G3DSA:1.10.1040.10] (162-290)
  IPR015815 3-hydroxyisobutyrate dehydrogenase-related [PIRSF000103] (4-289)
  IPR036291 NAD(P)-binding domain superfamily [SSF51735] (8-156)
  IPR048666 NADPH-dependent reductive aminase-like, C-terminal domain [PF21761] (163-288)
  IPR051265 HIBADH-related NP60 subfamily [PTHR43580] (7-287)